Protein AF-0000000080483620 (afdb_homodimer)

InterPro domains:
  IPR003439 ABC transporter-like, ATP-binding domain [PF00005] (18-161)
  IPR003439 ABC transporter-like, ATP-binding domain [PS50893] (2-233)
  IPR003593 AAA+ ATPase domain [SM00382] (26-210)
  IPR015856 ABC transporter, CbiO/EcfA subunit [cd03225] (3-210)
  IPR027417 P-loop containing nucleoside triphosphate hydrolase [G3DSA:3.40.50.300] (1-227)
  IPR027417 P-loop containing nucleoside triphosphate hydrolase [SSF52540] (2-223)
  IPR050095 Energy-coupling factor transporter ATP-binding [PTHR43553] (3-217)

Sequence (466 aa):
MIRVEDLVHRYGDTVAVDGVDLTIDDGECVILAGANGSGKTTLVRHFNGLLEPDEGTVVVNGSRVSEHLVAARTSVAMVFQHPEDQLVAATVGADVAFGPENLGLDRDEIDRRVSESLAAVNFAGREDERVDSLSGGEVERLAIAGALAMRPDHLVLDEPFTGLDEPARWSVLARLRELREAGTSLVIVTHDLRDVASLADRVVVLSGGRIALDEDPDSAADKLPDLDVRPPCMIRVEDLVHRYGDTVAVDGVDLTIDDGECVILAGANGSGKTTLVRHFNGLLEPDEGTVVVNGSRVSEHLVAARTSVAMVFQHPEDQLVAATVGADVAFGPENLGLDRDEIDRRVSESLAAVNFAGREDERVDSLSGGEVERLAIAGALAMRPDHLVLDEPFTGLDEPARWSVLARLRELREAGTSLVIVTHDLRDVASLADRVVVLSGGRIALDEDPDSAADKLPDLDVRPPC

Structure (mmCIF, N/CA/C/O backbone):
data_AF-0000000080483620-model_v1
#
loop_
_entity.id
_entity.type
_entity.pdbx_description
1 polymer 'ABC transporter ATP-binding protein'
#
loop_
_atom_site.group_PDB
_atom_site.id
_atom_site.type_symbol
_atom_site.label_atom_id
_atom_site.label_alt_id
_atom_site.label_comp_id
_atom_site.label_asym_id
_atom_site.label_entity_id
_atom_site.label_seq_id
_atom_site.pdbx_PDB_ins_code
_atom_site.Cartn_x
_atom_site.Cartn_y
_atom_site.Cartn_z
_atom_site.occupancy
_atom_site.B_iso_or_equiv
_atom_site.auth_seq_id
_atom_site.auth_comp_id
_atom_site.auth_asym_id
_atom_site.auth_atom_id
_atom_site.pdbx_PDB_model_num
ATOM 1 N N . MET A 1 1 ? 6.137 -27.812 -11.078 1 95.81 1 MET A N 1
ATOM 2 C CA . MET A 1 1 ? 7.422 -27.328 -10.594 1 95.81 1 MET A CA 1
ATOM 3 C C . MET A 1 1 ? 7.926 -26.172 -11.469 1 95.81 1 MET A C 1
ATOM 5 O O . MET A 1 1 ? 7.766 -26.203 -12.695 1 95.81 1 MET A O 1
ATOM 9 N N . ILE A 1 2 ? 8.43 -25.141 -10.828 1 98.19 2 ILE A N 1
ATOM 10 C CA . ILE A 1 2 ? 9.102 -24.047 -11.523 1 98.19 2 ILE A CA 1
ATOM 11 C C . ILE A 1 2 ? 10.609 -24.141 -11.297 1 98.19 2 ILE A C 1
ATOM 13 O O . ILE A 1 2 ? 11.062 -24.266 -10.156 1 98.19 2 ILE A O 1
ATOM 17 N N . ARG A 1 3 ? 11.32 -24.172 -12.391 1 98.5 3 ARG A N 1
ATOM 18 C CA . ARG A 1 3 ? 12.781 -24.188 -12.312 1 98.5 3 ARG A CA 1
ATOM 19 C C . ARG A 1 3 ? 13.383 -23.016 -13.078 1 98.5 3 ARG A C 1
ATOM 21 O O . ARG A 1 3 ? 13.141 -22.859 -14.281 1 98.5 3 ARG A O 1
ATOM 28 N N . VAL A 1 4 ? 14.07 -22.188 -12.352 1 98.5 4 VAL A N 1
ATOM 29 C CA . VAL A 1 4 ? 14.805 -21.062 -12.914 1 98.5 4 VAL A CA 1
ATOM 30 C C . VAL A 1 4 ? 16.297 -21.375 -12.93 1 98.5 4 VAL A C 1
ATOM 32 O O . VAL A 1 4 ? 16.875 -21.734 -11.906 1 98.5 4 VAL A O 1
ATOM 35 N N . GLU A 1 5 ? 16.875 -21.25 -14.102 1 98.44 5 GLU A N 1
ATOM 36 C CA . GLU A 1 5 ? 18.281 -21.609 -14.258 1 98.44 5 GLU A CA 1
ATOM 37 C C . GLU A 1 5 ? 19.094 -20.422 -14.805 1 98.44 5 GLU A C 1
ATOM 39 O O . GLU A 1 5 ? 18.922 -20.047 -15.961 1 98.44 5 GLU A O 1
ATOM 44 N N . ASP A 1 6 ? 19.984 -19.969 -13.984 1 98.44 6 ASP A N 1
ATOM 45 C CA . ASP A 1 6 ? 20.938 -18.906 -14.32 1 98.44 6 ASP A CA 1
ATOM 46 C C . ASP A 1 6 ? 20.25 -17.766 -15.055 1 98.44 6 ASP A C 1
ATOM 48 O O . ASP A 1 6 ? 20.688 -17.344 -16.125 1 98.44 6 ASP A O 1
ATOM 52 N N . LEU A 1 7 ? 19.188 -17.281 -14.523 1 98.62 7 LEU A N 1
ATOM 53 C CA . LEU A 1 7 ? 18.344 -16.297 -15.195 1 98.62 7 LEU A CA 1
ATOM 54 C C . LEU A 1 7 ? 18.938 -14.898 -15.055 1 98.62 7 LEU A C 1
ATOM 56 O O . LEU A 1 7 ? 19.297 -14.484 -13.953 1 98.62 7 LEU A O 1
ATOM 60 N N . VAL A 1 8 ? 19.062 -14.242 -16.156 1 98.62 8 VAL A N 1
ATOM 61 C CA . VAL A 1 8 ? 19.5 -12.852 -16.188 1 98.62 8 VAL A CA 1
ATOM 62 C C . VAL A 1 8 ? 18.484 -12 -16.969 1 98.6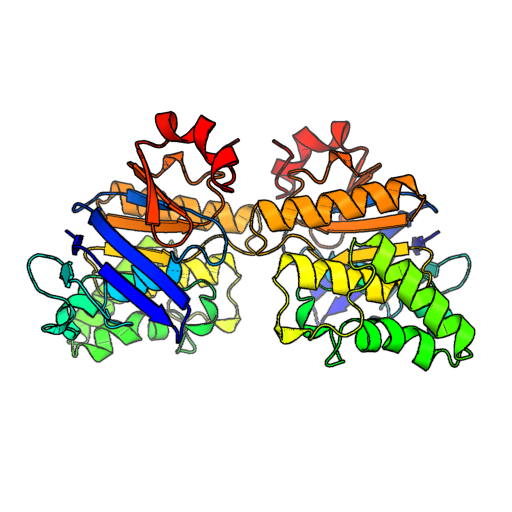2 8 VAL A C 1
ATOM 64 O O . VAL A 1 8 ? 18.031 -12.406 -18.031 1 98.62 8 VAL A O 1
ATOM 67 N N . HIS A 1 9 ? 18.062 -10.961 -16.422 1 98.62 9 HIS A N 1
ATOM 68 C CA . HIS A 1 9 ? 17.203 -9.992 -17.094 1 98.62 9 HIS A CA 1
ATOM 69 C C . HIS A 1 9 ? 17.703 -8.57 -16.875 1 98.62 9 HIS A C 1
ATOM 71 O O . HIS A 1 9 ? 18.016 -8.188 -15.734 1 98.62 9 HIS A O 1
ATOM 77 N N . ARG A 1 10 ? 17.75 -7.801 -17.906 1 97.44 10 ARG A N 1
ATOM 78 C CA . ARG A 1 10 ? 18.25 -6.43 -17.875 1 97.44 10 ARG A CA 1
ATOM 79 C C . ARG A 1 10 ? 17.203 -5.449 -18.391 1 97.44 10 ARG A C 1
ATOM 81 O O . ARG A 1 10 ? 16.469 -5.766 -19.328 1 97.44 10 ARG A O 1
ATOM 88 N N . TYR A 1 11 ? 17.047 -4.301 -17.766 1 95.31 11 TYR A N 1
ATOM 89 C CA . TYR A 1 11 ? 16.375 -3.121 -18.297 1 95.31 11 TYR A CA 1
ATOM 90 C C . TYR A 1 11 ? 17.375 -2.049 -18.688 1 95.31 11 TYR A C 1
ATOM 92 O O . TYR A 1 11 ? 17.906 -1.345 -17.828 1 95.31 11 TYR A O 1
ATOM 100 N N . GLY A 1 12 ? 17.625 -1.923 -19.984 1 94.19 12 GLY A N 1
ATOM 101 C CA . GLY A 1 12 ? 18.734 -1.075 -20.391 1 94.19 12 GLY A CA 1
ATOM 102 C C . GLY A 1 12 ? 20.062 -1.519 -19.812 1 94.19 12 GLY A C 1
ATOM 103 O O . GLY A 1 12 ? 20.469 -2.67 -19.984 1 94.19 12 GLY A O 1
ATOM 104 N N . ASP A 1 13 ? 20.641 -0.575 -19 1 92.62 13 ASP A N 1
ATOM 105 C CA . ASP A 1 13 ? 21.953 -0.869 -18.438 1 92.62 13 ASP A CA 1
ATOM 106 C C . ASP A 1 13 ? 21.828 -1.462 -17.047 1 92.62 13 ASP A C 1
ATOM 108 O O . ASP A 1 13 ? 22.828 -1.87 -16.453 1 92.62 13 ASP A O 1
ATOM 112 N N . THR A 1 14 ? 20.672 -1.627 -16.547 1 94 14 THR A N 1
ATOM 113 C CA . THR A 1 14 ? 20.469 -2.104 -15.188 1 94 14 THR A CA 1
ATOM 114 C C . THR A 1 14 ? 20.125 -3.588 -15.188 1 94 14 THR A C 1
ATOM 116 O O . THR A 1 14 ? 19.219 -4.02 -15.8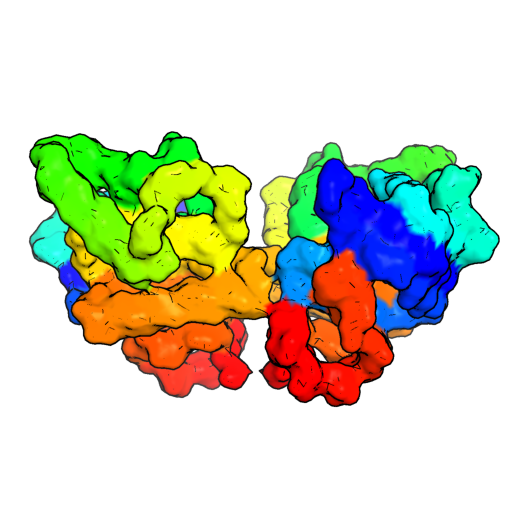98 1 94 14 THR A O 1
ATOM 119 N N . VAL A 1 15 ? 20.828 -4.375 -14.406 1 96.88 15 VAL A N 1
ATOM 120 C CA . VAL A 1 15 ? 20.531 -5.797 -14.258 1 96.88 15 VAL A CA 1
ATOM 121 C C . VAL A 1 15 ? 19.516 -6.004 -13.133 1 96.88 15 VAL A C 1
ATOM 123 O O . VAL A 1 15 ? 19.828 -5.805 -11.961 1 96.88 15 VAL A O 1
ATOM 126 N N . ALA A 1 16 ? 18.375 -6.398 -13.469 1 97.38 16 ALA A N 1
ATOM 127 C CA . ALA A 1 16 ? 17.297 -6.566 -12.492 1 97.38 16 ALA A CA 1
ATOM 128 C C . ALA A 1 16 ? 17.344 -7.953 -11.859 1 97.38 16 ALA A C 1
ATOM 130 O O . ALA A 1 16 ? 17.062 -8.109 -10.672 1 97.38 16 ALA A O 1
ATOM 131 N N . VAL A 1 17 ? 17.625 -8.953 -12.625 1 98.62 17 VAL A N 1
ATOM 132 C CA . VAL A 1 17 ? 17.859 -10.32 -12.18 1 98.62 17 VAL A CA 1
ATOM 133 C C . VAL A 1 17 ? 19.219 -10.805 -12.68 1 98.62 17 VAL A C 1
ATOM 135 O O . VAL A 1 17 ? 19.5 -10.727 -13.875 1 98.62 17 VAL A O 1
ATOM 138 N N . ASP A 1 18 ? 20.016 -11.289 -11.758 1 98.5 18 ASP A N 1
ATOM 139 C CA . ASP A 1 18 ? 21.422 -11.5 -12.078 1 98.5 18 ASP A CA 1
ATOM 140 C C . ASP A 1 18 ? 21.859 -12.93 -11.75 1 98.5 18 ASP A C 1
ATOM 142 O O . ASP A 1 18 ? 22.531 -13.156 -10.742 1 98.5 18 ASP A O 1
ATOM 146 N N . GLY A 1 19 ? 21.594 -13.82 -12.648 1 98.38 19 GLY A N 1
ATOM 147 C CA . GLY A 1 19 ? 22.047 -15.188 -12.516 1 98.38 19 GLY A CA 1
ATOM 148 C C . GLY A 1 19 ? 21.328 -15.953 -11.422 1 98.38 19 GLY A C 1
ATOM 149 O O . GLY A 1 19 ? 21.969 -16.578 -10.57 1 98.38 19 GLY A O 1
ATOM 150 N N . VAL A 1 20 ? 20.047 -15.938 -11.438 1 98.56 20 VAL A N 1
ATOM 151 C CA . VAL A 1 20 ? 19.25 -16.516 -10.359 1 98.56 20 VAL A CA 1
ATOM 152 C C . VAL A 1 20 ? 18.938 -17.984 -10.68 1 98.56 20 VAL A C 1
ATOM 154 O O . VAL A 1 20 ? 18.547 -18.312 -11.797 1 98.56 20 VAL A O 1
ATOM 157 N N . ASP A 1 21 ? 19.219 -18.859 -9.758 1 98.69 21 ASP A N 1
ATOM 158 C CA . ASP A 1 21 ? 18.766 -20.25 -9.742 1 98.69 21 ASP A CA 1
ATOM 159 C C . ASP A 1 21 ? 17.719 -20.469 -8.656 1 98.69 21 ASP A C 1
ATOM 161 O O . ASP A 1 21 ? 17.938 -20.141 -7.488 1 98.69 21 ASP A O 1
ATOM 165 N N . LEU A 1 22 ? 16.625 -20.969 -9.008 1 98.56 22 LEU A N 1
ATOM 166 C CA . LEU A 1 22 ? 15.531 -21.156 -8.047 1 98.56 22 LEU A CA 1
ATOM 167 C C . LEU A 1 22 ? 14.609 -22.281 -8.484 1 98.56 22 LEU A C 1
ATOM 169 O O . LEU A 1 22 ? 14.266 -22.391 -9.672 1 98.56 22 LEU A O 1
ATOM 173 N N . THR A 1 23 ? 14.258 -23.109 -7.613 1 98.31 23 THR A N 1
ATOM 174 C CA . THR A 1 23 ? 13.273 -24.156 -7.875 1 98.31 23 THR A CA 1
ATOM 175 C C . THR A 1 23 ? 12.102 -24.047 -6.902 1 98.31 23 THR A C 1
ATOM 177 O O . THR A 1 23 ? 12.297 -23.828 -5.707 1 98.31 23 THR A O 1
ATOM 180 N N . ILE A 1 24 ? 10.961 -24.109 -7.379 1 97.88 24 ILE A N 1
ATOM 181 C CA . ILE A 1 24 ? 9.742 -24.156 -6.582 1 97.88 24 ILE A CA 1
ATOM 182 C C . ILE A 1 24 ? 8.977 -25.438 -6.867 1 97.88 24 ILE A C 1
ATOM 184 O O . ILE A 1 24 ? 8.547 -25.672 -8 1 97.88 24 ILE A O 1
ATOM 188 N N . ASP A 1 25 ? 8.727 -26.203 -5.875 1 97.06 25 ASP A N 1
ATOM 189 C CA . ASP A 1 25 ? 8.094 -27.5 -6.035 1 97.06 25 ASP A CA 1
ATOM 190 C C . ASP A 1 25 ? 6.574 -27.375 -6.086 1 97.06 25 ASP A C 1
ATOM 192 O O . ASP A 1 25 ? 6.016 -26.359 -5.652 1 97.06 25 ASP A O 1
ATOM 196 N N . ASP A 1 26 ? 5.934 -28.438 -6.629 1 95.38 26 ASP A N 1
ATOM 197 C CA . ASP A 1 26 ? 4.477 -28.5 -6.598 1 95.38 26 ASP A CA 1
ATOM 198 C C . ASP A 1 26 ? 3.957 -28.5 -5.164 1 95.38 26 ASP A C 1
ATOM 200 O O . ASP A 1 26 ? 4.508 -29.188 -4.301 1 95.38 26 ASP A O 1
ATOM 204 N N . GLY A 1 27 ? 2.994 -27.656 -4.949 1 95.62 27 GLY A N 1
ATOM 205 C CA . GLY A 1 27 ? 2.355 -27.625 -3.645 1 95.62 27 GLY A CA 1
ATOM 206 C C . GLY A 1 27 ? 3.119 -26.812 -2.619 1 95.62 27 GLY A C 1
ATOM 207 O O . GLY A 1 27 ? 2.656 -26.625 -1.492 1 95.62 27 GLY A O 1
ATOM 208 N N . GLU A 1 28 ? 4.234 -26.312 -2.99 1 97.31 28 GLU A N 1
ATOM 209 C CA . GLU A 1 28 ? 5.059 -25.531 -2.076 1 97.31 28 GLU A CA 1
ATOM 210 C C . GLU A 1 28 ? 4.547 -24.094 -1.971 1 97.31 28 GLU A C 1
ATOM 212 O O . GLU A 1 28 ? 4.07 -23.516 -2.955 1 97.31 28 GLU A O 1
ATOM 217 N N . CYS A 1 29 ? 4.598 -23.547 -0.815 1 97.81 29 CYS A N 1
ATOM 218 C CA . CYS A 1 29 ? 4.348 -22.125 -0.592 1 97.81 29 CYS A CA 1
ATOM 219 C C . CYS A 1 29 ? 5.645 -21.391 -0.312 1 97.81 29 CYS A C 1
ATOM 221 O O . CYS A 1 29 ? 6.281 -21.609 0.722 1 97.81 29 CYS A O 1
ATOM 223 N N . VAL A 1 30 ? 6.008 -20.562 -1.225 1 98.38 30 VAL A N 1
ATOM 224 C CA . VAL A 1 30 ? 7.258 -19.812 -1.123 1 98.38 30 VAL A CA 1
ATOM 225 C C . VAL A 1 30 ? 6.969 -18.312 -1.021 1 98.38 30 VAL A C 1
ATOM 227 O O . VAL A 1 30 ? 6.156 -17.781 -1.782 1 98.38 30 VA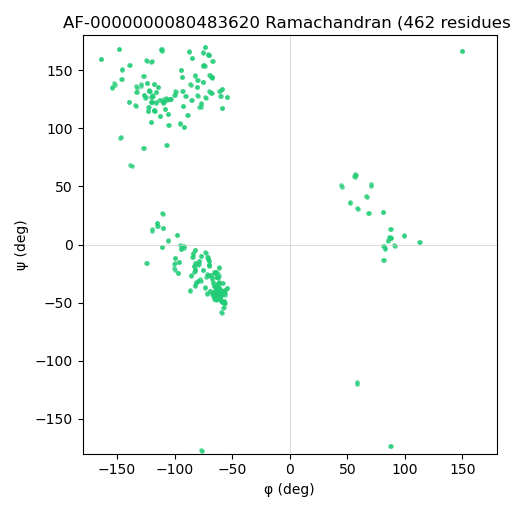L A O 1
ATOM 230 N N . ILE A 1 31 ? 7.57 -17.672 -0.086 1 98.19 31 ILE A N 1
ATOM 231 C CA . ILE A 1 31 ? 7.578 -16.219 -0.041 1 98.19 31 ILE A CA 1
ATOM 232 C C . ILE A 1 31 ? 8.82 -15.688 -0.751 1 98.19 31 ILE A C 1
ATOM 234 O O . ILE A 1 31 ? 9.945 -16.094 -0.431 1 98.19 31 ILE A O 1
ATOM 238 N N . LEU A 1 32 ? 8.609 -14.953 -1.737 1 98.12 32 LEU A N 1
ATOM 239 C CA . LEU A 1 32 ? 9.68 -14.211 -2.393 1 98.12 32 LEU A CA 1
ATOM 240 C C . LEU A 1 32 ? 9.758 -12.789 -1.852 1 98.12 32 LEU A C 1
ATOM 242 O O . LEU A 1 32 ? 8.945 -11.938 -2.209 1 98.12 32 LEU A O 1
ATOM 246 N N . ALA A 1 33 ? 10.727 -12.523 -1.023 1 97.38 33 ALA A N 1
ATOM 247 C CA . ALA A 1 33 ? 10.836 -11.266 -0.293 1 97.38 33 ALA A CA 1
ATOM 248 C C . ALA A 1 33 ? 12.016 -10.445 -0.785 1 97.38 33 ALA A C 1
ATOM 250 O O . ALA A 1 33 ? 12.859 -10.945 -1.532 1 97.38 33 ALA A O 1
ATOM 251 N N . GLY A 1 34 ? 12.055 -9.18 -0.396 1 95.81 34 GLY A N 1
ATOM 252 C CA . GLY A 1 34 ? 13.094 -8.234 -0.761 1 95.81 34 GLY A CA 1
ATOM 253 C C . GLY A 1 34 ? 12.594 -6.801 -0.832 1 95.81 34 GLY A C 1
ATOM 254 O O . GLY A 1 34 ? 11.391 -6.555 -0.881 1 95.81 34 GLY A O 1
ATOM 255 N N . ALA A 1 35 ? 13.523 -5.961 -0.883 1 93.75 35 ALA A N 1
ATOM 256 C CA . ALA A 1 35 ? 13.188 -4.543 -0.971 1 93.75 35 ALA A CA 1
ATOM 257 C C . ALA A 1 35 ? 12.602 -4.199 -2.338 1 93.75 35 ALA A C 1
ATOM 259 O O . ALA A 1 35 ? 12.695 -4.992 -3.277 1 93.75 35 ALA A O 1
ATOM 260 N N . ASN A 1 36 ? 11.961 -3.033 -2.383 1 91.62 36 ASN A N 1
ATOM 261 C CA . ASN A 1 36 ? 11.508 -2.553 -3.684 1 91.62 36 ASN A CA 1
ATOM 262 C C . ASN A 1 36 ? 12.672 -2.389 -4.656 1 91.62 36 ASN A C 1
ATOM 264 O O . ASN A 1 36 ? 13.742 -1.901 -4.277 1 91.62 36 ASN A O 1
ATOM 268 N N . GLY A 1 37 ? 12.531 -2.857 -5.832 1 91.25 37 GLY A N 1
ATOM 269 C CA . GLY A 1 37 ? 13.578 -2.756 -6.84 1 91.25 37 GLY A CA 1
ATOM 270 C C . GLY A 1 37 ? 14.57 -3.906 -6.793 1 91.25 37 GLY A C 1
ATOM 271 O O . GLY A 1 37 ? 15.531 -3.932 -7.555 1 91.25 37 GLY A O 1
ATOM 272 N N . SER A 1 38 ? 14.312 -4.891 -5.957 1 95.19 38 SER A N 1
ATOM 273 C CA . SER A 1 38 ? 15.273 -5.973 -5.785 1 95.19 38 SER A CA 1
ATOM 274 C C . SER A 1 38 ? 15.188 -6.98 -6.926 1 95.19 38 SER A C 1
ATOM 276 O O . SER A 1 38 ? 16.047 -7.844 -7.07 1 95.19 38 SER A O 1
ATOM 278 N N . GLY A 1 39 ? 14.109 -6.914 -7.707 1 96.31 39 GLY A N 1
ATOM 279 C CA . GLY A 1 39 ? 13.977 -7.789 -8.859 1 96.31 39 GLY A CA 1
ATOM 280 C C . GLY A 1 39 ? 12.859 -8.805 -8.711 1 96.31 39 GLY A C 1
ATOM 281 O O . GLY A 1 39 ? 12.648 -9.641 -9.602 1 96.31 39 GLY A O 1
ATOM 282 N N . LYS A 1 40 ? 12.148 -8.773 -7.656 1 97.69 40 LYS A N 1
ATOM 283 C CA . LYS A 1 40 ? 11.125 -9.773 -7.355 1 97.69 40 LYS A CA 1
ATOM 284 C C . LYS A 1 40 ? 10.086 -9.844 -8.469 1 97.69 40 LYS A C 1
ATOM 286 O O . LYS A 1 40 ? 9.844 -10.914 -9.031 1 97.69 40 LYS A O 1
ATOM 291 N N . THR A 1 41 ? 9.508 -8.672 -8.789 1 96.56 41 THR A N 1
ATOM 292 C CA . THR A 1 41 ? 8.469 -8.594 -9.82 1 96.56 41 THR A CA 1
ATOM 293 C C . THR A 1 41 ? 9.023 -9.016 -11.18 1 96.56 41 THR A C 1
ATOM 295 O O . THR A 1 41 ? 8.359 -9.734 -11.922 1 96.56 41 THR A O 1
ATOM 298 N N . THR A 1 42 ? 10.227 -8.594 -11.5 1 97.44 42 THR A N 1
ATOM 299 C CA . THR A 1 42 ? 10.883 -9.008 -12.742 1 97.44 42 THR A CA 1
ATOM 300 C C . THR A 1 42 ? 11.039 -10.523 -12.797 1 97.44 42 THR A C 1
ATOM 302 O O . THR A 1 42 ? 10.742 -11.148 -13.812 1 97.44 42 THR A O 1
ATOM 305 N N . LEU A 1 43 ? 11.438 -11.094 -11.672 1 98.38 43 LEU A N 1
ATOM 306 C CA . LEU A 1 43 ? 11.672 -12.531 -11.617 1 98.38 43 LEU A CA 1
ATOM 307 C C . LEU A 1 43 ? 10.383 -13.305 -11.867 1 98.38 43 LEU A C 1
ATOM 309 O O . LEU A 1 43 ? 10.344 -14.188 -12.727 1 98.38 43 LEU A O 1
ATOM 313 N N . VAL A 1 44 ? 9.289 -12.953 -11.234 1 98.19 44 VAL A N 1
ATOM 314 C CA . VAL A 1 44 ? 8.086 -13.773 -11.289 1 98.19 44 VAL A CA 1
ATOM 315 C C . VAL A 1 44 ? 7.406 -13.609 -12.641 1 98.19 44 VAL A C 1
ATOM 317 O O . VAL A 1 44 ? 6.672 -14.492 -13.094 1 98.19 44 VAL A O 1
ATOM 320 N N . ARG A 1 45 ? 7.68 -12.516 -13.328 1 97.81 45 ARG A N 1
ATOM 321 C CA . ARG A 1 45 ? 7.102 -12.297 -14.648 1 97.81 45 ARG A CA 1
ATOM 322 C C . ARG A 1 45 ? 7.707 -13.242 -15.68 1 97.81 45 ARG A C 1
ATOM 324 O O . ARG A 1 45 ? 7.172 -13.391 -16.781 1 97.81 45 ARG A O 1
ATOM 331 N N . HIS A 1 46 ? 8.75 -13.883 -15.352 1 98.44 46 HIS A N 1
ATOM 332 C CA . HIS A 1 46 ? 9.352 -14.867 -16.25 1 98.44 46 HIS A CA 1
ATOM 333 C C . HIS A 1 46 ? 8.656 -16.219 -16.125 1 98.44 46 HIS A C 1
ATOM 335 O O . HIS A 1 46 ? 8.797 -17.078 -17 1 98.44 46 HIS A O 1
ATOM 341 N N . PHE A 1 47 ? 7.93 -16.406 -15.008 1 98.19 47 PHE A N 1
ATOM 342 C CA . PHE A 1 47 ? 7.348 -17.719 -14.734 1 98.19 47 PHE A CA 1
ATOM 343 C C . PHE A 1 47 ? 6.266 -18.047 -15.758 1 98.19 47 PHE A C 1
ATOM 345 O O . PHE A 1 47 ? 6.078 -19.219 -16.125 1 98.19 47 PHE A O 1
ATOM 352 N N . ASN A 1 48 ? 5.566 -17.031 -16.234 1 96.56 48 ASN A N 1
ATOM 353 C CA . ASN A 1 48 ? 4.52 -17.297 -17.203 1 96.56 48 ASN A CA 1
ATOM 354 C C . ASN A 1 48 ? 4.789 -16.578 -18.531 1 96.56 48 ASN A C 1
ATOM 356 O O . ASN A 1 48 ? 3.869 -16.375 -19.328 1 96.56 48 ASN A O 1
ATOM 360 N N . GLY A 1 49 ? 5.973 -16.062 -18.656 1 97.06 49 GLY A N 1
ATOM 361 C CA . GLY A 1 49 ? 6.441 -15.586 -19.938 1 97.06 49 GLY A CA 1
ATOM 362 C C . GLY A 1 49 ? 6.066 -14.141 -20.203 1 97.06 49 GLY A C 1
ATOM 363 O O . GLY A 1 49 ? 6.094 -13.688 -21.359 1 97.06 49 GLY A O 1
ATOM 364 N N . LEU A 1 50 ? 5.633 -13.398 -19.266 1 96.06 50 LEU A N 1
ATOM 365 C CA . LEU A 1 50 ? 5.395 -11.969 -19.438 1 96.06 50 LEU A CA 1
ATOM 366 C C . LEU A 1 50 ? 6.691 -11.242 -19.781 1 96.06 50 LEU A C 1
ATOM 368 O O . LEU A 1 50 ? 6.664 -10.172 -20.406 1 96.06 50 LEU A O 1
ATOM 372 N N . LEU A 1 51 ? 7.789 -11.805 -19.375 1 97.25 51 LEU A N 1
ATOM 373 C CA . LEU A 1 51 ? 9.117 -11.328 -19.75 1 97.25 51 LEU A CA 1
ATOM 374 C C . LEU A 1 51 ? 9.953 -12.469 -20.328 1 97.25 51 LEU A C 1
ATOM 376 O O . LEU A 1 51 ? 9.82 -13.617 -19.906 1 97.25 51 LEU A O 1
ATOM 380 N N . GLU A 1 52 ? 10.727 -12.141 -21.25 1 96.88 52 GLU A N 1
ATOM 381 C CA . GLU A 1 52 ? 11.719 -13.062 -21.781 1 96.88 52 GLU A CA 1
ATOM 382 C C . GLU A 1 52 ? 13.102 -12.805 -21.188 1 96.88 52 GLU A C 1
ATOM 384 O O . GLU A 1 52 ? 13.562 -11.664 -21.156 1 96.88 52 GLU A O 1
ATOM 389 N N . PRO A 1 53 ? 13.727 -13.82 -20.75 1 97.5 53 PRO A N 1
ATOM 390 C CA . PRO A 1 53 ? 15.055 -13.625 -20.156 1 97.5 53 PRO A CA 1
ATOM 391 C C . PRO A 1 53 ? 16.109 -13.234 -21.188 1 97.5 53 PRO A C 1
ATOM 393 O O . PRO A 1 53 ? 16.031 -13.648 -22.359 1 97.5 53 PRO A O 1
ATOM 396 N N . ASP A 1 54 ? 17.031 -12.414 -20.75 1 97.94 54 ASP A N 1
ATOM 397 C CA . ASP A 1 54 ? 18.203 -12.156 -21.578 1 97.94 54 ASP A CA 1
ATOM 398 C C . ASP A 1 54 ? 19.141 -13.367 -21.609 1 97.94 54 ASP A C 1
ATOM 400 O O . ASP A 1 54 ? 19.734 -13.672 -22.641 1 97.94 54 ASP A O 1
ATOM 404 N N . GLU A 1 55 ? 19.297 -13.953 -20.484 1 98.19 55 GLU A N 1
ATOM 405 C CA . GLU A 1 55 ? 20.078 -15.18 -20.328 1 98.19 55 GLU A CA 1
ATOM 406 C C . GLU A 1 55 ? 19.391 -16.156 -19.359 1 98.19 55 GLU A C 1
ATOM 408 O O . GLU A 1 55 ? 18.547 -15.734 -18.547 1 98.19 55 GLU A O 1
ATOM 413 N N . GLY A 1 56 ? 19.688 -17.406 -19.547 1 98.19 56 GLY A N 1
ATOM 414 C CA . GLY A 1 56 ? 19.109 -18.422 -18.688 1 98.19 56 GLY A CA 1
ATOM 415 C C . GLY A 1 56 ? 17.766 -18.938 -19.172 1 98.19 56 GLY A C 1
ATOM 416 O O . GLY A 1 56 ? 17.391 -18.688 -20.328 1 98.19 56 GLY A O 1
ATOM 417 N N . THR A 1 57 ? 17.156 -19.781 -18.312 1 98 57 THR A N 1
ATOM 418 C CA . THR A 1 57 ? 15.922 -20.406 -18.75 1 98 57 THR A CA 1
ATOM 419 C C . THR A 1 57 ? 14.961 -20.594 -17.578 1 98 57 THR A C 1
ATOM 421 O O . THR A 1 57 ? 15.398 -20.641 -16.422 1 98 57 THR A O 1
ATOM 424 N N . VAL A 1 58 ? 13.766 -20.562 -17.875 1 98.5 58 VAL A N 1
ATOM 425 C CA . VAL A 1 58 ? 12.703 -20.891 -16.922 1 98.5 58 VAL A CA 1
ATOM 426 C C . VAL A 1 58 ? 11.898 -22.078 -17.453 1 98.5 58 VAL A C 1
ATOM 428 O O . VAL A 1 58 ? 11.477 -22.094 -18.609 1 98.5 58 VAL A O 1
ATOM 431 N N . VAL A 1 59 ? 11.781 -23.078 -16.609 1 98.44 59 VAL A N 1
ATOM 432 C CA . VAL A 1 59 ? 11.039 -24.281 -16.953 1 98.44 59 VAL A CA 1
ATOM 433 C C . VAL A 1 59 ? 9.875 -24.469 -15.984 1 98.44 59 VAL A C 1
ATOM 435 O O . VAL A 1 59 ? 10.047 -24.375 -14.766 1 98.44 59 VAL A O 1
ATOM 438 N N . VAL A 1 60 ? 8.727 -24.656 -16.531 1 97.81 60 VAL A N 1
ATOM 439 C CA . VAL A 1 60 ? 7.539 -24.922 -15.734 1 97.81 60 VAL A CA 1
ATOM 440 C C . VAL A 1 60 ? 6.949 -26.281 -16.125 1 97.81 60 VAL A C 1
ATOM 442 O O . VAL A 1 60 ? 6.66 -26.516 -17.312 1 97.81 60 VAL A O 1
ATOM 445 N N . ASN A 1 61 ? 6.852 -27.109 -15.125 1 96.56 61 ASN A N 1
ATOM 446 C CA . ASN A 1 61 ? 6.32 -28.438 -15.352 1 96.56 61 ASN A CA 1
ATOM 447 C C . ASN A 1 61 ? 7.047 -29.141 -16.5 1 96.56 61 ASN A C 1
ATOM 449 O O . ASN A 1 61 ? 6.414 -29.719 -17.375 1 96.56 61 ASN A O 1
ATOM 453 N N . GLY A 1 62 ? 8.281 -28.906 -16.594 1 96 62 GLY A N 1
ATOM 454 C CA . GLY A 1 62 ? 9.125 -29.656 -17.516 1 96 62 GLY A CA 1
ATOM 455 C C . GLY A 1 62 ? 9.227 -29 -18.875 1 96 62 GLY A C 1
ATOM 456 O O . GLY A 1 62 ? 9.969 -29.469 -19.75 1 96 62 GLY A O 1
ATOM 457 N N . SER A 1 63 ? 8.562 -27.891 -19.109 1 96.69 63 SER A N 1
ATOM 458 C CA . SER A 1 63 ? 8.586 -27.219 -20.391 1 96.69 63 SER A CA 1
ATOM 459 C C . SER A 1 63 ? 9.18 -25.828 -20.281 1 96.69 63 SER A C 1
ATOM 461 O O . SER A 1 63 ? 8.859 -25.078 -19.359 1 96.69 63 SER A O 1
ATOM 463 N N . ARG A 1 64 ? 10.008 -25.516 -21.266 1 97.31 64 ARG A N 1
ATOM 464 C CA . ARG A 1 64 ? 10.594 -24.188 -21.297 1 97.31 64 ARG A CA 1
ATOM 465 C C . ARG A 1 64 ? 9.523 -23.125 -21.578 1 97.31 64 ARG A C 1
ATOM 467 O O . ARG A 1 64 ? 8.758 -23.25 -22.531 1 97.31 64 ARG A O 1
ATOM 474 N N . VAL A 1 65 ? 9.477 -22.109 -20.797 1 97.56 65 VAL A N 1
ATOM 475 C CA . VAL A 1 65 ? 8.453 -21.078 -20.875 1 97.56 65 VAL A CA 1
ATOM 476 C C . VAL A 1 65 ? 8.523 -20.391 -22.234 1 97.56 65 VAL A C 1
ATOM 478 O O . VAL A 1 65 ? 7.496 -20.203 -22.906 1 97.56 65 VAL A O 1
ATOM 481 N N . SER A 1 66 ? 9.719 -20.094 -22.734 1 95.81 66 SER A N 1
ATOM 482 C CA . SER A 1 66 ? 9.922 -19.359 -23.969 1 95.81 66 SER A CA 1
ATOM 483 C C . SER A 1 66 ? 9.375 -20.125 -25.172 1 95.81 66 SER A C 1
ATOM 485 O O . SER A 1 66 ? 8.984 -19.531 -26.172 1 95.81 66 SER A O 1
ATOM 487 N N . GLU A 1 67 ? 9.258 -21.406 -25.094 1 95.94 67 GLU A N 1
ATOM 488 C CA . GLU A 1 67 ? 8.836 -22.25 -26.203 1 95.94 67 GLU A CA 1
ATOM 489 C C . GLU A 1 67 ? 7.363 -22.625 -26.078 1 95.94 67 GLU A C 1
ATOM 491 O O . GLU A 1 67 ? 6.754 -23.078 -27.047 1 95.94 67 GLU A O 1
ATOM 496 N N . HIS A 1 68 ? 6.812 -22.469 -24.938 1 95.44 68 HIS A N 1
ATOM 497 C CA . HIS A 1 68 ? 5.441 -22.891 -24.656 1 95.44 68 HIS A CA 1
ATOM 498 C C . HIS A 1 68 ? 4.695 -21.844 -23.844 1 95.44 68 HIS A C 1
ATOM 500 O O . HIS A 1 68 ? 4.23 -22.141 -22.734 1 95.44 68 HIS A O 1
ATOM 506 N N . LEU A 1 69 ? 4.438 -20.75 -24.406 1 94.25 69 LEU A N 1
ATOM 507 C CA . LEU A 1 69 ? 3.9 -19.594 -23.688 1 94.25 69 LEU A CA 1
ATOM 508 C C . LEU A 1 69 ? 2.484 -19.875 -23.203 1 94.25 69 LEU A C 1
ATOM 510 O O . LEU A 1 69 ? 2.145 -19.531 -22.062 1 94.25 69 LEU A O 1
ATOM 514 N N . VAL A 1 70 ? 1.668 -20.484 -24.016 1 91.88 70 VAL A N 1
ATOM 515 C CA . VAL A 1 70 ? 0.281 -20.75 -23.641 1 91.88 70 VAL A CA 1
ATOM 516 C C . VAL A 1 70 ? 0.236 -21.688 -22.453 1 91.88 70 VAL A C 1
ATOM 518 O O . VAL A 1 70 ? -0.514 -21.453 -21.5 1 91.88 70 VAL A O 1
ATOM 521 N N . ALA A 1 71 ? 1.083 -22.688 -22.516 1 93.88 71 ALA A N 1
ATOM 522 C CA . ALA A 1 71 ? 1.15 -23.641 -21.406 1 93.88 71 ALA A CA 1
ATOM 523 C C . ALA A 1 71 ? 1.619 -22.969 -20.125 1 93.88 71 ALA A C 1
ATOM 525 O O . ALA A 1 71 ? 1.072 -23.219 -19.047 1 93.88 71 ALA A O 1
ATOM 526 N N . ALA A 1 72 ? 2.627 -22.141 -20.25 1 95.75 72 ALA A N 1
ATOM 527 C CA . ALA A 1 72 ? 3.166 -21.438 -19.094 1 95.75 72 ALA A CA 1
ATOM 528 C C . ALA A 1 72 ? 2.113 -20.516 -18.469 1 95.75 72 ALA A C 1
ATOM 530 O O . ALA A 1 72 ? 1.947 -20.5 -17.234 1 95.75 72 ALA A O 1
ATOM 531 N N . ARG A 1 73 ? 1.381 -19.844 -19.297 1 93.88 73 ARG A N 1
ATOM 532 C CA . ARG A 1 73 ? 0.39 -18.875 -18.844 1 93.88 73 ARG A CA 1
ATOM 533 C C . ARG A 1 73 ? -0.809 -19.562 -18.203 1 93.88 73 ARG A C 1
ATOM 535 O O . ARG A 1 73 ? -1.491 -19 -17.359 1 93.88 73 ARG A O 1
ATOM 542 N N . THR A 1 74 ? -1.051 -20.75 -18.594 1 93.5 74 THR A N 1
ATOM 543 C CA . THR A 1 74 ? -2.119 -21.547 -17.984 1 93.5 74 THR A CA 1
ATOM 544 C C . THR A 1 74 ? -1.648 -22.188 -16.688 1 93.5 74 THR A C 1
ATOM 546 O O . THR A 1 74 ? -2.406 -22.266 -15.711 1 93.5 74 THR A O 1
ATOM 549 N N . SER A 1 75 ? -0.378 -22.578 -16.656 1 95.88 75 SER A N 1
ATOM 550 C CA . SER A 1 75 ? 0.173 -23.297 -15.508 1 95.88 75 SER A CA 1
ATOM 551 C C . SER A 1 75 ? 0.508 -22.344 -14.367 1 95.88 75 SER A C 1
ATOM 553 O O . SER A 1 75 ? 0.473 -22.719 -13.195 1 95.88 75 SER A O 1
ATOM 555 N N . VAL A 1 76 ? 0.884 -21.141 -14.727 1 97.81 76 VAL A N 1
ATOM 556 C CA . VAL A 1 76 ? 1.258 -20.141 -13.734 1 97.81 76 VAL A CA 1
ATOM 557 C C . VAL A 1 76 ? 0.342 -18.922 -13.852 1 97.81 76 VAL A C 1
ATOM 559 O O . VAL A 1 76 ? 0.501 -18.109 -14.758 1 97.81 76 VAL A O 1
ATOM 562 N N . ALA A 1 77 ? -0.56 -18.828 -12.898 1 97.38 77 ALA A N 1
ATOM 563 C CA . ALA A 1 77 ? -1.43 -17.656 -12.859 1 97.38 77 ALA A CA 1
ATOM 564 C C . ALA A 1 77 ? -0.86 -16.594 -11.93 1 97.38 77 ALA A C 1
ATOM 566 O O . ALA A 1 77 ? -0.178 -16.906 -10.953 1 97.38 77 ALA A O 1
ATOM 567 N N . MET A 1 78 ? -1.179 -15.336 -12.281 1 96.88 78 MET A N 1
ATOM 568 C CA . MET A 1 78 ? -0.606 -14.234 -11.516 1 96.88 78 MET A CA 1
ATOM 569 C C . MET A 1 78 ? -1.692 -13.266 -11.062 1 96.88 78 MET A C 1
ATOM 571 O O . MET A 1 78 ? -2.625 -12.977 -11.82 1 96.88 78 MET A O 1
ATOM 575 N N . VAL A 1 79 ? -1.535 -12.852 -9.805 1 97.25 79 VAL A N 1
ATOM 576 C CA . VAL A 1 79 ? -2.258 -11.695 -9.281 1 97.25 79 VAL A CA 1
ATOM 577 C C . VAL A 1 79 ? -1.285 -10.539 -9.055 1 97.25 79 VAL A C 1
ATOM 579 O O . VAL A 1 79 ? -0.344 -10.656 -8.266 1 97.25 79 VAL A O 1
ATOM 582 N N . PHE A 1 80 ? -1.587 -9.43 -9.711 1 95.06 80 PHE A N 1
ATOM 583 C CA . PHE A 1 80 ? -0.642 -8.32 -9.719 1 95.06 80 PHE A CA 1
ATOM 584 C C . PHE A 1 80 ? -0.865 -7.414 -8.516 1 95.06 80 PHE A C 1
ATOM 586 O O . PHE A 1 80 ? -1.852 -7.566 -7.789 1 95.06 80 PHE A O 1
ATOM 593 N N . GLN A 1 81 ? 0.075 -6.586 -8.289 1 90.69 81 GLN A N 1
ATOM 594 C CA . GLN A 1 81 ? 0.097 -5.699 -7.125 1 90.69 81 GLN A CA 1
ATOM 595 C C . GLN A 1 81 ? -1.161 -4.84 -7.066 1 90.69 81 GLN A C 1
ATOM 597 O O . GLN A 1 81 ? -1.695 -4.586 -5.984 1 90.69 81 GLN A O 1
ATOM 602 N N . HIS A 1 82 ? -1.62 -4.375 -8.219 1 92.5 82 HIS A N 1
ATOM 603 C CA . HIS A 1 82 ? -2.867 -3.629 -8.352 1 92.5 82 HIS A CA 1
ATOM 604 C C . HIS A 1 82 ? -3.953 -4.477 -9.008 1 92.5 82 HIS A C 1
ATOM 606 O O . HIS A 1 82 ? -4.227 -4.328 -10.195 1 92.5 82 HIS A O 1
ATOM 612 N N . PRO A 1 83 ? -4.59 -5.211 -8.164 1 94.69 83 PRO A N 1
ATOM 613 C CA . PRO A 1 83 ? -5.504 -6.203 -8.734 1 94.69 83 PRO A CA 1
ATOM 614 C C . PRO A 1 83 ? -6.68 -5.566 -9.469 1 94.69 83 PRO A C 1
ATOM 616 O O . PRO A 1 83 ? -7.25 -6.18 -10.375 1 94.69 83 PRO A O 1
ATOM 619 N N . GLU A 1 84 ? -6.988 -4.344 -9.109 1 94.12 84 GLU A N 1
ATOM 620 C CA . GLU A 1 84 ? -8.094 -3.664 -9.781 1 94.12 84 GLU A CA 1
ATOM 621 C C . GLU A 1 84 ? -7.793 -3.461 -11.266 1 94.12 84 GLU A C 1
ATOM 623 O O . GLU A 1 84 ? -8.711 -3.438 -12.086 1 94.12 84 GLU A O 1
ATOM 628 N N . ASP A 1 85 ? -6.578 -3.363 -11.586 1 93.12 85 ASP A N 1
ATOM 629 C CA . ASP A 1 85 ? -6.176 -3.121 -12.969 1 93.12 85 ASP A CA 1
ATOM 630 C C . ASP A 1 85 ? -6.281 -4.398 -13.805 1 93.12 85 ASP A C 1
ATOM 632 O O . ASP A 1 85 ? -6.168 -4.355 -15.031 1 93.12 85 ASP A O 1
ATOM 636 N N . GLN A 1 86 ? -6.496 -5.516 -13.156 1 94.19 86 GLN A N 1
ATOM 637 C CA . GLN A 1 86 ? -6.52 -6.797 -13.852 1 94.19 86 GLN A CA 1
ATOM 638 C C . GLN A 1 86 ? -7.949 -7.25 -14.125 1 94.19 86 GLN A C 1
ATOM 640 O O . GLN A 1 86 ? -8.172 -8.172 -14.914 1 94.19 86 GLN A O 1
ATOM 645 N N . LEU A 1 87 ? -8.875 -6.539 -13.469 1 96.06 87 LEU A N 1
ATOM 646 C CA . LEU A 1 87 ? -10.273 -6.902 -13.664 1 96.06 87 LEU A CA 1
ATOM 647 C C . LEU A 1 87 ? -10.812 -6.32 -14.961 1 96.06 87 LEU A C 1
ATOM 649 O O . LEU A 1 87 ? -10.578 -5.148 -15.266 1 96.06 87 LEU A O 1
ATOM 653 N N . VAL A 1 88 ? -11.555 -7.086 -15.758 1 96.12 88 VAL A N 1
ATOM 654 C CA . VAL A 1 88 ? -11.867 -6.672 -17.125 1 96.12 88 VAL A CA 1
ATOM 655 C C . VAL A 1 88 ? -13.375 -6.672 -17.328 1 96.12 88 VAL A C 1
ATOM 657 O O . VAL A 1 88 ? -13.875 -6.098 -18.297 1 96.12 88 VAL A O 1
ATOM 660 N N . ALA A 1 89 ? -14.125 -7.297 -16.484 1 97.31 89 ALA A N 1
ATOM 661 C CA . ALA A 1 89 ? -15.562 -7.402 -16.688 1 97.31 89 ALA A CA 1
ATOM 662 C C . ALA A 1 89 ? -16.328 -6.582 -15.648 1 97.31 89 ALA A C 1
ATOM 664 O O . ALA A 1 89 ? -15.75 -6.145 -14.648 1 97.31 89 ALA A O 1
ATOM 665 N N . ALA A 1 90 ? -17.578 -6.434 -15.898 1 97.12 90 ALA A N 1
ATOM 666 C CA . ALA A 1 90 ? -18.422 -5.59 -15.047 1 97.12 90 ALA A CA 1
ATOM 667 C C . ALA A 1 90 ? -18.953 -6.375 -13.852 1 97.12 90 ALA A C 1
ATOM 669 O O . ALA A 1 90 ? -19.281 -5.797 -12.812 1 97.12 90 ALA A O 1
ATOM 670 N N . THR A 1 91 ? -19.047 -7.672 -14.086 1 98.38 91 THR A N 1
ATOM 671 C CA . THR A 1 91 ? -19.609 -8.484 -13.008 1 98.38 91 THR A CA 1
ATOM 672 C C . THR A 1 91 ? -18.594 -9.531 -12.547 1 98.38 91 THR A C 1
ATOM 674 O O . THR A 1 91 ? -17.703 -9.922 -13.297 1 98.38 91 THR A O 1
ATOM 677 N N . VAL A 1 92 ? -18.812 -9.961 -11.352 1 98.5 92 VAL A N 1
ATOM 678 C CA . VAL A 1 92 ? -17.922 -10.914 -10.68 1 98.5 92 VAL A CA 1
ATOM 679 C C . VAL A 1 92 ? -17.844 -12.203 -11.508 1 98.5 92 VAL A C 1
ATOM 681 O O . VAL A 1 92 ? -16.734 -12.648 -11.844 1 98.5 92 VAL A O 1
ATOM 684 N N . GLY A 1 93 ? -18.969 -12.719 -11.875 1 98.5 93 GLY A N 1
ATOM 685 C CA . GLY A 1 93 ? -18.984 -13.961 -12.633 1 98.5 93 GLY A CA 1
ATOM 686 C C . GLY A 1 93 ? -18.344 -13.844 -14 1 98.5 93 GLY A C 1
ATOM 687 O O . GLY A 1 93 ? -17.578 -14.711 -14.414 1 98.5 93 GLY A O 1
ATOM 688 N N . ALA A 1 94 ? -18.656 -12.75 -14.703 1 98.31 94 ALA A N 1
ATOM 689 C CA . ALA A 1 94 ? -18.094 -12.516 -16.031 1 98.31 94 ALA A CA 1
ATOM 690 C C . ALA A 1 94 ? -16.578 -12.359 -15.969 1 98.31 94 ALA A C 1
ATOM 692 O O . ALA A 1 94 ? -15.859 -12.797 -16.875 1 98.31 94 ALA A O 1
ATOM 693 N N . ASP A 1 95 ? -16.141 -11.758 -14.945 1 98.5 95 ASP A N 1
ATOM 694 C CA . ASP A 1 95 ? -14.711 -11.547 -14.812 1 98.5 95 ASP A CA 1
ATOM 695 C C . ASP A 1 95 ? -13.969 -12.867 -14.648 1 98.5 95 ASP A C 1
ATOM 697 O O . ASP A 1 95 ? -12.953 -13.109 -15.297 1 98.5 95 ASP A O 1
ATOM 701 N N . VAL A 1 96 ? -14.508 -13.719 -13.805 1 98.44 96 VAL A N 1
ATOM 702 C CA . VAL A 1 96 ? -13.875 -15 -13.523 1 98.44 96 VAL A CA 1
ATOM 703 C C . VAL A 1 96 ? -13.953 -15.898 -14.758 1 98.44 96 VAL A C 1
ATOM 705 O O . VAL A 1 96 ? -13.07 -16.719 -14.992 1 98.44 96 VAL A O 1
ATOM 708 N N . ALA A 1 97 ? -14.953 -15.664 -15.586 1 98.31 97 ALA A N 1
ATOM 709 C CA . ALA A 1 97 ? -15.164 -16.5 -16.766 1 98.31 97 ALA A CA 1
ATOM 710 C C . ALA A 1 97 ? -14.211 -16.109 -17.891 1 98.31 97 ALA A C 1
ATOM 712 O O . ALA A 1 97 ? -14.016 -16.875 -18.844 1 98.31 97 ALA A O 1
ATOM 713 N N . PHE A 1 98 ? -13.648 -14.977 -17.797 1 97.25 98 PHE A N 1
ATOM 714 C CA . PHE A 1 98 ? -12.875 -14.398 -18.891 1 97.25 98 PHE A CA 1
ATOM 715 C C . PHE A 1 98 ? -11.75 -15.336 -19.312 1 97.25 98 PHE A C 1
ATOM 717 O O . PHE A 1 98 ? -11.586 -15.617 -20.5 1 97.25 98 PHE A O 1
ATOM 724 N N . GLY A 1 99 ? -10.961 -15.812 -18.359 1 95 99 GLY A N 1
ATOM 725 C CA . GLY A 1 99 ? -9.852 -16.719 -18.641 1 95 99 GLY A CA 1
ATOM 726 C C . GLY A 1 99 ? -10.289 -18 -19.312 1 95 99 GLY A C 1
ATOM 727 O O . GLY A 1 99 ? -9.867 -18.297 -20.438 1 95 99 GLY A O 1
ATOM 728 N N . PRO A 1 100 ? -11.148 -18.734 -18.672 1 96.88 100 PRO A N 1
ATOM 729 C CA . PRO A 1 100 ? -11.656 -19.984 -19.25 1 96.88 100 PRO A CA 1
ATOM 730 C C . PRO A 1 100 ? -12.258 -19.797 -20.641 1 96.88 100 PRO A C 1
ATOM 732 O O . PRO A 1 100 ? -12.109 -20.656 -21.5 1 96.88 100 PRO A O 1
ATOM 735 N N . GLU A 1 101 ? -12.945 -18.656 -20.828 1 97.19 101 GLU A N 1
ATOM 736 C CA . GLU A 1 101 ? -13.516 -18.375 -22.141 1 97.19 101 GLU A CA 1
ATOM 737 C C . GLU A 1 101 ? -12.422 -18.234 -23.203 1 97.19 101 GLU A C 1
ATOM 739 O O . GLU A 1 101 ? -12.57 -18.719 -24.312 1 97.19 101 GLU A O 1
ATOM 744 N N . ASN A 1 102 ? -11.367 -17.625 -22.828 1 94.25 102 ASN A N 1
ATOM 745 C CA . ASN A 1 102 ? -10.258 -17.438 -23.766 1 94.25 102 ASN A CA 1
ATOM 746 C C . ASN A 1 102 ? -9.555 -18.75 -24.078 1 94.25 102 ASN A C 1
ATOM 748 O O . ASN A 1 102 ? -8.82 -18.844 -25.062 1 94.25 102 ASN A O 1
ATOM 752 N N . LEU A 1 103 ? -9.758 -19.75 -23.266 1 93.62 103 LEU A N 1
ATOM 753 C CA . LEU A 1 103 ? -9.211 -21.078 -23.531 1 93.62 103 LEU A CA 1
ATOM 754 C C . LEU A 1 103 ? -10.125 -21.875 -24.469 1 93.62 103 LEU A C 1
ATOM 756 O O . LEU A 1 103 ? -9.789 -22.984 -24.859 1 93.62 103 LEU A O 1
ATOM 760 N N . GLY A 1 104 ? -11.305 -21.344 -24.688 1 94.81 104 GLY A N 1
ATOM 761 C CA . GLY A 1 104 ? -12.234 -21.984 -25.594 1 94.81 104 GLY A CA 1
ATOM 762 C C . GLY A 1 104 ? -12.992 -23.141 -24.953 1 94.81 104 GLY A C 1
ATOM 763 O O . GLY A 1 104 ? -13.391 -24.078 -25.641 1 94.81 104 GLY A O 1
ATOM 764 N N . LEU A 1 105 ? -13.172 -23.094 -23.75 1 96.12 105 LEU A N 1
ATOM 765 C CA . LEU A 1 105 ? -13.852 -24.172 -23.031 1 96.12 105 LEU A CA 1
ATOM 766 C C . LEU A 1 105 ? -15.359 -24.125 -23.281 1 96.12 105 LEU A C 1
ATOM 768 O O . LEU A 1 105 ? -15.898 -23.078 -23.656 1 96.12 105 LEU A O 1
ATOM 772 N N . ASP A 1 106 ? -16.031 -25.25 -23.172 1 97.06 106 ASP A N 1
ATOM 773 C CA . ASP A 1 106 ? -17.484 -25.266 -23.328 1 97.06 106 ASP A CA 1
ATOM 774 C C . ASP A 1 106 ? -18.172 -24.578 -22.156 1 97.06 106 ASP A C 1
ATOM 776 O O . ASP A 1 106 ? -17.594 -24.422 -21.094 1 97.06 106 ASP A O 1
ATOM 780 N N . ARG A 1 107 ? -19.406 -24.25 -22.375 1 96.94 107 ARG A N 1
ATOM 781 C CA . ARG A 1 107 ? -20.156 -23.438 -21.438 1 96.94 107 ARG A CA 1
ATOM 782 C C . ARG A 1 107 ? -20.312 -24.125 -20.094 1 96.94 107 ARG A C 1
ATOM 784 O O . ARG A 1 107 ? -20.172 -23.5 -19.031 1 96.94 107 ARG A O 1
ATOM 791 N N . ASP A 1 108 ? -20.547 -25.344 -20.094 1 97.81 108 ASP A N 1
ATOM 792 C CA . ASP A 1 108 ? -20.719 -26.094 -18.859 1 97.81 108 ASP A CA 1
ATOM 793 C C . ASP A 1 108 ? -19.438 -26.094 -18.031 1 97.81 108 ASP A C 1
ATOM 795 O O . ASP A 1 108 ? -19.484 -25.922 -16.812 1 97.81 108 ASP A O 1
ATOM 799 N N . GLU A 1 109 ? -18.359 -26.312 -18.734 1 97.75 109 GLU A N 1
ATOM 800 C CA . GLU A 1 109 ? -17.062 -26.312 -18.062 1 97.75 109 GLU A CA 1
ATOM 801 C C . GLU A 1 109 ? -16.719 -24.938 -17.5 1 97.75 109 GLU A C 1
ATOM 803 O O . GLU A 1 109 ? -16.234 -24.812 -16.375 1 97.75 109 GLU A O 1
ATOM 808 N N . ILE A 1 110 ? -17.016 -23.938 -18.25 1 98.06 110 ILE A N 1
ATOM 809 C CA . ILE A 1 110 ? -16.766 -22.562 -17.797 1 98.06 110 ILE A CA 1
ATOM 810 C C . ILE A 1 110 ? -17.594 -22.281 -16.531 1 98.06 110 ILE A C 1
ATOM 812 O O . ILE A 1 110 ? -17.047 -21.781 -15.547 1 98.06 110 ILE A O 1
ATOM 816 N N . ASP A 1 111 ? -18.844 -22.656 -16.562 1 97.88 111 ASP A N 1
ATOM 817 C CA . ASP A 1 111 ? -19.734 -22.422 -15.414 1 97.88 111 ASP A CA 1
ATOM 818 C C . ASP A 1 111 ? -19.219 -23.141 -14.172 1 97.88 111 ASP A C 1
ATOM 820 O O . ASP A 1 111 ? -19.25 -22.594 -13.07 1 97.88 111 ASP A O 1
ATOM 824 N N . ARG A 1 112 ? -18.766 -24.312 -14.359 1 97.88 112 ARG A N 1
ATOM 825 C CA . ARG A 1 112 ? -18.219 -25.094 -13.25 1 97.88 112 ARG A CA 1
ATOM 826 C C . ARG A 1 112 ? -16.984 -24.422 -12.664 1 97.88 112 ARG A C 1
ATOM 828 O O . ARG A 1 112 ? -16.891 -24.25 -11.445 1 97.88 112 ARG A O 1
ATOM 835 N N . ARG A 1 113 ? -16.094 -23.984 -13.453 1 97.5 113 ARG A N 1
ATOM 836 C CA . ARG A 1 113 ? -14.859 -23.344 -13 1 97.5 113 ARG A CA 1
ATOM 837 C C . ARG A 1 113 ? -15.156 -22.031 -12.289 1 97.5 113 ARG A C 1
ATOM 839 O O . ARG A 1 113 ? -14.539 -21.719 -11.266 1 97.5 113 ARG A O 1
ATOM 846 N N . VAL A 1 114 ? -16.062 -21.297 -12.883 1 98.38 114 VAL A N 1
ATOM 847 C CA . VAL A 1 114 ? -16.438 -20.031 -12.273 1 98.38 114 VAL A CA 1
ATOM 848 C C . VAL A 1 114 ? -17 -20.281 -10.875 1 98.38 114 VAL A C 1
ATOM 850 O O . VAL A 1 114 ? -16.562 -19.672 -9.898 1 98.38 114 VAL A O 1
ATOM 853 N N . SER A 1 115 ? -17.891 -21.219 -10.789 1 98.12 115 SER A N 1
ATOM 854 C CA . SER A 1 115 ? -18.531 -21.531 -9.516 1 98.12 115 SER A CA 1
ATOM 855 C C . SER A 1 115 ? -17.5 -22 -8.492 1 98.12 115 SER A C 1
ATOM 857 O O . SER A 1 115 ? -17.484 -21.531 -7.355 1 98.12 115 SER A O 1
ATOM 859 N N . GLU A 1 116 ? -16.641 -22.875 -8.852 1 97.75 116 GLU A N 1
ATOM 860 C CA . GLU A 1 116 ? -15.617 -23.422 -7.969 1 97.75 116 GLU A CA 1
ATOM 861 C C . GLU A 1 116 ? -14.648 -22.344 -7.504 1 97.75 116 GLU A C 1
ATOM 863 O O . GLU A 1 116 ? -14.289 -22.281 -6.324 1 97.75 116 GLU A O 1
ATOM 868 N N . SER A 1 117 ? -14.211 -21.516 -8.43 1 98 117 SER A N 1
ATOM 869 C CA . SER A 1 117 ? -13.25 -20.469 -8.117 1 98 117 SER A CA 1
ATOM 870 C C . SER A 1 117 ? -13.852 -19.422 -7.176 1 98 117 SER A C 1
ATOM 872 O O . SER A 1 117 ? -13.188 -18.984 -6.234 1 98 117 SER A O 1
ATOM 874 N N . LEU A 1 118 ? -15.086 -19.062 -7.438 1 98.44 118 LEU A N 1
ATOM 875 C CA . LEU A 1 118 ? -15.758 -18.109 -6.566 1 98.44 118 LEU A CA 1
ATOM 876 C C . LEU A 1 118 ? -15.953 -18.703 -5.168 1 98.44 118 LEU A C 1
ATOM 878 O O . LEU A 1 118 ? -15.75 -18.016 -4.168 1 98.44 118 LEU A O 1
ATOM 882 N N . ALA A 1 119 ? -16.297 -19.922 -5.105 1 97.56 119 ALA A N 1
ATOM 883 C CA . ALA A 1 119 ? -16.438 -20.594 -3.814 1 97.56 119 ALA A CA 1
ATOM 884 C C . ALA A 1 119 ? -15.125 -20.625 -3.053 1 97.56 119 ALA A C 1
ATOM 886 O O . ALA A 1 119 ? -15.094 -20.406 -1.837 1 97.56 119 ALA A O 1
ATOM 887 N N . ALA A 1 120 ? -14.047 -20.797 -3.697 1 95.88 120 ALA A N 1
ATOM 888 C CA . ALA A 1 120 ? -12.719 -20.906 -3.1 1 95.88 120 ALA A CA 1
ATOM 889 C C . ALA A 1 120 ? -12.32 -19.609 -2.406 1 95.88 120 ALA A C 1
ATOM 891 O O . ALA A 1 120 ? -11.461 -19.609 -1.521 1 95.88 120 ALA A O 1
ATOM 892 N N . VAL A 1 121 ? -12.93 -18.484 -2.824 1 96.75 121 VAL A N 1
ATOM 893 C CA . VAL A 1 121 ? -12.562 -17.203 -2.23 1 96.75 121 VAL A CA 1
ATOM 894 C C . VAL A 1 121 ? -13.758 -16.625 -1.463 1 96.75 121 VAL A C 1
ATOM 896 O O . VAL A 1 121 ? -13.867 -15.414 -1.281 1 96.75 121 VAL A O 1
ATOM 899 N N . ASN A 1 122 ? -14.742 -17.453 -1.189 1 95.56 122 ASN A N 1
ATOM 900 C CA . ASN A 1 122 ? -15.922 -17.125 -0.402 1 95.56 122 ASN A CA 1
ATOM 901 C C . ASN A 1 122 ? -16.797 -16.094 -1.116 1 95.56 122 ASN A C 1
ATOM 903 O O . ASN A 1 122 ? -17.234 -15.117 -0.512 1 95.56 122 ASN A O 1
ATOM 907 N N . PHE A 1 123 ? -16.953 -16.266 -2.449 1 96.69 123 PHE A N 1
ATOM 908 C CA . PHE A 1 123 ? -17.828 -15.445 -3.285 1 96.69 123 PHE A CA 1
ATOM 909 C C . PHE A 1 123 ? -18.969 -16.281 -3.869 1 96.69 123 PHE A C 1
ATOM 911 O O . PHE A 1 123 ? -19.547 -15.922 -4.895 1 96.69 123 PHE A O 1
ATOM 918 N N . ALA A 1 124 ? -19.266 -17.484 -3.291 1 97.06 124 ALA A N 1
ATOM 919 C CA . ALA A 1 124 ? -20.344 -18.328 -3.807 1 97.06 124 ALA A CA 1
ATOM 920 C C . ALA A 1 124 ? -21.656 -17.562 -3.873 1 97.06 124 ALA A C 1
ATOM 922 O O . ALA A 1 124 ? -22.047 -16.906 -2.9 1 97.06 124 ALA A O 1
ATOM 923 N N . GLY A 1 125 ? -22.297 -17.562 -5.039 1 96.5 125 GLY A N 1
ATOM 924 C CA . GLY A 1 125 ? -23.594 -16.938 -5.184 1 96.5 125 GLY A CA 1
ATOM 925 C C . GLY A 1 125 ? -23.516 -15.453 -5.504 1 96.5 125 GLY A C 1
ATOM 926 O O . GLY A 1 125 ? -24.547 -14.781 -5.59 1 96.5 125 GLY A O 1
ATOM 927 N N . ARG A 1 126 ? -22.312 -14.945 -5.746 1 97.56 126 ARG A N 1
ATOM 928 C CA . ARG A 1 126 ? -22.141 -13.516 -5.98 1 97.56 126 ARG A CA 1
ATOM 929 C C . ARG A 1 126 ? -21.766 -13.234 -7.434 1 97.56 126 ARG A C 1
ATOM 931 O O . ARG A 1 126 ? -21.141 -12.219 -7.734 1 97.56 126 ARG A O 1
ATOM 938 N N . GLU A 1 127 ? -22.141 -14.062 -8.32 1 97.62 127 GLU A N 1
ATOM 939 C CA . GLU A 1 127 ? -21.75 -13.984 -9.727 1 97.62 127 GLU A CA 1
ATOM 940 C C . GLU A 1 127 ? -22.25 -12.703 -10.375 1 97.62 127 GLU A C 1
ATOM 942 O O . GLU A 1 127 ? -21.562 -12.102 -11.203 1 97.62 127 GLU A O 1
ATOM 947 N N . ASP A 1 128 ? -23.406 -12.258 -9.977 1 97.62 128 ASP A N 1
ATOM 948 C CA . ASP A 1 128 ? -24.062 -11.141 -10.656 1 97.62 128 ASP A CA 1
ATOM 949 C C . ASP A 1 128 ? -23.703 -9.812 -10.008 1 97.62 128 ASP A C 1
ATOM 951 O O . ASP A 1 128 ? -24.094 -8.75 -10.492 1 97.62 128 ASP A O 1
ATOM 955 N N . GLU A 1 129 ? -22.938 -9.906 -9.008 1 97.81 129 GLU A N 1
ATOM 956 C CA . GLU A 1 129 ? -22.547 -8.68 -8.328 1 97.81 129 GLU A CA 1
ATOM 957 C C . GLU A 1 129 ? -21.625 -7.836 -9.203 1 97.81 129 GLU A C 1
ATOM 959 O O . GLU A 1 129 ? -20.812 -8.375 -9.961 1 97.81 129 GLU A O 1
ATOM 964 N N . ARG A 1 130 ? -21.812 -6.488 -9.078 1 97.62 130 ARG A N 1
ATOM 965 C CA . ARG A 1 130 ? -20.984 -5.574 -9.844 1 97.62 130 ARG A CA 1
ATOM 966 C C . ARG A 1 130 ? -19.578 -5.477 -9.234 1 97.62 130 ARG A C 1
ATOM 968 O O . ARG A 1 130 ? -19.438 -5.395 -8.008 1 97.62 130 ARG A O 1
ATOM 975 N N . VAL A 1 131 ? -18.531 -5.426 -10.047 1 97.81 131 VAL A N 1
ATOM 976 C CA . VAL A 1 131 ? -17.125 -5.367 -9.625 1 97.81 131 VAL A CA 1
ATOM 977 C C . VAL A 1 131 ? -16.859 -4.047 -8.906 1 97.81 131 VAL A C 1
ATOM 979 O O . VAL A 1 131 ? -16.109 -4 -7.926 1 97.81 131 VAL A O 1
ATOM 982 N N . ASP A 1 132 ? -17.5 -2.984 -9.352 1 95.19 132 ASP A N 1
ATOM 983 C CA . ASP A 1 132 ? -17.219 -1.654 -8.82 1 95.19 132 ASP A CA 1
ATOM 984 C C . ASP A 1 132 ? -17.797 -1.496 -7.41 1 95.19 132 ASP A C 1
ATOM 986 O O . ASP A 1 132 ? -17.516 -0.507 -6.73 1 95.19 132 ASP A O 1
ATOM 990 N N . SER A 1 133 ? -18.531 -2.412 -6.906 1 94.88 133 SER A N 1
ATOM 991 C CA . SER A 1 133 ? -19.109 -2.352 -5.574 1 94.88 133 SER A CA 1
ATOM 992 C C . SER A 1 133 ? -18.234 -3.057 -4.547 1 94.88 133 SER A C 1
ATOM 994 O O . SER A 1 133 ? -18.516 -3.01 -3.348 1 94.88 133 SER A O 1
ATOM 996 N N . LEU A 1 134 ? -17.203 -3.652 -4.984 1 95.44 134 LEU A N 1
ATOM 997 C CA . LEU A 1 134 ? -16.375 -4.492 -4.129 1 95.44 134 LEU A CA 1
ATOM 998 C C . LEU A 1 134 ? -15.391 -3.648 -3.328 1 95.44 134 LEU A C 1
ATOM 1000 O O . LEU A 1 134 ? -14.906 -2.623 -3.812 1 95.44 134 LEU A O 1
ATOM 1004 N N . SER A 1 135 ? -15.125 -4.121 -2.074 1 92.81 135 SER A N 1
ATOM 1005 C CA . SER A 1 135 ? -14.062 -3.529 -1.263 1 92.81 135 SER A CA 1
ATOM 1006 C C . SER A 1 135 ? -12.688 -3.932 -1.773 1 92.81 135 SER A C 1
ATOM 1008 O O . SER A 1 135 ? -12.57 -4.801 -2.641 1 92.81 135 SER A O 1
ATOM 1010 N N . GLY A 1 136 ? -11.648 -3.328 -1.271 1 90.69 136 GLY A N 1
ATOM 1011 C CA . GLY A 1 136 ? -10.289 -3.67 -1.649 1 90.69 136 GLY A CA 1
ATOM 1012 C C . GLY A 1 136 ? -9.953 -5.133 -1.422 1 90.69 136 GLY A C 1
ATOM 1013 O O . GLY A 1 136 ? -9.367 -5.781 -2.287 1 90.69 136 GLY A O 1
ATOM 1014 N N . GLY A 1 137 ? -10.281 -5.629 -0.221 1 94.19 137 GLY A N 1
ATOM 1015 C CA . GLY A 1 137 ? -10.062 -7.035 0.075 1 94.19 137 GLY A CA 1
ATOM 1016 C C . GLY A 1 137 ? -10.852 -7.965 -0.827 1 94.19 137 GLY A C 1
ATOM 1017 O O . GLY A 1 137 ? -10.375 -9.039 -1.188 1 94.19 137 GLY A O 1
ATOM 1018 N N . GLU A 1 138 ? -12.039 -7.508 -1.228 1 96.62 138 GLU A N 1
ATOM 1019 C CA . GLU A 1 138 ? -12.875 -8.305 -2.127 1 96.62 138 GLU A CA 1
ATOM 1020 C C . GLU A 1 138 ? -12.312 -8.297 -3.547 1 96.62 138 GLU A C 1
ATOM 1022 O O . GLU A 1 138 ? -12.375 -9.305 -4.246 1 96.62 138 GLU A O 1
ATOM 1027 N N . VAL A 1 139 ? -11.781 -7.168 -3.943 1 97.31 139 VAL A N 1
ATOM 1028 C CA . VAL A 1 139 ? -11.141 -7.062 -5.25 1 97.31 139 VAL A CA 1
ATOM 1029 C C . VAL A 1 139 ? -9.977 -8.047 -5.34 1 97.31 139 VAL A C 1
ATOM 1031 O O . VAL A 1 139 ? -9.828 -8.75 -6.336 1 97.31 139 VAL A O 1
ATOM 1034 N N . GLU A 1 140 ? -9.227 -8.07 -4.289 1 97.25 140 GLU A N 1
ATOM 1035 C CA . GLU A 1 140 ? -8.109 -9.008 -4.254 1 97.25 140 GLU A CA 1
ATOM 1036 C C . GLU A 1 140 ? -8.586 -10.453 -4.355 1 97.25 140 GLU A C 1
ATOM 1038 O O . GLU A 1 140 ? -8.055 -11.234 -5.141 1 97.25 140 GLU A O 1
ATOM 1043 N N . ARG A 1 141 ? -9.562 -10.766 -3.621 1 97.75 141 ARG A N 1
ATOM 1044 C CA . ARG A 1 141 ? -10.102 -12.125 -3.635 1 97.75 141 ARG A CA 1
ATOM 1045 C C . ARG A 1 141 ? -10.695 -12.469 -4.996 1 97.75 141 ARG A C 1
ATOM 1047 O O . ARG A 1 141 ? -10.562 -13.594 -5.477 1 97.75 141 ARG A O 1
ATOM 1054 N N . LEU A 1 142 ? -11.344 -11.516 -5.617 1 98.44 142 LEU A N 1
ATOM 1055 C CA . LEU A 1 142 ? -11.867 -11.734 -6.957 1 98.44 142 LEU A CA 1
ATOM 1056 C C . LEU A 1 142 ? -10.734 -12.008 -7.945 1 98.44 142 LEU A C 1
ATOM 1058 O O . LEU A 1 142 ? -10.836 -12.914 -8.773 1 98.44 142 LEU A O 1
ATOM 1062 N N . ALA A 1 143 ? -9.68 -11.219 -7.82 1 98.19 143 ALA A N 1
ATOM 1063 C CA . ALA A 1 143 ? -8.523 -11.438 -8.688 1 98.19 143 ALA A CA 1
ATOM 1064 C C . ALA A 1 143 ? -7.965 -12.844 -8.508 1 98.19 143 ALA A C 1
ATOM 1066 O O . ALA A 1 143 ? -7.582 -13.492 -9.484 1 98.19 143 ALA A O 1
ATOM 1067 N N . ILE A 1 144 ? -7.938 -13.289 -7.277 1 98.12 144 ILE A N 1
ATOM 1068 C CA . ILE A 1 144 ? -7.484 -14.648 -6.984 1 98.12 144 ILE A CA 1
ATOM 1069 C C . ILE A 1 144 ? -8.422 -15.664 -7.641 1 98.12 144 ILE A C 1
ATOM 1071 O O . ILE A 1 144 ? -7.961 -16.625 -8.258 1 98.12 144 ILE A O 1
ATOM 1075 N N . ALA A 1 145 ? -9.719 -15.422 -7.574 1 98.31 145 ALA A N 1
ATOM 1076 C CA . ALA A 1 145 ? -10.695 -16.312 -8.195 1 98.31 145 ALA A CA 1
ATOM 1077 C C . ALA A 1 145 ? -10.484 -16.391 -9.703 1 98.31 145 ALA A C 1
ATOM 1079 O O . ALA A 1 145 ? -10.523 -17.484 -10.289 1 98.31 145 ALA A O 1
ATOM 1080 N N . GLY A 1 146 ? -10.305 -15.297 -10.32 1 97.94 146 GLY A N 1
ATOM 1081 C CA . GLY A 1 146 ? -10.023 -15.281 -11.75 1 97.94 146 GLY A CA 1
ATOM 1082 C C . GLY A 1 146 ? -8.812 -16.109 -12.133 1 97.94 146 GLY A C 1
ATOM 1083 O O . GLY A 1 146 ? -8.82 -16.812 -13.141 1 97.94 146 GLY A O 1
ATOM 1084 N N . ALA A 1 147 ? -7.828 -15.969 -11.297 1 97.31 147 ALA A N 1
ATOM 1085 C CA . ALA A 1 147 ? -6.617 -16.75 -11.516 1 97.31 147 ALA A CA 1
ATOM 1086 C C . ALA A 1 147 ? -6.895 -18.25 -11.336 1 97.31 147 ALA A C 1
ATOM 1088 O O . ALA A 1 147 ? -6.465 -19.062 -12.156 1 97.31 147 ALA A O 1
ATOM 1089 N N . LEU A 1 148 ? -7.652 -18.625 -10.344 1 97.5 148 LEU A N 1
ATOM 1090 C CA . LEU A 1 148 ? -7.938 -20.016 -10.008 1 97.5 148 LEU A CA 1
ATOM 1091 C C . LEU A 1 148 ? -8.789 -20.672 -11.094 1 97.5 148 LEU A C 1
ATOM 1093 O O . LEU A 1 148 ? -8.688 -21.875 -11.312 1 97.5 148 LEU A O 1
ATOM 1097 N N . ALA A 1 149 ? -9.602 -19.859 -11.758 1 97.69 149 ALA A N 1
ATOM 1098 C CA . ALA A 1 149 ? -10.484 -20.391 -12.789 1 97.69 149 ALA A CA 1
ATOM 1099 C C . ALA A 1 149 ? -9.688 -21.016 -13.922 1 97.69 149 ALA A C 1
ATOM 1101 O O . ALA A 1 149 ? -10.219 -21.844 -14.672 1 97.69 149 ALA A O 1
ATOM 1102 N N . MET A 1 150 ? -8.477 -20.641 -13.984 1 96.25 150 MET A N 1
ATOM 1103 C CA . MET A 1 150 ? -7.605 -21.188 -15.016 1 96.25 150 MET A CA 1
ATOM 1104 C C . MET A 1 150 ? -7.027 -22.531 -14.586 1 96.25 150 MET A C 1
ATOM 1106 O O . MET A 1 150 ? -6.344 -23.188 -15.367 1 96.25 150 MET A O 1
ATOM 1110 N N . ARG A 1 151 ? -7.266 -22.875 -13.305 1 96 151 ARG A N 1
ATOM 1111 C CA . ARG A 1 151 ? -6.766 -24.109 -12.703 1 96 151 ARG A CA 1
ATOM 1112 C C . ARG A 1 151 ? -5.246 -24.203 -12.828 1 96 151 ARG A C 1
ATOM 1114 O O . ARG A 1 151 ? -4.719 -25.188 -13.352 1 96 151 ARG A O 1
ATOM 1121 N N . PRO A 1 152 ? -4.582 -23.188 -12.281 1 96.75 152 PRO A N 1
ATOM 1122 C CA . PRO A 1 152 ? -3.123 -23.156 -12.383 1 96.75 152 PRO A CA 1
ATOM 1123 C C . PRO A 1 152 ? -2.441 -24.156 -11.461 1 96.75 152 PRO A C 1
ATOM 1125 O O . PRO A 1 152 ? -3.035 -24.609 -10.477 1 96.75 152 PRO A O 1
ATOM 1128 N N . ASP A 1 153 ? -1.256 -24.547 -11.859 1 96.44 153 ASP A N 1
ATOM 1129 C CA . ASP A 1 153 ? -0.413 -25.344 -10.977 1 96.44 153 ASP A CA 1
ATOM 1130 C C . ASP A 1 153 ? 0.24 -24.453 -9.906 1 96.44 153 ASP A C 1
ATOM 1132 O O . ASP A 1 153 ? 0.484 -24.906 -8.789 1 96.44 153 ASP A O 1
ATOM 1136 N N . HIS A 1 154 ? 0.497 -23.25 -10.227 1 97.75 154 HIS A N 1
ATOM 1137 C CA . HIS A 1 154 ? 1.121 -22.281 -9.336 1 97.75 154 HIS A CA 1
ATOM 1138 C C . HIS A 1 154 ? 0.373 -20.953 -9.359 1 97.75 154 HIS A C 1
ATOM 1140 O O . HIS A 1 154 ? 0.065 -20.438 -10.43 1 97.75 154 HIS A O 1
ATOM 1146 N N . LEU A 1 155 ? 0.09 -20.453 -8.195 1 98.19 155 LEU A N 1
ATOM 1147 C CA . LEU A 1 155 ? -0.5 -19.141 -8.047 1 98.19 155 LEU A CA 1
ATOM 1148 C C . LEU A 1 155 ? 0.517 -18.141 -7.48 1 98.19 155 LEU A C 1
ATOM 1150 O O . LEU A 1 155 ? 1.057 -18.359 -6.395 1 98.19 155 LEU A O 1
ATOM 1154 N N . VAL A 1 156 ? 0.847 -17.125 -8.281 1 98.56 156 VAL A N 1
ATOM 1155 C CA . VAL A 1 156 ? 1.798 -16.094 -7.883 1 98.56 156 VAL A CA 1
ATOM 1156 C C . VAL A 1 156 ? 1.048 -14.812 -7.516 1 98.56 156 VAL A C 1
ATOM 1158 O O . VAL A 1 156 ? 0.228 -14.32 -8.289 1 98.56 156 VAL A O 1
ATOM 1161 N N . LEU A 1 157 ? 1.284 -14.305 -6.34 1 98.25 157 LEU A N 1
ATOM 1162 C CA . LEU A 1 157 ? 0.659 -13.07 -5.883 1 98.25 157 LEU A CA 1
ATOM 1163 C C . LEU A 1 157 ? 1.709 -11.992 -5.621 1 98.25 157 LEU A C 1
ATOM 1165 O O . LEU A 1 157 ? 2.584 -12.172 -4.77 1 98.25 157 LEU A O 1
ATOM 1169 N N . ASP A 1 158 ? 1.616 -10.984 -6.402 1 97.19 158 ASP A N 1
ATOM 1170 C CA . ASP A 1 158 ? 2.572 -9.891 -6.262 1 97.19 158 ASP A CA 1
ATOM 1171 C C . ASP A 1 158 ? 2.041 -8.812 -5.316 1 97.19 158 ASP A C 1
ATOM 1173 O O . ASP A 1 158 ? 1.213 -7.988 -5.707 1 97.19 158 ASP A O 1
ATOM 1177 N N . GLU A 1 159 ? 2.492 -8.773 -4.031 1 95.31 159 GLU A N 1
ATOM 1178 C CA . GLU A 1 159 ? 2.148 -7.828 -2.971 1 95.31 159 GLU A CA 1
ATOM 1179 C C . GLU A 1 159 ? 0.644 -7.809 -2.713 1 95.31 159 GLU A C 1
ATOM 1181 O O . GLU A 1 159 ? 0.019 -6.746 -2.721 1 95.31 159 GLU A O 1
ATOM 1186 N N . PRO A 1 160 ? 0.108 -8.945 -2.336 1 95.56 160 PRO A N 1
ATOM 1187 C CA . PRO A 1 160 ? -1.348 -9.086 -2.262 1 95.56 160 PRO A CA 1
ATOM 1188 C C . PRO A 1 160 ? -1.956 -8.305 -1.096 1 95.56 160 PRO A C 1
ATOM 1190 O O . PRO A 1 160 ? -3.174 -8.117 -1.042 1 95.56 160 PRO A O 1
ATOM 1193 N N . PHE A 1 161 ? -1.132 -7.805 -0.207 1 93.56 161 PHE A N 1
ATOM 1194 C CA . PHE A 1 161 ? -1.689 -7.219 1.006 1 93.56 161 PHE A CA 1
ATOM 1195 C C . PHE A 1 161 ? -1.485 -5.707 1.021 1 93.56 161 PHE A C 1
ATOM 1197 O O . PHE A 1 161 ? -1.899 -5.027 1.964 1 93.56 161 PHE A O 1
ATOM 1204 N N . THR A 1 162 ? -0.85 -5.219 0.039 1 89.38 162 THR A N 1
ATOM 1205 C CA . THR A 1 162 ? -0.577 -3.785 -0.017 1 89.38 162 THR A CA 1
ATOM 1206 C C . THR A 1 162 ? -1.877 -2.986 -0.02 1 89.38 162 THR A C 1
ATOM 1208 O O . THR A 1 162 ? -2.793 -3.285 -0.789 1 89.38 162 THR A O 1
ATOM 1211 N N . GLY A 1 163 ? -1.96 -2.006 0.912 1 87.56 163 GLY A N 1
ATOM 1212 C CA . GLY A 1 163 ? -3.084 -1.084 0.928 1 87.56 163 GLY A CA 1
ATOM 1213 C C . GLY A 1 163 ? -4.312 -1.654 1.609 1 87.56 163 GLY A C 1
ATOM 1214 O O . GLY A 1 163 ? -5.34 -0.978 1.722 1 87.56 163 GLY A O 1
ATOM 1215 N N . LEU A 1 164 ? -4.227 -2.873 2.064 1 91.94 164 LEU A N 1
ATOM 1216 C CA . LEU A 1 164 ? -5.367 -3.504 2.717 1 91.94 164 LEU A CA 1
ATOM 1217 C C . LEU A 1 164 ? -5.398 -3.162 4.203 1 91.94 164 LEU A C 1
ATOM 1219 O O . LEU A 1 164 ? -4.359 -3.137 4.863 1 91.94 164 LEU A O 1
ATOM 1223 N N . ASP A 1 165 ? -6.621 -2.873 4.668 1 92.44 165 ASP A N 1
ATOM 1224 C CA . ASP A 1 165 ? -6.77 -2.734 6.113 1 92.44 165 ASP A CA 1
ATOM 1225 C C . ASP A 1 165 ? -6.785 -4.098 6.797 1 92.44 165 ASP A C 1
ATOM 1227 O O . ASP A 1 165 ? -6.629 -5.129 6.141 1 92.44 165 ASP A O 1
ATOM 1231 N N . GLU A 1 166 ? -6.965 -4.078 8.102 1 92 166 GLU A N 1
ATOM 1232 C CA . GLU A 1 166 ? -6.805 -5.301 8.883 1 92 166 GLU A CA 1
ATOM 1233 C C . GLU A 1 166 ? -7.855 -6.34 8.508 1 92 166 GLU A C 1
ATOM 1235 O O . GLU A 1 166 ? -7.523 -7.488 8.203 1 92 166 GLU A O 1
ATOM 1240 N N . PRO A 1 167 ? -9.156 -5.945 8.414 1 92.12 167 PRO A N 1
ATOM 1241 C CA . PRO A 1 167 ? -10.156 -6.949 8.047 1 92.12 167 PRO A CA 1
ATOM 1242 C C . PRO A 1 167 ? -9.914 -7.531 6.652 1 92.12 167 PRO A C 1
ATOM 1244 O O . PRO A 1 167 ? -10.016 -8.75 6.461 1 92.12 167 PRO A O 1
ATOM 1247 N N . ALA A 1 168 ? -9.641 -6.691 5.723 1 93.12 168 ALA A N 1
ATOM 1248 C CA . ALA A 1 168 ? -9.375 -7.137 4.355 1 93.12 168 ALA A CA 1
ATOM 1249 C C . ALA A 1 168 ? -8.164 -8.062 4.305 1 93.12 168 ALA A C 1
ATOM 1251 O O . ALA A 1 168 ? -8.188 -9.094 3.627 1 93.12 168 ALA A O 1
ATOM 1252 N N . ARG A 1 169 ? -7.156 -7.703 4.98 1 93.19 169 ARG A N 1
ATOM 1253 C CA . ARG A 1 169 ? -5.945 -8.516 5.031 1 93.19 169 ARG A CA 1
ATOM 1254 C C . ARG A 1 169 ? -6.25 -9.914 5.559 1 93.19 169 ARG A C 1
ATOM 1256 O O . ARG A 1 169 ? -5.84 -10.914 4.961 1 93.19 169 ARG A O 1
ATOM 1263 N N . TRP A 1 170 ? -6.938 -9.977 6.633 1 93.81 170 TRP A N 1
ATOM 1264 C CA . TRP A 1 170 ? -7.277 -11.266 7.23 1 93.81 170 TRP A CA 1
ATOM 1265 C C . TRP A 1 170 ? -8.133 -12.102 6.281 1 93.81 170 TRP A C 1
ATOM 1267 O O . TRP A 1 170 ? -7.973 -13.32 6.195 1 93.81 170 TRP A O 1
ATOM 1277 N N . SER A 1 171 ? -8.969 -11.406 5.633 1 94.81 171 SER A N 1
ATOM 1278 C CA . SER A 1 171 ? -9.828 -12.102 4.684 1 94.81 171 SER A CA 1
ATOM 1279 C C . SER A 1 171 ? -9.008 -12.75 3.572 1 94.81 171 SER A C 1
ATOM 1281 O O . SER A 1 171 ? -9.211 -13.93 3.252 1 94.81 171 SER A O 1
ATOM 1283 N N . VAL A 1 172 ? -8.094 -12.062 3.025 1 95.38 172 VAL A N 1
ATOM 1284 C CA . VAL A 1 172 ? -7.246 -12.586 1.963 1 95.38 172 VAL A CA 1
ATOM 1285 C C . VAL A 1 172 ? -6.355 -13.695 2.514 1 95.38 172 VAL A C 1
ATOM 1287 O O . VAL A 1 172 ? -6.242 -14.766 1.909 1 95.38 172 VAL A O 1
ATOM 1290 N N . LEU A 1 173 ? -5.805 -13.477 3.691 1 96.12 173 LEU A N 1
ATOM 1291 C CA . LEU A 1 173 ? -4.93 -14.461 4.328 1 96.12 173 LEU A CA 1
ATOM 1292 C C . LEU A 1 173 ? -5.672 -15.773 4.562 1 96.12 173 LEU A C 1
ATOM 1294 O O . LEU A 1 173 ? -5.121 -16.844 4.336 1 96.12 173 LEU A O 1
ATOM 1298 N N . ALA A 1 174 ? -6.844 -15.641 4.984 1 96.25 174 ALA A N 1
ATOM 1299 C CA . ALA A 1 174 ? -7.648 -16.828 5.246 1 96.25 174 ALA A CA 1
ATOM 1300 C C . ALA A 1 174 ? -7.84 -17.656 3.975 1 96.25 174 ALA A C 1
ATOM 1302 O O . ALA A 1 174 ? -7.746 -18.891 4.004 1 96.25 174 ALA A O 1
ATOM 1303 N N . ARG A 1 175 ? -8.055 -17.016 2.928 1 94.69 175 ARG A N 1
ATOM 1304 C CA . ARG A 1 175 ? -8.242 -17.719 1.663 1 94.69 175 ARG A CA 1
ATOM 1305 C C . ARG A 1 175 ? -6.941 -18.3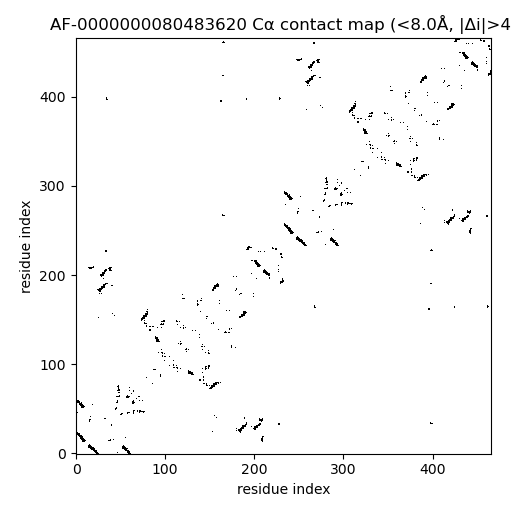59 1.197 1 94.69 175 ARG A C 1
ATOM 1307 O O . ARG A 1 175 ? -6.949 -19.5 0.71 1 94.69 175 ARG A O 1
ATOM 1314 N N . LEU A 1 176 ? -5.883 -17.672 1.362 1 96.5 176 LEU A N 1
ATOM 1315 C CA . LEU A 1 176 ? -4.59 -18.234 0.977 1 96.5 176 LEU A CA 1
ATOM 1316 C C . LEU A 1 176 ? -4.266 -19.469 1.804 1 96.5 176 LEU A C 1
ATOM 1318 O O . LEU A 1 176 ? -3.723 -20.453 1.28 1 96.5 176 LEU A O 1
ATOM 1322 N N . ARG A 1 177 ? -4.617 -19.469 3.018 1 96.38 177 ARG A N 1
ATOM 1323 C CA . ARG A 1 177 ? -4.422 -20.625 3.881 1 96.38 177 ARG A CA 1
ATOM 1324 C C . ARG A 1 177 ? -5.223 -21.812 3.383 1 96.38 177 ARG A C 1
ATOM 1326 O O . ARG A 1 177 ? -4.707 -22.938 3.32 1 96.38 177 ARG A O 1
ATOM 1333 N N . GLU A 1 178 ? -6.402 -21.516 3.066 1 95.5 178 GLU A N 1
ATOM 1334 C CA . GLU A 1 178 ? -7.266 -22.578 2.561 1 95.5 178 GLU A CA 1
ATOM 1335 C C . GLU A 1 178 ? -6.723 -23.172 1.259 1 95.5 178 GLU A C 1
ATOM 1337 O O . GLU A 1 178 ? -6.738 -24.391 1.062 1 95.5 178 GLU A O 1
ATOM 1342 N N . LEU A 1 179 ? -6.316 -22.312 0.417 1 94.5 179 LEU A N 1
ATOM 1343 C CA . LEU A 1 179 ? -5.746 -22.766 -0.849 1 94.5 179 LEU A CA 1
ATOM 1344 C C . LEU A 1 179 ? -4.496 -23.609 -0.613 1 94.5 179 LEU A C 1
ATOM 1346 O O . LEU A 1 179 ? -4.305 -24.641 -1.259 1 94.5 179 LEU A O 1
ATOM 1350 N N . ARG A 1 180 ? -3.73 -23.172 0.323 1 94.62 180 ARG A N 1
ATOM 1351 C CA . ARG A 1 180 ? -2.537 -23.938 0.688 1 94.62 180 ARG A CA 1
ATOM 1352 C C . ARG A 1 180 ? -2.904 -25.312 1.205 1 94.62 180 ARG A C 1
ATOM 1354 O O . ARG A 1 180 ? -2.309 -26.312 0.797 1 94.62 180 ARG A O 1
ATOM 1361 N N . GLU A 1 181 ? -3.809 -25.344 2.008 1 93.69 181 GLU A N 1
ATOM 1362 C CA . GLU A 1 181 ? -4.258 -26.609 2.592 1 93.69 181 GLU A CA 1
ATOM 1363 C C . GLU A 1 181 ? -4.812 -27.531 1.522 1 93.69 181 GLU A C 1
ATOM 1365 O O . GLU A 1 181 ? -4.707 -28.766 1.646 1 93.69 181 GLU A O 1
ATOM 1370 N N . ALA A 1 182 ? -5.312 -26.969 0.516 1 91.56 182 ALA A N 1
ATOM 1371 C CA . ALA A 1 182 ? -5.867 -27.75 -0.585 1 91.56 182 ALA A CA 1
ATOM 1372 C C . ALA A 1 182 ? -4.766 -28.203 -1.539 1 91.56 182 ALA A C 1
ATOM 1374 O O . ALA A 1 182 ? -5.031 -28.922 -2.504 1 91.56 182 ALA A O 1
ATOM 1375 N N . GLY A 1 183 ? -3.545 -27.766 -1.305 1 91.12 183 GLY A N 1
ATOM 1376 C CA . GLY A 1 183 ? -2.41 -28.266 -2.064 1 91.12 183 GLY A CA 1
ATOM 1377 C C . GLY A 1 183 ? -1.988 -27.344 -3.188 1 91.12 183 GLY A C 1
ATOM 1378 O O . GLY A 1 183 ? -1.152 -27.703 -4.02 1 91.12 183 GLY A O 1
ATOM 1379 N N . THR A 1 184 ? -2.594 -26.156 -3.205 1 91.5 184 THR A N 1
ATOM 1380 C CA . THR A 1 184 ? -2.225 -25.188 -4.234 1 91.5 184 THR A CA 1
ATOM 1381 C C . THR A 1 184 ? -0.812 -24.656 -4 1 91.5 184 THR A C 1
ATOM 1383 O O . THR A 1 184 ? -0.433 -24.375 -2.863 1 91.5 184 THR A O 1
ATOM 1386 N N . SER A 1 185 ? 0.011 -24.656 -5.074 1 96.25 185 SER A N 1
ATOM 1387 C CA . SER A 1 185 ? 1.329 -24.031 -5 1 96.25 185 SER A CA 1
ATOM 1388 C C . SER A 1 185 ? 1.224 -22.516 -4.984 1 96.25 185 SER A C 1
ATOM 1390 O O . SER A 1 185 ? 0.6 -21.922 -5.867 1 96.25 185 SER A O 1
ATOM 1392 N N . LEU A 1 186 ? 1.84 -21.891 -3.988 1 97.81 186 LEU A N 1
ATOM 1393 C CA . LEU A 1 186 ? 1.726 -20.453 -3.816 1 97.81 186 LEU A CA 1
ATOM 1394 C C . LEU A 1 186 ? 3.1 -19.781 -3.846 1 97.81 186 LEU A C 1
ATOM 1396 O O . LEU A 1 186 ? 4.055 -20.297 -3.264 1 97.81 186 LEU A O 1
ATOM 1400 N N . VAL A 1 187 ? 3.229 -18.75 -4.598 1 98.5 187 VAL A N 1
ATOM 1401 C CA . VAL A 1 187 ? 4.359 -17.828 -4.531 1 98.5 187 VAL A CA 1
ATOM 1402 C C . VAL A 1 187 ? 3.873 -16.438 -4.145 1 98.5 187 VAL A C 1
ATOM 1404 O O . VAL A 1 187 ? 3.154 -15.789 -4.91 1 98.5 187 VAL A O 1
ATOM 1407 N N . ILE A 1 188 ? 4.281 -15.969 -3.006 1 98.19 188 ILE A N 1
ATOM 1408 C CA . ILE A 1 188 ? 3.838 -14.672 -2.504 1 98.19 188 ILE A CA 1
ATOM 1409 C C . ILE A 1 188 ? 5.012 -13.695 -2.486 1 98.19 188 ILE A C 1
ATOM 1411 O O . ILE A 1 188 ? 5.969 -13.875 -1.727 1 98.19 188 ILE A O 1
ATOM 1415 N N . VAL A 1 189 ? 4.918 -12.75 -3.361 1 97.81 189 VAL A N 1
ATOM 1416 C CA . VAL A 1 189 ? 5.93 -11.703 -3.428 1 97.81 189 VAL A CA 1
ATOM 1417 C C . VAL A 1 189 ? 5.59 -10.594 -2.434 1 97.81 189 VAL A C 1
ATOM 1419 O O . VAL A 1 189 ? 4.504 -10.016 -2.484 1 97.81 189 VAL A O 1
ATOM 1422 N N . THR A 1 190 ? 6.516 -10.281 -1.536 1 95.12 190 THR A N 1
ATOM 1423 C CA . THR A 1 190 ? 6.242 -9.242 -0.549 1 95.12 190 THR A CA 1
ATOM 1424 C C . THR A 1 190 ? 7.535 -8.766 0.105 1 95.12 190 THR A C 1
ATOM 1426 O O . THR A 1 190 ? 8.547 -9.469 0.082 1 95.12 190 THR A O 1
ATOM 1429 N N . HIS A 1 191 ? 7.473 -7.586 0.668 1 93 191 HIS A N 1
ATOM 1430 C CA . HIS A 1 191 ? 8.578 -7.078 1.47 1 93 191 HIS A CA 1
ATOM 1431 C C . HIS A 1 191 ? 8.25 -7.129 2.957 1 93 191 HIS A C 1
ATOM 1433 O O . HIS A 1 191 ? 9.078 -6.754 3.793 1 93 191 HIS A O 1
ATOM 1439 N N . ASP A 1 192 ? 7.129 -7.66 3.26 1 90.44 192 ASP A N 1
ATOM 1440 C CA . ASP A 1 192 ? 6.656 -7.715 4.641 1 90.44 192 ASP A CA 1
ATOM 1441 C C . ASP A 1 192 ? 6.105 -9.102 4.977 1 90.44 192 ASP A C 1
ATOM 1443 O O . ASP A 1 192 ? 5.059 -9.5 4.461 1 90.44 192 ASP A O 1
ATOM 1447 N N . LEU A 1 193 ? 6.707 -9.688 5.93 1 92.62 193 LEU A N 1
ATOM 1448 C CA . LEU A 1 193 ? 6.348 -11.078 6.219 1 92.62 193 LEU A CA 1
ATOM 1449 C C . LEU A 1 193 ? 5.352 -11.148 7.371 1 92.62 193 LEU A C 1
ATOM 1451 O O . LEU A 1 193 ? 4.969 -12.242 7.797 1 92.62 193 LEU A O 1
ATOM 1455 N N . ARG A 1 194 ? 4.863 -9.992 7.785 1 86.88 194 ARG A N 1
ATOM 1456 C CA . ARG A 1 194 ? 3.904 -9.984 8.883 1 86.88 194 ARG A CA 1
ATOM 1457 C C . ARG A 1 194 ? 2.674 -10.82 8.539 1 86.88 194 ARG A C 1
ATOM 1459 O O . ARG A 1 194 ? 2.027 -10.586 7.516 1 86.88 194 ARG A O 1
ATOM 1466 N N . ASP A 1 195 ? 2.363 -11.906 9.25 1 88.94 195 ASP A N 1
ATOM 1467 C CA . ASP A 1 195 ? 1.192 -12.773 9.211 1 88.94 195 ASP A CA 1
ATOM 1468 C C . ASP A 1 195 ? 1.304 -13.789 8.07 1 88.94 195 ASP A C 1
ATOM 1470 O O . ASP A 1 195 ? 0.543 -14.758 8.023 1 88.94 195 ASP A O 1
ATOM 1474 N N . VAL A 1 196 ? 2.289 -13.523 7.156 1 93.25 196 VAL A N 1
ATOM 1475 C CA . VAL A 1 196 ? 2.318 -14.375 5.973 1 93.25 196 VAL A CA 1
ATOM 1476 C C . VAL A 1 196 ? 3.381 -15.461 6.145 1 93.25 196 VAL A C 1
ATOM 1478 O O . VAL A 1 196 ? 3.318 -16.5 5.496 1 93.25 196 VAL A O 1
ATOM 1481 N N . ALA A 1 197 ? 4.312 -15.242 6.984 1 93.56 197 ALA A N 1
ATOM 1482 C CA . ALA A 1 197 ? 5.414 -16.172 7.188 1 93.56 197 ALA A CA 1
ATOM 1483 C C . ALA A 1 197 ? 4.902 -17.547 7.598 1 93.56 197 ALA A C 1
ATOM 1485 O O . ALA A 1 197 ? 5.473 -18.578 7.211 1 93.56 197 ALA A O 1
ATOM 1486 N N . SER A 1 198 ? 3.859 -17.578 8.297 1 90.81 198 SER A N 1
ATOM 1487 C CA . SER A 1 198 ? 3.338 -18.828 8.828 1 90.81 198 SER A CA 1
ATOM 1488 C C . SER A 1 198 ? 2.762 -19.703 7.719 1 90.81 198 SER A C 1
ATOM 1490 O O . SER A 1 198 ? 2.562 -20.906 7.906 1 90.81 198 SER A O 1
ATOM 1492 N N . LEU A 1 199 ? 2.484 -19.094 6.586 1 93.5 199 LEU A N 1
ATOM 1493 C CA . LEU A 1 199 ? 1.942 -19.828 5.441 1 93.5 199 LEU A CA 1
ATOM 1494 C C . LEU A 1 199 ? 3.055 -20.516 4.656 1 93.5 199 LEU A C 1
ATOM 1496 O O . LEU A 1 199 ? 2.803 -21.469 3.922 1 93.5 199 LEU A O 1
ATOM 1500 N N . ALA A 1 200 ? 4.207 -20.047 4.809 1 95.88 200 ALA A N 1
ATOM 1501 C CA . ALA A 1 200 ? 5.246 -20.375 3.836 1 95.88 200 ALA A CA 1
ATOM 1502 C C . ALA A 1 200 ? 6.062 -21.578 4.289 1 95.88 200 ALA A C 1
ATOM 1504 O O . ALA A 1 200 ? 6.316 -21.75 5.484 1 95.88 200 ALA A O 1
ATOM 1505 N N . ASP A 1 201 ? 6.461 -22.391 3.361 1 97.25 201 ASP A N 1
ATOM 1506 C CA . ASP A 1 201 ? 7.449 -23.438 3.578 1 97.25 201 ASP A CA 1
ATOM 1507 C C . ASP A 1 201 ? 8.867 -22.891 3.521 1 97.25 201 ASP A C 1
ATOM 1509 O O . ASP A 1 201 ? 9.773 -23.406 4.184 1 97.25 201 ASP A O 1
ATOM 1513 N N . ARG A 1 202 ? 8.93 -21.922 2.701 1 97.12 202 ARG A N 1
ATOM 1514 C CA . ARG A 1 202 ? 10.25 -21.391 2.359 1 97.12 202 ARG A CA 1
ATOM 1515 C C . ARG A 1 202 ? 10.18 -19.891 2.104 1 97.12 202 ARG A C 1
ATOM 1517 O O . ARG A 1 202 ? 9.188 -19.391 1.57 1 97.12 202 ARG A O 1
ATOM 1524 N N . VAL A 1 203 ? 11.25 -19.203 2.557 1 97.88 203 VAL A N 1
ATOM 1525 C CA . VAL A 1 203 ? 11.422 -17.781 2.289 1 97.88 203 VAL A CA 1
ATOM 1526 C C . VAL A 1 203 ? 12.664 -17.562 1.437 1 97.88 203 VAL A C 1
ATOM 1528 O O . VAL A 1 203 ? 13.766 -17.969 1.813 1 97.88 203 VAL A O 1
ATOM 1531 N N . VAL A 1 204 ? 12.469 -16.953 0.33 1 98.44 204 VAL A N 1
ATOM 1532 C CA . VAL A 1 204 ? 13.547 -16.578 -0.577 1 98.44 204 VAL A CA 1
ATOM 1533 C C . VAL A 1 204 ? 13.656 -15.047 -0.634 1 98.44 204 VAL A C 1
ATOM 1535 O O . VAL A 1 204 ? 12.68 -14.359 -0.936 1 98.44 204 VAL A O 1
ATOM 1538 N N . VAL A 1 205 ? 14.844 -14.539 -0.345 1 98.25 205 VAL A N 1
ATOM 1539 C CA . VAL A 1 205 ? 15.031 -13.086 -0.356 1 98.25 205 VAL A CA 1
ATOM 1540 C C . VAL A 1 205 ? 15.914 -12.695 -1.539 1 98.25 205 VAL A C 1
ATOM 1542 O O . VAL A 1 205 ? 17.016 -13.227 -1.709 1 98.25 205 VAL A O 1
ATOM 1545 N N . LEU A 1 206 ? 15.383 -11.859 -2.35 1 97.81 206 LEU A N 1
ATOM 1546 C CA . LEU A 1 206 ? 16.156 -11.273 -3.443 1 97.81 206 LEU A CA 1
ATOM 1547 C C . LEU A 1 206 ? 16.75 -9.938 -3.027 1 97.81 206 LEU A C 1
ATOM 1549 O O . LEU A 1 206 ? 16.078 -9.102 -2.422 1 97.81 206 LEU A O 1
ATOM 1553 N N . SER A 1 207 ? 17.984 -9.781 -3.285 1 96.38 207 SER A N 1
ATOM 1554 C CA . SER A 1 207 ? 18.719 -8.555 -3.043 1 96.38 207 SER A CA 1
ATOM 1555 C C . SER A 1 207 ? 19.688 -8.25 -4.188 1 96.38 207 SER A C 1
ATOM 1557 O O . SER A 1 207 ? 20.547 -9.07 -4.516 1 96.38 207 SER A O 1
ATOM 1559 N N . GLY A 1 208 ? 19.531 -7.066 -4.789 1 93.94 208 GLY A N 1
ATOM 1560 C CA . GLY A 1 208 ? 20.375 -6.699 -5.906 1 93.94 208 GLY A CA 1
ATOM 1561 C C . GLY A 1 208 ? 20.281 -7.668 -7.07 1 93.94 208 GLY A C 1
ATOM 1562 O O . GLY A 1 208 ? 21.297 -7.992 -7.699 1 93.94 208 GLY A O 1
ATOM 1563 N N . GLY A 1 209 ? 19.141 -8.25 -7.223 1 97.19 209 GLY A N 1
ATOM 1564 C CA . GLY A 1 209 ? 18.906 -9.125 -8.359 1 97.19 209 GLY A CA 1
ATOM 1565 C C . GLY A 1 209 ? 19.375 -10.555 -8.125 1 97.19 209 GLY A C 1
ATOM 1566 O O . GLY A 1 209 ? 19.266 -11.398 -9.016 1 97.19 209 GLY A O 1
ATOM 1567 N N . ARG A 1 210 ? 19.859 -10.789 -6.914 1 98.06 210 ARG A N 1
ATOM 1568 C CA . ARG A 1 210 ? 20.359 -12.117 -6.578 1 98.06 210 ARG A CA 1
ATOM 1569 C C . ARG A 1 210 ? 19.656 -12.68 -5.348 1 98.06 210 ARG A C 1
ATOM 1571 O O . ARG A 1 210 ? 19.094 -11.922 -4.551 1 98.06 210 ARG A O 1
ATOM 1578 N N . ILE A 1 211 ? 19.688 -14 -5.223 1 98.31 211 ILE A N 1
ATOM 1579 C CA . ILE A 1 211 ? 19.125 -14.625 -4.031 1 98.31 211 ILE A CA 1
ATOM 1580 C C . ILE A 1 211 ? 20.094 -14.477 -2.859 1 98.31 211 ILE A C 1
ATOM 1582 O O . ILE A 1 211 ? 21.203 -14.984 -2.906 1 98.31 211 ILE A O 1
ATOM 1586 N N . ALA A 1 212 ? 19.656 -13.805 -1.849 1 98.06 212 ALA A N 1
ATOM 1587 C CA . ALA A 1 212 ? 20.484 -13.547 -0.672 1 98.06 212 ALA A CA 1
ATOM 1588 C C . ALA A 1 212 ? 20.188 -14.555 0.435 1 98.06 212 ALA A C 1
ATOM 1590 O O . ALA A 1 212 ? 21.016 -14.766 1.332 1 98.06 212 ALA A O 1
ATOM 1591 N N . LEU A 1 213 ? 19.047 -15.094 0.413 1 97.81 213 LEU A N 1
ATOM 1592 C CA . LEU A 1 213 ? 18.594 -16.031 1.435 1 97.81 213 LEU A CA 1
ATOM 1593 C C . LEU A 1 213 ? 17.562 -17 0.859 1 97.81 213 LEU A C 1
ATOM 1595 O O . LEU A 1 213 ? 16.734 -16.609 0.027 1 97.81 213 LEU A O 1
ATOM 1599 N N . ASP A 1 214 ? 17.625 -18.219 1.187 1 98 214 ASP A N 1
ATOM 1600 C CA . ASP A 1 214 ? 16.688 -19.281 0.835 1 98 214 ASP A CA 1
ATOM 1601 C C . ASP A 1 214 ? 16.594 -20.312 1.955 1 98 214 ASP A C 1
ATOM 1603 O O . ASP A 1 214 ? 17.391 -21.25 2.021 1 98 214 ASP A O 1
ATOM 1607 N N . GLU A 1 215 ? 15.625 -20.047 2.824 1 97.5 215 GLU A N 1
ATOM 1608 C CA . GLU A 1 215 ? 15.516 -20.828 4.051 1 97.5 215 GLU A CA 1
ATOM 1609 C C . GLU A 1 215 ? 14.062 -20.969 4.492 1 97.5 215 G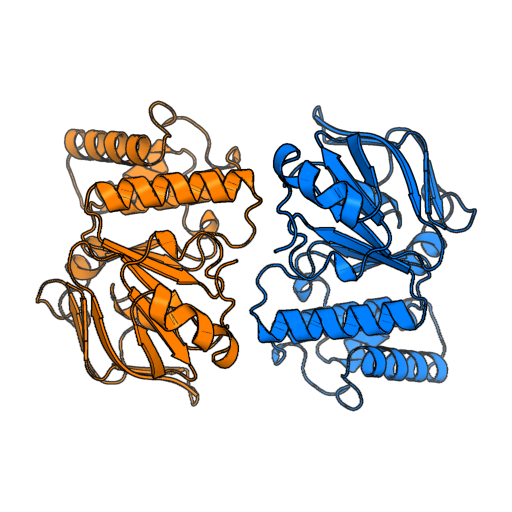LU A C 1
ATOM 1611 O O . GLU A 1 215 ? 13.172 -20.359 3.895 1 97.5 215 GLU A O 1
ATOM 1616 N N . ASP A 1 216 ? 13.875 -21.859 5.449 1 96.44 216 ASP A N 1
ATOM 1617 C CA . ASP A 1 216 ? 12.57 -21.891 6.09 1 96.44 216 ASP A CA 1
ATOM 1618 C C . ASP A 1 216 ? 12.312 -20.609 6.895 1 96.44 216 ASP A C 1
ATOM 1620 O O . ASP A 1 216 ? 13.258 -19.938 7.305 1 96.44 216 ASP A O 1
ATOM 1624 N N . PRO A 1 217 ? 11.023 -20.297 7.145 1 94.88 217 PRO A N 1
ATOM 1625 C CA . PRO A 1 217 ? 10.68 -19.031 7.793 1 94.88 217 PRO A CA 1
ATOM 1626 C C . PRO A 1 217 ? 11.352 -18.859 9.156 1 94.88 217 PRO A C 1
ATOM 1628 O O . PRO A 1 217 ? 11.836 -17.766 9.477 1 94.88 217 PRO A O 1
ATOM 1631 N N . ASP A 1 218 ? 11.445 -19.844 9.93 1 93.94 218 ASP A N 1
ATOM 1632 C CA . ASP A 1 218 ? 12.023 -19.75 11.258 1 93.94 218 ASP A CA 1
ATOM 1633 C C . ASP A 1 218 ? 13.516 -19.406 11.188 1 93.94 218 ASP A C 1
ATOM 1635 O O . ASP A 1 218 ? 13.984 -18.516 11.906 1 93.94 218 ASP A O 1
ATOM 1639 N N . SER A 1 219 ? 14.172 -20 10.305 1 94.62 219 SER A N 1
ATOM 1640 C CA . SER A 1 219 ? 15.602 -19.781 10.133 1 94.62 219 SER A CA 1
ATOM 1641 C C . SER A 1 219 ? 15.867 -18.406 9.523 1 94.62 219 SER A C 1
ATOM 1643 O O . SER A 1 219 ? 16.906 -17.797 9.781 1 94.62 219 SER A O 1
ATOM 1645 N N . ALA A 1 220 ? 14.914 -17.922 8.766 1 94.25 220 ALA A N 1
ATOM 1646 C CA . ALA A 1 220 ? 15.086 -16.672 8.031 1 94.25 220 ALA A CA 1
ATOM 1647 C C . ALA A 1 220 ? 14.805 -15.469 8.93 1 94.25 220 ALA A C 1
ATOM 1649 O O . ALA A 1 220 ? 15.328 -14.375 8.695 1 94.25 220 ALA A O 1
ATOM 1650 N N . ALA A 1 221 ? 14.086 -15.617 9.945 1 92.25 221 ALA A N 1
ATOM 1651 C CA . ALA A 1 221 ? 13.453 -14.539 10.695 1 92.25 221 ALA A CA 1
ATOM 1652 C C . ALA A 1 221 ? 14.5 -13.547 11.203 1 92.25 221 ALA A C 1
ATOM 1654 O O . ALA A 1 221 ? 14.352 -12.336 11.016 1 92.25 221 ALA A O 1
ATOM 1655 N N . ASP A 1 222 ? 15.586 -13.984 11.703 1 92.38 222 ASP A N 1
ATOM 1656 C CA . ASP A 1 222 ? 16.562 -13.117 12.352 1 92.38 222 ASP A CA 1
ATOM 1657 C C . ASP A 1 222 ? 17.453 -12.438 11.32 1 92.38 222 ASP A C 1
ATOM 1659 O O . ASP A 1 222 ? 18.141 -11.461 11.641 1 92.38 222 ASP A O 1
ATOM 1663 N N . LYS A 1 223 ? 17.438 -12.938 10.141 1 94.69 223 LYS A N 1
ATOM 1664 C CA . LYS A 1 223 ? 18.328 -12.438 9.102 1 94.69 223 LYS A CA 1
ATOM 1665 C C . LYS A 1 223 ? 17.641 -11.414 8.211 1 94.69 223 LYS A C 1
ATOM 1667 O O . LYS A 1 223 ? 18.281 -10.672 7.477 1 94.69 223 LYS A O 1
ATOM 1672 N N . LEU A 1 224 ? 16.375 -11.367 8.289 1 94.25 224 LEU A N 1
ATOM 1673 C CA . LEU A 1 224 ? 15.547 -10.602 7.355 1 94.25 224 LEU A CA 1
ATOM 1674 C C . LEU A 1 224 ? 15.836 -9.109 7.469 1 94.25 224 LEU A C 1
ATOM 1676 O O . LEU A 1 224 ? 15.969 -8.422 6.457 1 94.25 224 LEU A O 1
ATOM 1680 N N . PRO A 1 225 ? 16 -8.617 8.711 1 90 225 PRO A N 1
ATOM 1681 C CA . PRO A 1 225 ? 16.25 -7.18 8.82 1 90 225 PRO A CA 1
ATOM 1682 C C . PRO A 1 225 ? 17.531 -6.742 8.109 1 90 225 PRO A C 1
ATOM 1684 O O . PRO A 1 225 ? 17.562 -5.672 7.5 1 90 225 PRO A O 1
ATOM 1687 N N . ASP A 1 226 ? 18.5 -7.586 8.094 1 92.75 226 ASP A N 1
ATOM 1688 C CA . ASP A 1 226 ? 19.766 -7.277 7.445 1 92.75 226 ASP A CA 1
ATOM 1689 C C . ASP A 1 226 ? 19.625 -7.242 5.926 1 92.75 226 ASP A C 1
ATOM 1691 O O . ASP A 1 226 ? 20.484 -6.73 5.219 1 92.75 226 ASP A O 1
ATOM 1695 N N . LEU A 1 227 ? 18.516 -7.762 5.457 1 93.81 227 LEU A N 1
ATOM 1696 C CA . LEU A 1 227 ? 18.266 -7.848 4.023 1 93.81 227 LEU A CA 1
ATOM 1697 C C . LEU A 1 227 ? 17.156 -6.883 3.609 1 93.81 227 LEU A C 1
ATOM 1699 O O . LEU A 1 227 ? 16.547 -7.043 2.545 1 93.81 227 LEU A O 1
ATOM 1703 N N . ASP A 1 228 ? 16.828 -5.98 4.457 1 91.5 228 ASP A N 1
ATOM 1704 C CA . ASP A 1 228 ? 15.852 -4.926 4.184 1 91.5 228 ASP A CA 1
ATOM 1705 C C . ASP A 1 228 ? 14.445 -5.492 4.047 1 91.5 228 ASP A C 1
ATOM 1707 O O . ASP A 1 228 ? 13.641 -4.988 3.26 1 91.5 228 ASP A O 1
ATOM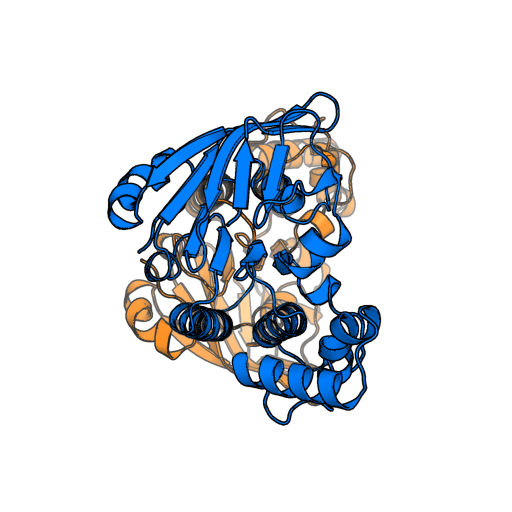 1711 N N . VAL A 1 229 ? 14.219 -6.602 4.699 1 92.88 229 VAL A N 1
ATOM 1712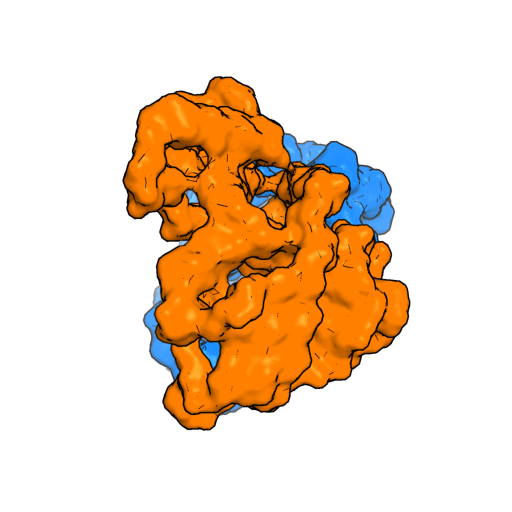 C CA . VAL A 1 229 ? 12.906 -7.238 4.738 1 92.88 229 VAL A CA 1
ATOM 1713 C C . VAL A 1 229 ? 12.359 -7.195 6.164 1 92.88 229 VAL A C 1
ATOM 1715 O O . VAL A 1 229 ? 13.094 -7.414 7.129 1 92.88 229 VAL A O 1
ATOM 1718 N N . ARG A 1 230 ? 11.125 -6.852 6.266 1 89.44 230 ARG A N 1
ATOM 1719 C CA . ARG A 1 230 ? 10.5 -6.766 7.582 1 89.44 230 ARG A CA 1
ATOM 1720 C C . ARG A 1 230 ? 10.164 -8.156 8.117 1 89.44 230 ARG A C 1
ATOM 1722 O O . ARG A 1 230 ? 9.406 -8.898 7.492 1 89.44 230 ARG A O 1
ATOM 1729 N N . PRO A 1 231 ? 10.711 -8.508 9.266 1 88.62 231 PRO A N 1
ATOM 1730 C CA . PRO A 1 231 ? 10.445 -9.836 9.812 1 88.62 231 PRO A CA 1
ATOM 1731 C C . PRO A 1 231 ? 9.047 -9.969 10.414 1 88.62 231 PRO A C 1
ATOM 1733 O O . PRO A 1 231 ? 8.375 -8.961 10.641 1 88.62 231 PRO A O 1
ATOM 1736 N N . PRO A 1 232 ? 8.609 -11.18 10.656 1 85.25 232 PRO A N 1
ATOM 1737 C CA . PRO A 1 232 ? 7.316 -11.398 11.305 1 85.25 232 PRO A CA 1
ATOM 1738 C C . PRO A 1 232 ? 7.301 -10.922 12.758 1 85.25 232 PRO A C 1
ATOM 1740 O O . PRO A 1 232 ? 8.359 -10.781 13.375 1 85.25 232 PRO A O 1
ATOM 1743 N N . CYS A 1 233 ? 6.176 -10.359 13.266 1 74.94 233 CYS A N 1
ATOM 1744 C CA . CYS A 1 233 ? 6.027 -9.977 14.664 1 74.94 233 CYS A CA 1
ATOM 1745 C C . CYS A 1 233 ? 5.59 -11.164 15.516 1 74.94 233 CYS A C 1
ATOM 1747 O O . CYS A 1 233 ? 4.914 -12.07 15.023 1 74.94 233 CYS A O 1
ATOM 1749 N N . MET B 1 1 ? -3.797 24.953 17 1 95.75 1 MET B N 1
ATOM 1750 C CA . MET B 1 1 ? -4.781 23.984 17.5 1 95.75 1 MET B CA 1
ATOM 1751 C C . MET B 1 1 ? -5.879 23.75 16.484 1 95.75 1 MET B C 1
ATOM 1753 O O . MET B 1 1 ? -6.309 24.688 15.797 1 95.75 1 MET B O 1
ATOM 1757 N N . ILE B 1 2 ? -6.238 22.5 16.312 1 98.19 2 ILE B N 1
ATOM 1758 C CA . ILE B 1 2 ? -7.379 22.125 15.484 1 98.19 2 ILE B CA 1
ATOM 1759 C C . ILE B 1 2 ? -8.539 21.688 16.375 1 98.19 2 ILE B C 1
ATOM 1761 O O . ILE B 1 2 ? -8.367 20.844 17.266 1 98.19 2 ILE B O 1
ATOM 1765 N N . ARG B 1 3 ? -9.656 22.344 16.172 1 98.5 3 ARG B N 1
ATOM 1766 C CA . ARG B 1 3 ? -10.859 21.969 16.906 1 98.5 3 ARG B CA 1
ATOM 1767 C C . ARG B 1 3 ? -12 21.609 15.961 1 98.5 3 ARG B C 1
ATOM 1769 O O . ARG B 1 3 ? -12.391 22.422 15.117 1 98.5 3 ARG B O 1
ATOM 1776 N N . VAL B 1 4 ? -12.43 20.391 16.062 1 98.44 4 VAL B N 1
ATOM 1777 C CA . VAL B 1 4 ? -13.578 19.875 15.312 1 98.44 4 VAL B CA 1
ATOM 1778 C C . VAL B 1 4 ? -14.789 19.766 16.234 1 98.44 4 VAL B C 1
ATOM 1780 O O . VAL B 1 4 ? -14.719 19.141 17.297 1 98.44 4 VAL B O 1
ATOM 1783 N N . GLU B 1 5 ? -15.852 20.406 15.805 1 98.38 5 GLU B N 1
ATOM 1784 C CA . GLU B 1 5 ? -17.047 20.438 16.641 1 98.38 5 GLU B CA 1
ATOM 1785 C C . GLU B 1 5 ? -18.266 19.875 15.906 1 98.38 5 GLU B C 1
ATOM 1787 O O . GLU B 1 5 ? -18.75 20.484 14.961 1 98.38 5 GLU B O 1
ATOM 1792 N N . ASP B 1 6 ? -18.75 18.766 16.422 1 98.44 6 ASP B N 1
ATOM 1793 C CA . ASP B 1 6 ? -19.953 18.109 15.938 1 98.44 6 ASP B CA 1
ATOM 1794 C C . ASP B 1 6 ? -19.969 18.031 14.414 1 98.44 6 ASP B C 1
ATOM 1796 O O . ASP B 1 6 ? -20.938 18.422 13.773 1 98.44 6 ASP B O 1
ATOM 1800 N N . LEU B 1 7 ? -18.922 17.578 13.852 1 98.62 7 LEU B N 1
ATOM 1801 C CA . LEU B 1 7 ? -18.734 17.578 12.406 1 98.62 7 LEU B CA 1
ATOM 1802 C C . LEU B 1 7 ? -19.484 16.422 11.75 1 98.62 7 LEU B C 1
ATOM 1804 O O . LEU B 1 7 ? -19.375 15.281 12.195 1 98.62 7 LEU B O 1
ATOM 1808 N N . VAL B 1 8 ? -20.266 16.75 10.766 1 98.62 8 VAL B N 1
ATOM 1809 C CA . VAL B 1 8 ? -20.953 15.758 9.961 1 98.62 8 VAL B CA 1
ATOM 1810 C C . VAL B 1 8 ? -20.656 15.977 8.477 1 98.62 8 VAL B C 1
ATOM 1812 O O . VAL B 1 8 ? -20.672 17.109 8 1 98.62 8 VAL B O 1
ATOM 1815 N N . HIS B 1 9 ? -20.266 15 7.812 1 98.56 9 HIS B N 1
ATOM 1816 C CA . HIS B 1 9 ? -20.094 15.039 6.363 1 98.56 9 HIS B CA 1
ATOM 1817 C C . HIS B 1 9 ? -20.719 13.82 5.699 1 98.56 9 HIS B C 1
ATOM 1819 O O . HIS B 1 9 ? -20.531 12.688 6.148 1 98.56 9 HIS B O 1
ATOM 1825 N N . ARG B 1 10 ? -21.406 14.047 4.633 1 97.38 10 ARG B N 1
ATOM 1826 C CA . ARG B 1 10 ? -22.125 13 3.908 1 97.38 10 ARG B CA 1
ATOM 1827 C C . ARG B 1 10 ? -21.688 12.961 2.443 1 97.38 10 ARG B C 1
ATOM 1829 O O . ARG B 1 10 ? -21.438 14.008 1.841 1 97.38 10 ARG B O 1
ATOM 1836 N N . TYR B 1 11 ? -21.516 11.797 1.869 1 95.31 11 TYR B N 1
ATOM 1837 C CA . TYR B 1 11 ? -21.453 11.539 0.434 1 95.31 11 TYR B CA 1
ATOM 1838 C C . TYR B 1 11 ? -22.734 10.891 -0.061 1 95.31 11 TYR B C 1
ATOM 1840 O O . TYR B 1 11 ? -22.938 9.688 0.123 1 95.31 11 TYR B O 1
ATOM 1848 N N . GLY B 1 12 ? -23.578 11.68 -0.702 1 94.25 12 GLY B N 1
ATOM 1849 C CA . GLY B 1 12 ? -24.906 11.164 -0.987 1 94.25 12 GLY B CA 1
ATOM 1850 C C . GLY B 1 12 ? -25.656 10.742 0.259 1 94.25 12 GLY B C 1
ATOM 1851 O O . GLY B 1 12 ? -25.828 11.539 1.188 1 94.25 12 GLY B O 1
ATOM 1852 N N . ASP B 1 13 ? -26 9.422 0.263 1 92.56 13 ASP B N 1
ATOM 1853 C CA . ASP B 1 13 ? -26.797 8.922 1.383 1 92.56 13 ASP B CA 1
ATOM 1854 C C . ASP B 1 13 ? -25.906 8.344 2.475 1 92.56 13 ASP B C 1
ATOM 1856 O O . ASP B 1 13 ? -26.391 7.973 3.549 1 92.56 13 ASP B O 1
ATOM 1860 N N . THR B 1 14 ? -24.641 8.336 2.299 1 93.94 14 THR B N 1
ATOM 1861 C CA . THR B 1 14 ? -23.719 7.723 3.246 1 93.94 14 THR B CA 1
ATOM 1862 C C . THR B 1 14 ? -23.094 8.781 4.148 1 93.94 14 THR B C 1
ATOM 1864 O O . THR B 1 14 ? -22.562 9.781 3.664 1 93.94 14 THR B O 1
ATOM 1867 N N . VAL B 1 15 ? -23.141 8.594 5.441 1 96.88 15 VAL B N 1
ATOM 1868 C CA . VAL B 1 15 ? -22.516 9.492 6.402 1 96.88 15 VAL B CA 1
ATOM 1869 C C . VAL B 1 15 ? -21.078 9.047 6.648 1 96.88 15 VAL B C 1
ATOM 1871 O O . VAL B 1 15 ? -20.828 8.008 7.27 1 96.88 15 VAL B O 1
ATOM 1874 N N . ALA B 1 16 ? -20.156 9.797 6.219 1 97.38 16 ALA B N 1
ATOM 1875 C CA . ALA B 1 16 ? -18.75 9.453 6.328 1 97.38 16 ALA B CA 1
ATOM 1876 C C . ALA B 1 16 ? -18.172 9.906 7.672 1 97.38 16 ALA B C 1
ATOM 1878 O O . ALA B 1 16 ? -17.344 9.211 8.258 1 97.38 16 ALA B O 1
ATOM 1879 N N . VAL B 1 17 ? -18.562 11.047 8.125 1 98.56 17 VAL B N 1
ATOM 1880 C CA . VAL B 1 17 ? -18.234 11.586 9.445 1 98.56 17 VAL B CA 1
ATOM 1881 C C . VAL B 1 17 ? -19.531 11.961 10.18 1 98.56 17 VAL B C 1
ATOM 1883 O O . VAL B 1 17 ? -20.359 12.695 9.641 1 98.56 17 VAL B O 1
ATOM 1886 N N . ASP B 1 18 ? -19.672 11.438 11.367 1 98.5 18 ASP B N 1
ATOM 1887 C CA . ASP B 1 18 ? -20.984 11.492 12.016 1 98.5 18 ASP B CA 1
ATOM 1888 C C . ASP B 1 18 ? -20.875 12.109 13.414 1 98.5 18 ASP B C 1
ATOM 1890 O O . ASP B 1 18 ? -20.938 11.391 14.414 1 98.5 18 ASP B O 1
ATOM 1894 N N . GLY B 1 19 ? -20.875 13.398 13.469 1 98.31 19 GLY B N 1
ATOM 1895 C CA . GLY B 1 19 ? -20.891 14.102 14.734 1 98.31 19 GLY B CA 1
ATOM 1896 C C . GLY B 1 19 ? -19.594 13.992 15.508 1 98.31 19 GLY B C 1
ATOM 1897 O O . GLY B 1 19 ? -19.594 13.656 16.688 1 98.31 19 GLY B O 1
ATOM 1898 N N . VAL B 1 20 ? -18.484 14.266 14.875 1 98.56 20 VAL B N 1
ATOM 1899 C CA . VAL B 1 20 ? -17.172 14.055 15.469 1 98.56 20 VAL B CA 1
ATOM 1900 C C . VAL B 1 20 ? -16.734 15.32 16.203 1 98.56 20 VAL B C 1
ATOM 1902 O O . VAL B 1 20 ? -16.859 16.422 15.68 1 98.56 20 VAL B O 1
ATOM 1905 N N . ASP B 1 21 ? -16.344 15.188 17.453 1 98.69 21 ASP B N 1
ATOM 1906 C CA . ASP B 1 21 ? -15.633 16.188 18.234 1 98.69 21 ASP B CA 1
ATOM 1907 C C . ASP B 1 21 ? -14.172 15.789 18.453 1 98.69 21 ASP B C 1
ATOM 1909 O O . ASP B 1 21 ? -13.898 14.688 18.922 1 98.69 21 ASP B O 1
ATOM 1913 N N . LEU B 1 22 ? -13.297 16.625 18.109 1 98.56 22 LEU B N 1
ATOM 1914 C CA . LEU B 1 22 ? -11.875 16.297 18.234 1 98.56 22 LEU B CA 1
ATOM 1915 C C . LEU B 1 22 ? -11.039 17.562 18.375 1 98.56 22 LEU B C 1
ATOM 1917 O O . LEU B 1 22 ? -11.281 18.562 17.688 1 98.56 22 LEU B O 1
ATOM 1921 N N . THR B 1 23 ? -10.141 17.562 19.25 1 98.31 23 THR B N 1
ATOM 1922 C CA . THR B 1 23 ? -9.188 18.656 19.406 1 98.31 23 THR B CA 1
ATOM 1923 C C . THR B 1 23 ? -7.754 18.156 19.266 1 98.31 23 THR B C 1
ATOM 1925 O O . THR B 1 23 ? -7.402 17.109 19.828 1 98.31 23 THR B O 1
ATOM 1928 N N . ILE B 1 24 ? -7.008 18.781 18.531 1 97.81 24 ILE B N 1
ATOM 1929 C CA . ILE B 1 24 ? -5.582 18.516 18.391 1 97.81 24 ILE B CA 1
ATOM 1930 C C . ILE B 1 24 ? -4.777 19.734 18.797 1 97.81 24 ILE B C 1
ATOM 1932 O O . ILE B 1 24 ? -4.895 20.797 18.188 1 97.81 24 ILE B O 1
ATOM 1936 N N . ASP B 1 25 ? -3.916 19.594 19.734 1 97 25 ASP B N 1
ATOM 1937 C CA . ASP B 1 25 ? -3.162 20.703 20.297 1 97 25 ASP B CA 1
ATOM 1938 C C . ASP B 1 25 ? -1.914 21 19.469 1 97 25 ASP B C 1
ATOM 1940 O O . ASP B 1 25 ? -1.462 20.141 18.703 1 97 25 ASP B O 1
ATOM 1944 N N . ASP B 1 26 ? -1.391 22.219 19.656 1 95.38 26 ASP B N 1
ATOM 1945 C CA . ASP B 1 26 ? -0.119 22.562 19.031 1 95.38 26 ASP B CA 1
ATOM 1946 C C . ASP B 1 26 ? 1.002 21.641 19.531 1 95.38 26 ASP B C 1
ATOM 1948 O O . ASP B 1 26 ? 1.088 21.344 20.719 1 95.38 26 ASP B O 1
ATOM 1952 N N . GLY B 1 27 ? 1.729 21.156 18.562 1 95.62 27 GLY B N 1
ATOM 1953 C CA . GLY B 1 27 ? 2.885 20.344 18.906 1 95.62 27 GLY B CA 1
ATOM 1954 C C . GLY B 1 27 ? 2.529 18.891 19.203 1 95.62 27 GLY B C 1
ATOM 1955 O O . GLY B 1 27 ? 3.414 18.062 19.438 1 95.62 27 GLY B O 1
ATOM 1956 N N . GLU B 1 28 ? 1.296 18.578 19.188 1 97.31 28 GLU B N 1
ATOM 1957 C CA . GLU B 1 28 ? 0.848 17.234 19.469 1 97.31 28 GLU B CA 1
ATOM 1958 C C . GLU B 1 28 ? 1.014 16.312 18.266 1 97.31 28 GLU B C 1
ATOM 1960 O O . GLU B 1 28 ? 0.835 16.75 17.125 1 97.31 28 GLU B O 1
ATOM 1965 N N . CYS B 1 29 ? 1.391 15.125 18.5 1 97.81 29 CYS B N 1
ATOM 1966 C CA . CYS B 1 29 ? 1.391 14.086 17.484 1 97.81 29 CYS B CA 1
ATOM 1967 C C . CYS B 1 29 ? 0.246 13.102 17.703 1 97.81 29 CYS B C 1
ATOM 1969 O O . CYS B 1 29 ? 0.24 12.359 18.688 1 97.81 29 CYS B O 1
ATOM 1971 N N . VAL B 1 30 ? -0.675 13.125 16.797 1 98.31 30 VAL B N 1
ATOM 1972 C CA . VAL B 1 30 ? -1.861 12.281 16.906 1 98.31 30 VAL B CA 1
ATOM 1973 C C . VAL B 1 30 ? -1.896 11.289 15.758 1 98.31 30 VAL B C 1
ATOM 1975 O O . VAL B 1 30 ? -1.683 11.664 14.602 1 98.31 30 VAL B O 1
ATOM 1978 N N . ILE B 1 31 ? -2.104 10.055 16.062 1 98.12 31 ILE B N 1
ATOM 1979 C CA . ILE B 1 31 ? -2.416 9.055 15.047 1 98.12 31 ILE B CA 1
ATOM 1980 C C . ILE B 1 31 ? -3.93 8.938 14.891 1 98.12 31 ILE B C 1
ATOM 1982 O O . ILE B 1 31 ? -4.648 8.719 15.867 1 98.12 31 ILE B O 1
ATOM 1986 N N . LEU B 1 32 ? -4.379 9.203 13.75 1 98.12 32 LEU B N 1
ATOM 1987 C CA . LEU B 1 32 ? -5.766 8.945 13.391 1 98.12 32 LEU B CA 1
ATOM 1988 C C . LEU B 1 32 ? -5.902 7.598 12.688 1 98.12 32 LEU B C 1
ATOM 1990 O O . LEU B 1 32 ? -5.559 7.473 11.508 1 98.12 32 LEU B O 1
ATOM 1994 N N . ALA B 1 33 ? -6.406 6.617 13.375 1 97.38 33 ALA B N 1
ATOM 1995 C CA . ALA B 1 33 ? -6.43 5.238 12.891 1 97.38 33 ALA B CA 1
ATOM 1996 C C . ALA B 1 33 ? -7.859 4.781 12.609 1 97.38 33 ALA B C 1
ATOM 1998 O O . ALA B 1 33 ? -8.82 5.461 12.984 1 97.38 33 ALA B O 1
ATOM 1999 N N . GLY B 1 34 ? -7.98 3.668 11.93 1 95.81 34 GLY B N 1
ATOM 2000 C CA . GLY B 1 34 ? -9.25 3.072 11.555 1 95.81 34 GLY B CA 1
ATOM 2001 C C . GLY B 1 34 ? -9.188 2.291 10.258 1 95.81 34 GLY B C 1
ATOM 2002 O O . GLY B 1 34 ? -8.234 2.439 9.484 1 95.81 34 GLY B O 1
ATOM 2003 N N . ALA B 1 35 ? -10.188 1.566 10.055 1 93.69 35 ALA B N 1
ATOM 2004 C CA . ALA B 1 35 ? -10.266 0.77 8.836 1 93.69 35 ALA B CA 1
ATOM 2005 C C . ALA B 1 35 ? -10.492 1.657 7.617 1 93.69 35 ALA B C 1
ATOM 2007 O O . ALA B 1 35 ? -10.844 2.832 7.754 1 93.69 35 ALA B O 1
ATOM 2008 N N . ASN B 1 36 ? -10.227 1.072 6.453 1 91.62 36 ASN B N 1
ATOM 2009 C CA . ASN B 1 36 ? -10.562 1.795 5.23 1 91.62 36 ASN B CA 1
ATOM 2010 C C . ASN B 1 36 ? -12.055 2.123 5.164 1 91.62 36 ASN B C 1
ATOM 2012 O O . ASN B 1 36 ? -12.891 1.289 5.512 1 91.62 36 ASN B O 1
ATOM 2016 N N . GLY B 1 37 ? -12.383 3.305 4.836 1 91.31 37 GLY B N 1
ATOM 2017 C CA . GLY B 1 37 ? -13.773 3.725 4.746 1 91.31 37 GLY B CA 1
ATOM 2018 C C . GLY B 1 37 ? -14.336 4.23 6.062 1 91.31 37 GLY B C 1
ATOM 2019 O O . GLY B 1 37 ? -15.516 4.578 6.148 1 91.31 37 GLY B O 1
ATOM 2020 N N . SER B 1 38 ? -13.5 4.332 7.074 1 95.19 38 SER B N 1
ATOM 2021 C CA . SER B 1 38 ? -13.992 4.711 8.398 1 95.19 38 SER B CA 1
ATOM 2022 C C . SER B 1 38 ? -14.227 6.215 8.492 1 95.19 38 SER B C 1
ATOM 2024 O O . SER B 1 38 ? -14.836 6.695 9.445 1 95.19 38 SER B O 1
ATOM 2026 N N . GLY B 1 39 ? -13.695 6.969 7.527 1 96.31 39 GLY B N 1
ATOM 2027 C CA . GLY B 1 39 ? -13.93 8.406 7.496 1 96.31 39 GLY B CA 1
ATOM 2028 C C . GLY B 1 39 ? -12.68 9.219 7.777 1 96.31 39 GLY B C 1
ATOM 2029 O O . GLY B 1 39 ? -12.734 10.453 7.82 1 96.31 39 GLY B O 1
ATOM 2030 N N . LYS B 1 40 ? -11.578 8.594 7.957 1 97.69 40 LYS B N 1
ATOM 2031 C CA . LYS B 1 40 ? -10.344 9.266 8.344 1 97.69 40 LYS B CA 1
ATOM 2032 C C . LYS B 1 40 ? -9.969 10.344 7.332 1 97.69 40 LYS B C 1
ATOM 2034 O O . LYS B 1 40 ? -9.789 11.508 7.699 1 97.69 40 LYS B O 1
ATOM 2039 N N . THR B 1 41 ? -9.883 9.93 6.055 1 96.56 41 THR B N 1
ATOM 2040 C CA . THR B 1 41 ? -9.508 10.844 4.984 1 96.56 41 THR B CA 1
ATOM 2041 C C . THR B 1 41 ? -10.523 11.977 4.855 1 96.56 41 THR B C 1
ATOM 2043 O O . THR B 1 41 ? -10.148 13.141 4.68 1 96.56 41 THR B O 1
ATOM 2046 N N . THR B 1 42 ? -11.797 11.664 4.949 1 97.38 42 THR B N 1
ATOM 2047 C CA . THR B 1 42 ? -12.852 12.68 4.918 1 97.38 42 THR B CA 1
ATOM 2048 C C . THR B 1 42 ? -12.664 13.68 6.055 1 97.38 42 THR B C 1
ATOM 2050 O O . THR B 1 42 ? -12.75 14.891 5.836 1 97.38 42 THR B O 1
ATOM 2053 N N . LEU B 1 43 ? -12.344 13.172 7.223 1 98.38 43 LEU B N 1
ATOM 2054 C CA . LEU B 1 43 ? -12.195 14.023 8.398 1 98.38 43 LEU B CA 1
ATOM 2055 C C . LEU B 1 43 ? -11.039 15 8.211 1 98.38 43 LEU B C 1
ATOM 2057 O O . LEU B 1 43 ? -11.211 16.203 8.375 1 98.38 43 LEU B O 1
ATOM 2061 N N . VAL B 1 44 ? -9.891 14.547 7.77 1 98.19 44 VAL B N 1
ATOM 2062 C CA . VAL B 1 44 ? -8.703 15.398 7.766 1 98.19 44 VAL B CA 1
ATOM 2063 C C . VAL B 1 44 ? -8.797 16.406 6.629 1 98.19 44 VAL B C 1
ATOM 2065 O O . VAL B 1 44 ? -8.188 17.484 6.695 1 98.19 44 VAL B O 1
ATOM 2068 N N . ARG B 1 45 ? -9.594 16.125 5.629 1 97.81 45 ARG B N 1
ATOM 2069 C CA . ARG B 1 45 ? -9.773 17.062 4.52 1 97.81 45 ARG B CA 1
ATOM 2070 C C . ARG B 1 45 ? -10.562 18.281 4.953 1 97.81 45 ARG B C 1
ATOM 2072 O O . ARG B 1 45 ? -10.586 19.297 4.246 1 97.81 45 ARG B O 1
ATOM 2079 N N . HIS B 1 46 ? -11.156 18.234 6.066 1 98.38 46 HIS B N 1
ATOM 2080 C CA . HIS B 1 46 ? -11.867 19.391 6.594 1 98.38 46 HIS B CA 1
ATOM 2081 C C . HIS B 1 46 ? -10.914 20.359 7.301 1 98.38 46 HIS B C 1
ATOM 2083 O O . HIS B 1 46 ? -11.25 21.516 7.539 1 98.38 46 HIS B O 1
ATOM 2089 N N . PHE B 1 47 ? -9.727 19.844 7.668 1 98.19 47 PHE B N 1
ATOM 2090 C CA . PHE B 1 47 ? -8.805 20.641 8.469 1 98.19 47 PHE B CA 1
ATOM 2091 C C . PHE B 1 47 ? -8.297 21.844 7.668 1 98.19 47 PHE B C 1
ATOM 2093 O O . PHE B 1 47 ? -8.047 22.906 8.227 1 98.19 47 PHE B O 1
ATOM 2100 N N . ASN B 1 48 ? -8.156 21.641 6.359 1 96.5 48 ASN B N 1
ATOM 2101 C CA . ASN B 1 48 ? -7.664 22.766 5.559 1 96.5 48 ASN B CA 1
ATOM 2102 C C . ASN B 1 48 ? -8.672 23.172 4.488 1 96.5 48 ASN B C 1
ATOM 2104 O O . ASN B 1 48 ? -8.305 23.797 3.494 1 96.5 48 ASN B O 1
ATOM 2108 N N . GLY B 1 49 ? -9.852 22.672 4.621 1 97 49 GLY B N 1
ATOM 2109 C CA . GLY B 1 49 ? -10.969 23.172 3.828 1 97 49 GLY B CA 1
ATOM 2110 C C . GLY B 1 49 ? -11.094 22.484 2.48 1 97 49 GLY B C 1
ATOM 2111 O O . GLY B 1 49 ? -11.75 23 1.576 1 97 49 GLY B O 1
ATOM 2112 N N . LEU B 1 50 ? -10.453 21.422 2.23 1 96 50 LEU B N 1
ATOM 2113 C CA . LEU B 1 50 ? -10.648 20.641 1.011 1 96 50 LEU B CA 1
ATOM 2114 C C . LEU B 1 50 ? -12.078 20.125 0.924 1 96 50 LEU B C 1
ATOM 2116 O O . LEU B 1 50 ? -12.578 19.859 -0.17 1 96 50 LEU B O 1
ATOM 2120 N N . LEU B 1 51 ? -12.695 19.953 2.059 1 97.19 51 LEU B N 1
ATOM 2121 C CA . LEU B 1 51 ? -14.117 19.609 2.15 1 97.19 51 LEU B CA 1
ATOM 2122 C C . LEU B 1 51 ? -14.852 20.594 3.059 1 97.19 51 LEU B C 1
ATOM 2124 O O . LEU B 1 51 ? -14.289 21.078 4.039 1 97.19 51 LEU B O 1
ATOM 2128 N N . GLU B 1 52 ? -16.016 20.859 2.719 1 96.81 52 GLU B N 1
ATOM 2129 C CA . GLU B 1 52 ? -16.906 21.641 3.568 1 96.81 52 GLU B CA 1
ATOM 2130 C C . GLU B 1 52 ? -17.859 20.734 4.34 1 96.81 52 GLU B C 1
ATOM 2132 O O . GLU B 1 52 ? -18.5 19.859 3.754 1 96.81 52 GLU B O 1
ATOM 2137 N N . PRO B 1 53 ? -17.969 20.953 5.59 1 97.44 53 PRO B N 1
ATOM 2138 C CA . PRO B 1 53 ? -18.859 20.109 6.379 1 97.44 53 PRO B CA 1
ATOM 2139 C C . PRO B 1 53 ? -20.344 20.359 6.074 1 97.44 53 PRO B C 1
ATOM 2141 O O . PRO B 1 53 ? -20.719 21.484 5.738 1 97.44 53 PRO B O 1
ATOM 2144 N N . ASP B 1 54 ? -21.094 19.297 6.152 1 97.88 54 ASP B N 1
ATOM 2145 C CA . ASP B 1 54 ? -22.547 19.453 6.105 1 97.88 54 ASP B CA 1
ATOM 2146 C C . ASP B 1 54 ? -23.078 20.062 7.398 1 97.88 54 ASP B C 1
ATOM 2148 O O . ASP B 1 54 ? -24.016 20.875 7.371 1 97.88 54 ASP B O 1
ATOM 2152 N N . GLU B 1 55 ? -22.562 19.609 8.477 1 98.19 55 GLU B N 1
ATOM 2153 C CA . GLU B 1 55 ? -22.875 20.125 9.797 1 98.19 55 GLU B CA 1
ATOM 2154 C C . GLU B 1 55 ? -21.609 20.234 10.656 1 98.19 55 GLU B C 1
ATOM 2156 O O . GLU B 1 55 ? -20.625 19.562 10.391 1 98.19 55 GLU B O 1
ATOM 2161 N N . GLY B 1 56 ? -21.688 21.141 11.609 1 98.19 56 GLY B N 1
ATOM 2162 C CA . GLY B 1 56 ? -20.562 21.328 12.508 1 98.19 56 GLY B CA 1
ATOM 2163 C C . GLY B 1 56 ? -19.531 22.312 11.984 1 98.19 56 GLY B C 1
ATOM 2164 O O . GLY B 1 56 ? -19.812 23.047 11.039 1 98.19 56 GLY B O 1
ATOM 2165 N N . THR B 1 57 ? -18.406 22.391 12.734 1 97.94 57 THR B N 1
ATOM 2166 C CA . THR B 1 57 ? -17.406 23.391 12.375 1 97.94 57 THR B CA 1
ATOM 2167 C C . THR B 1 57 ? -16 22.875 12.656 1 97.94 57 THR B C 1
ATOM 2169 O O . THR B 1 57 ? -15.812 22 13.5 1 97.94 57 THR B O 1
ATOM 2172 N N . VAL B 1 58 ? -15.117 23.344 11.922 1 98.5 58 VAL B N 1
ATOM 2173 C CA . VAL B 1 58 ? -13.695 23.109 12.141 1 98.5 58 VAL B CA 1
ATOM 2174 C C . VAL B 1 58 ? -12.992 24.453 12.344 1 98.5 58 VAL B C 1
ATOM 2176 O O . VAL B 1 58 ? -13.18 25.391 11.562 1 98.5 58 VAL B O 1
ATOM 2179 N N . VAL B 1 59 ? -12.273 24.547 13.438 1 98.44 59 VAL B N 1
ATOM 2180 C CA . VAL B 1 59 ? -11.531 25.75 13.781 1 98.44 59 VAL B CA 1
ATOM 2181 C C . VAL B 1 59 ? -10.039 25.438 13.852 1 98.44 59 VAL B C 1
ATOM 2183 O O . VAL B 1 59 ? -9.625 24.469 14.5 1 98.44 59 VAL B O 1
ATOM 2186 N N . VAL B 1 60 ? -9.281 26.203 13.164 1 97.81 60 VAL B N 1
ATOM 2187 C CA . VAL B 1 60 ? -7.824 26.078 13.211 1 97.81 60 VAL B CA 1
ATOM 2188 C C . VAL B 1 60 ? -7.203 27.391 13.688 1 97.81 60 VAL B C 1
ATOM 2190 O O . VAL B 1 60 ? -7.457 28.438 13.109 1 97.81 60 VAL B O 1
ATOM 2193 N N . ASN B 1 61 ? -6.461 27.234 14.758 1 96.56 61 ASN B N 1
ATOM 2194 C CA . ASN B 1 61 ? -5.816 28.391 15.352 1 96.56 61 ASN B CA 1
ATOM 2195 C C . ASN B 1 61 ? -6.82 29.516 15.609 1 96.56 61 ASN B C 1
ATOM 2197 O O . ASN B 1 61 ? -6.566 30.672 15.273 1 96.56 61 ASN B O 1
ATOM 2201 N N . GLY B 1 62 ? -7.965 29.156 15.969 1 96 62 GLY B N 1
ATOM 2202 C CA . GLY B 1 62 ? -8.953 30.109 16.422 1 96 62 GLY B CA 1
ATOM 2203 C C . GLY B 1 62 ? -9.836 30.641 15.305 1 96 62 GLY B C 1
ATOM 2204 O O . GLY B 1 62 ? -10.766 31.406 15.555 1 96 62 GLY B O 1
ATOM 2205 N N . SER B 1 63 ? -9.625 30.219 14.086 1 96.69 63 SER B N 1
ATOM 2206 C CA . SER B 1 63 ? -10.398 30.703 12.953 1 96.69 63 SER B CA 1
ATOM 2207 C C . SER B 1 63 ? -11.172 29.562 12.289 1 96.69 63 SER B C 1
ATOM 2209 O O . SER B 1 63 ? -10.625 28.484 12.07 1 96.69 63 SER B O 1
ATOM 2211 N N . ARG B 1 64 ? -12.398 29.891 11.953 1 97.38 64 ARG B N 1
ATOM 2212 C CA . ARG B 1 64 ? -13.211 28.891 11.25 1 97.38 64 ARG B CA 1
ATOM 2213 C C . ARG B 1 64 ? -12.672 28.641 9.844 1 97.38 64 ARG B C 1
ATOM 2215 O O . ARG B 1 64 ? -12.438 29.578 9.078 1 97.38 64 ARG B O 1
ATOM 2222 N N . VAL B 1 65 ? -12.5 27.406 9.508 1 97.5 65 VAL B N 1
ATOM 2223 C CA . VAL B 1 65 ? -11.891 27.016 8.242 1 97.5 65 VAL B CA 1
ATOM 2224 C C . VAL B 1 65 ? -12.742 27.516 7.078 1 97.5 65 VAL B C 1
ATOM 2226 O O . VAL B 1 65 ? -12.219 28.109 6.125 1 97.5 65 VAL B O 1
ATOM 2229 N N . SER B 1 66 ? -14.055 27.422 7.184 1 95.75 66 SER B N 1
ATOM 2230 C CA . SER B 1 66 ? -14.977 27.766 6.113 1 95.75 66 SER B CA 1
ATOM 2231 C C . SER B 1 66 ? -14.898 29.266 5.789 1 95.75 66 SER B C 1
ATOM 2233 O O . SER B 1 66 ? -15.18 29.672 4.66 1 95.75 66 SER B O 1
ATOM 2235 N N . GLU B 1 67 ? -14.484 30.078 6.699 1 95.88 67 GLU B N 1
ATOM 2236 C CA . GLU B 1 67 ? -14.461 31.531 6.531 1 95.88 67 GLU B CA 1
ATOM 2237 C C . GLU B 1 67 ? -13.062 32.031 6.172 1 95.88 67 GLU B C 1
ATOM 2239 O O . GLU B 1 67 ? -12.898 33.156 5.723 1 95.88 67 GLU B O 1
ATOM 2244 N N . HIS B 1 68 ? -12.086 31.203 6.379 1 95.38 68 HIS B N 1
ATOM 2245 C CA . HIS B 1 68 ? -10.695 31.594 6.176 1 95.38 68 HIS B CA 1
ATOM 2246 C C . HIS B 1 68 ? -9.906 30.484 5.496 1 95.38 68 HIS B C 1
ATOM 2248 O O . HIS B 1 68 ? -8.922 29.984 6.047 1 95.38 68 HIS B O 1
ATOM 2254 N N . LEU B 1 69 ? -10.203 30.234 4.301 1 94.12 69 LEU B N 1
ATOM 2255 C CA . LEU B 1 69 ? -9.672 29.078 3.578 1 94.12 69 LEU B CA 1
ATOM 2256 C C . LEU B 1 69 ? -8.172 29.219 3.361 1 94.12 69 LEU B C 1
ATOM 2258 O O . LEU B 1 69 ? -7.418 28.25 3.541 1 94.12 69 LEU B O 1
ATOM 2262 N N . VAL B 1 70 ? -7.715 30.391 3.008 1 91.81 70 VAL B N 1
ATOM 2263 C CA . VAL B 1 70 ? -6.297 30.609 2.732 1 91.81 70 VAL B CA 1
ATOM 2264 C C . VAL B 1 70 ? -5.484 30.375 4.004 1 91.81 70 VAL B C 1
ATOM 2266 O O . VAL B 1 70 ? -4.445 29.703 3.973 1 91.81 70 VAL B O 1
ATOM 2269 N N . ALA B 1 71 ? -6.016 30.891 5.082 1 93.81 71 ALA B N 1
ATOM 2270 C CA . ALA B 1 71 ? -5.336 30.719 6.363 1 93.81 71 ALA B CA 1
ATOM 2271 C C . ALA B 1 71 ? -5.285 29.234 6.754 1 93.81 71 ALA B C 1
ATOM 2273 O O . ALA B 1 71 ? -4.258 28.75 7.227 1 93.81 71 ALA B O 1
ATOM 2274 N N . ALA B 1 72 ? -6.387 28.562 6.57 1 95.69 72 ALA B N 1
ATOM 2275 C CA . ALA B 1 72 ? -6.457 27.141 6.914 1 95.69 72 ALA B CA 1
ATOM 2276 C C . ALA B 1 72 ? -5.469 26.328 6.086 1 95.69 72 ALA B C 1
ATOM 2278 O O . ALA B 1 72 ? -4.758 25.469 6.617 1 95.69 72 ALA B O 1
ATOM 2279 N N . ARG B 1 73 ? -5.391 26.641 4.836 1 93.81 73 ARG B N 1
ATOM 2280 C CA . ARG B 1 73 ? -4.551 25.891 3.904 1 93.81 73 ARG B CA 1
ATOM 2281 C C . ARG B 1 73 ? -3.074 26.172 4.16 1 93.81 73 ARG B C 1
ATOM 2283 O O . ARG B 1 73 ? -2.223 25.328 3.859 1 93.81 73 ARG B O 1
ATOM 2290 N N . THR B 1 74 ? -2.773 27.281 4.699 1 93.44 74 THR B N 1
ATOM 2291 C CA . THR B 1 74 ? -1.4 27.594 5.07 1 93.44 74 THR B CA 1
ATOM 2292 C C . THR B 1 74 ? -1.046 26.984 6.422 1 93.44 74 THR B C 1
ATOM 2294 O O . THR B 1 74 ? 0.074 26.516 6.621 1 93.44 74 THR B O 1
ATOM 2297 N N . SER B 1 75 ? -2.025 26.938 7.316 1 95.88 75 SER B N 1
ATOM 2298 C CA . SER B 1 75 ? -1.796 26.469 8.68 1 95.88 75 SER B CA 1
ATOM 2299 C C . SER B 1 75 ? -1.761 24.938 8.742 1 95.88 75 SER B C 1
ATOM 2301 O O . SER B 1 75 ? -1.096 24.375 9.609 1 95.88 75 SER B O 1
ATOM 2303 N N . VAL B 1 76 ? -2.523 24.328 7.863 1 97.81 76 VAL B N 1
ATOM 2304 C CA . VAL B 1 76 ? -2.598 22.875 7.84 1 97.81 76 VAL B CA 1
ATOM 2305 C C . VAL B 1 76 ? -2.143 22.359 6.477 1 97.81 76 VAL B C 1
ATOM 2307 O O . VAL B 1 76 ? -2.891 22.438 5.496 1 97.81 76 VAL B O 1
ATOM 2310 N N . ALA B 1 77 ? -0.948 21.812 6.48 1 97.38 77 ALA B N 1
ATOM 2311 C CA . ALA B 1 77 ? -0.449 21.203 5.25 1 97.38 77 ALA B CA 1
ATOM 2312 C C . ALA B 1 77 ? -0.743 19.703 5.223 1 97.38 77 ALA B C 1
ATOM 2314 O O . ALA B 1 77 ? -0.808 19.062 6.273 1 97.38 77 ALA B O 1
ATOM 2315 N N . MET B 1 78 ? -0.912 19.203 3.998 1 96.88 78 MET B N 1
ATOM 2316 C CA . MET B 1 78 ? -1.29 17.812 3.867 1 96.88 78 MET B CA 1
ATOM 2317 C C . MET B 1 78 ? -0.372 17.078 2.887 1 96.88 78 MET B C 1
ATOM 2319 O O . MET B 1 78 ? -0.007 17.641 1.848 1 96.88 78 MET B O 1
ATOM 2323 N N . VAL B 1 79 ? 0.004 15.875 3.318 1 97.19 79 VAL B N 1
ATOM 2324 C CA . VAL B 1 79 ? 0.603 14.898 2.412 1 97.19 79 VAL B CA 1
ATOM 2325 C C . VAL B 1 79 ? -0.38 13.758 2.156 1 97.19 79 VAL B C 1
ATOM 2327 O O . VAL B 1 79 ? -0.793 13.062 3.09 1 97.19 79 VAL B O 1
ATOM 2330 N N . PHE B 1 80 ? -0.667 13.57 0.883 1 95 80 PHE B N 1
ATOM 2331 C CA . PHE B 1 80 ? -1.724 12.633 0.525 1 95 80 PHE B CA 1
ATOM 2332 C C . PHE B 1 80 ? -1.173 11.211 0.399 1 95 80 PHE B C 1
ATOM 2334 O O . PHE B 1 80 ? 0.043 11.008 0.421 1 95 80 PHE B O 1
ATOM 2341 N N . GLN B 1 81 ? -2.062 10.289 0.368 1 90.56 81 GLN B N 1
ATOM 2342 C CA . GLN B 1 81 ? -1.74 8.867 0.346 1 90.56 81 GLN B CA 1
ATOM 2343 C C . GLN B 1 81 ? -0.827 8.531 -0.829 1 90.56 81 GLN B C 1
ATOM 2345 O O . GLN B 1 81 ? 0.076 7.699 -0.701 1 90.56 81 GLN B O 1
ATOM 2350 N N . HIS B 1 82 ? -1.074 9.156 -1.972 1 92.44 82 HIS B N 1
ATOM 2351 C CA . HIS B 1 82 ? -0.235 9.023 -3.156 1 92.44 82 HIS B CA 1
ATOM 2352 C C . HIS B 1 82 ? 0.576 10.289 -3.402 1 92.44 82 HIS B C 1
ATOM 2354 O O . HIS B 1 82 ? 0.211 11.109 -4.246 1 92.44 82 HIS B O 1
ATOM 2360 N N . PRO B 1 83 ? 1.676 10.305 -2.75 1 94.69 83 PRO B N 1
ATOM 2361 C CA . PRO B 1 83 ? 2.416 11.57 -2.768 1 94.69 83 PRO B CA 1
ATOM 2362 C C . PRO B 1 83 ? 2.924 11.938 -4.16 1 94.69 83 PRO B C 1
ATOM 2364 O O . PRO B 1 83 ? 3.123 13.117 -4.457 1 94.69 83 PRO B O 1
ATOM 2367 N N . GLU B 1 84 ? 3.09 10.953 -4.988 1 94.12 84 GLU B N 1
ATOM 2368 C CA . GLU B 1 84 ? 3.555 11.227 -6.344 1 94.12 84 GLU B CA 1
ATOM 2369 C C . GLU B 1 84 ? 2.555 12.094 -7.105 1 94.12 84 GLU B C 1
ATOM 2371 O O . GLU B 1 84 ? 2.938 12.867 -7.984 1 94.12 84 GLU B O 1
ATOM 2376 N N . ASP B 1 85 ? 1.338 11.984 -6.77 1 93.19 85 ASP B N 1
ATOM 2377 C CA . ASP B 1 85 ? 0.287 12.727 -7.461 1 93.19 85 ASP B CA 1
ATOM 2378 C C . ASP B 1 85 ? 0.269 14.188 -7.02 1 93.19 85 ASP B C 1
ATOM 2380 O O . ASP B 1 85 ? -0.417 15.016 -7.625 1 93.19 85 ASP B O 1
ATOM 2384 N N . GLN B 1 86 ? 1.014 14.5 -5.988 1 94.25 86 GLN B N 1
ATOM 2385 C CA . GLN B 1 86 ? 0.989 15.852 -5.434 1 94.25 86 GLN B CA 1
ATOM 2386 C C . GLN B 1 86 ? 2.178 16.672 -5.93 1 94.25 86 GLN B C 1
ATOM 2388 O O . GLN B 1 86 ? 2.203 17.891 -5.773 1 94.25 86 GLN B O 1
ATOM 2393 N N . LEU B 1 87 ? 3.117 15.938 -6.547 1 96.12 87 LEU B N 1
ATOM 2394 C CA . LEU B 1 87 ? 4.301 16.625 -7.047 1 96.12 87 LEU B CA 1
ATOM 2395 C C . LEU B 1 87 ? 4.016 17.297 -8.391 1 96.12 87 LEU B C 1
ATOM 2397 O O . LEU B 1 87 ? 3.41 16.688 -9.273 1 96.12 87 LEU B O 1
ATOM 2401 N N . VAL B 1 88 ? 4.445 18.531 -8.586 1 96.19 88 VAL B N 1
ATOM 2402 C CA . VAL B 1 88 ? 3.973 19.312 -9.734 1 96.19 88 VAL B CA 1
ATOM 2403 C C . VAL B 1 88 ? 5.164 19.797 -10.555 1 96.19 88 VAL B C 1
ATOM 2405 O O . VAL B 1 88 ? 5 20.219 -11.703 1 96.19 88 VAL B O 1
ATOM 2408 N N . ALA B 1 89 ? 6.34 19.766 -10.039 1 97.38 89 ALA B N 1
ATOM 2409 C CA . ALA B 1 89 ? 7.496 20.312 -10.75 1 97.38 89 ALA B CA 1
ATOM 2410 C C . ALA B 1 89 ? 8.453 19.188 -11.164 1 97.38 89 ALA B C 1
ATOM 2412 O O . ALA B 1 89 ? 8.344 18.062 -10.68 1 97.38 89 ALA B O 1
ATOM 2413 N N . ALA B 1 90 ? 9.367 19.562 -11.992 1 97.19 90 ALA B N 1
ATOM 2414 C CA . ALA B 1 90 ? 10.297 18.578 -12.555 1 97.19 90 ALA B CA 1
ATOM 2415 C C . ALA B 1 90 ? 11.492 18.359 -11.633 1 97.19 90 ALA B C 1
ATOM 2417 O O . ALA B 1 90 ? 12.125 17.312 -11.664 1 97.19 90 ALA B O 1
ATOM 2418 N N . THR B 1 91 ? 11.75 19.406 -10.859 1 98.38 91 THR B N 1
ATOM 2419 C CA . THR B 1 91 ? 12.914 19.297 -9.992 1 98.38 91 THR B CA 1
ATOM 2420 C C . THR B 1 91 ? 12.516 19.438 -8.523 1 98.38 91 THR B C 1
ATOM 2422 O O . THR B 1 91 ? 11.484 20.031 -8.211 1 98.38 91 THR B O 1
ATOM 2425 N N . VAL B 1 92 ? 13.344 18.906 -7.699 1 98.5 92 VAL B N 1
ATOM 2426 C CA . VAL B 1 92 ? 13.125 18.875 -6.258 1 98.5 92 VAL B CA 1
ATOM 2427 C C . VAL B 1 92 ? 12.945 20.281 -5.719 1 98.5 92 VAL B C 1
ATOM 2429 O O . VAL B 1 92 ? 11.945 20.578 -5.055 1 98.5 92 VAL B O 1
ATOM 2432 N N . GLY B 1 93 ? 13.852 21.156 -6.07 1 98.5 93 GLY B N 1
ATOM 2433 C CA . GLY B 1 93 ? 13.789 22.516 -5.586 1 98.5 93 GLY B CA 1
ATOM 2434 C C . GLY B 1 93 ? 12.562 23.281 -6.07 1 98.5 93 GLY B C 1
ATOM 2435 O O . GLY B 1 93 ? 11.914 23.969 -5.293 1 98.5 93 GLY B O 1
ATOM 2436 N N . ALA B 1 94 ? 12.25 23.125 -7.355 1 98.25 94 ALA B N 1
ATOM 2437 C CA . ALA B 1 94 ? 11.086 23.797 -7.941 1 98.25 94 ALA B CA 1
ATOM 2438 C C . ALA B 1 94 ? 9.789 23.297 -7.305 1 98.25 94 ALA B C 1
ATOM 2440 O O . ALA B 1 94 ? 8.852 24.078 -7.121 1 98.25 94 ALA B O 1
ATOM 2441 N N . ASP B 1 95 ? 9.781 22.078 -7.008 1 98.5 95 ASP B N 1
ATOM 2442 C CA . ASP B 1 95 ? 8.562 21.516 -6.414 1 98.5 95 ASP B CA 1
ATOM 2443 C C . ASP B 1 95 ? 8.312 22.109 -5.027 1 98.5 95 ASP B C 1
ATOM 2445 O O . ASP B 1 95 ? 7.188 22.5 -4.711 1 98.5 95 ASP B O 1
ATOM 2449 N N . VAL B 1 96 ? 9.359 22.188 -4.25 1 98.38 96 VAL B N 1
ATOM 2450 C CA . VAL B 1 96 ? 9.242 22.703 -2.889 1 98.38 96 VAL B CA 1
ATOM 2451 C C . VAL B 1 96 ? 8.93 24.203 -2.92 1 98.38 96 VAL B C 1
ATOM 2453 O O . VAL B 1 96 ? 8.242 24.703 -2.031 1 98.38 96 VAL B O 1
ATOM 2456 N N . ALA B 1 97 ? 9.336 24.844 -3.986 1 98.31 97 ALA B N 1
ATOM 2457 C CA . ALA B 1 97 ? 9.148 26.297 -4.094 1 98.31 97 ALA B CA 1
ATOM 2458 C C . ALA B 1 97 ? 7.719 26.625 -4.496 1 98.31 97 ALA B C 1
ATOM 2460 O O . ALA B 1 97 ? 7.277 27.766 -4.34 1 98.31 97 ALA B O 1
ATOM 2461 N N . PHE B 1 98 ? 7.023 25.688 -4.996 1 97.25 98 PHE B N 1
ATOM 2462 C CA . PHE B 1 98 ? 5.719 25.906 -5.609 1 97.25 98 PHE B CA 1
ATOM 2463 C C . PHE B 1 98 ? 4.77 26.594 -4.625 1 97.25 98 PHE B C 1
ATOM 2465 O O . PHE B 1 98 ? 4.129 27.594 -4.957 1 97.25 98 PHE B O 1
ATOM 2472 N N . GLY B 1 99 ? 4.664 26.047 -3.408 1 95 99 GLY B N 1
ATOM 2473 C CA . GLY B 1 99 ? 3.789 26.609 -2.389 1 95 99 GLY B CA 1
ATOM 2474 C C . GLY B 1 99 ? 4.133 28.031 -2.02 1 95 99 GLY B C 1
ATOM 2475 O O . GLY B 1 99 ? 3.305 28.938 -2.174 1 95 99 GLY B O 1
ATOM 2476 N N . PRO B 1 100 ? 5.328 28.234 -1.574 1 96.88 100 PRO B N 1
ATOM 2477 C CA . PRO B 1 100 ? 5.773 29.594 -1.218 1 96.88 100 PRO B CA 1
ATOM 2478 C C . PRO B 1 100 ? 5.586 30.594 -2.354 1 96.88 100 PRO B C 1
ATOM 2480 O O . PRO B 1 100 ? 5.242 31.75 -2.107 1 96.88 100 PRO B O 1
ATOM 2483 N N . GLU B 1 101 ? 5.82 30.141 -3.584 1 97.19 101 GLU B N 1
ATOM 2484 C CA . GLU B 1 101 ? 5.621 31.016 -4.734 1 97.19 101 GLU B CA 1
ATOM 2485 C C . GLU B 1 101 ? 4.16 31.438 -4.859 1 97.19 101 GLU B C 1
ATOM 2487 O O . GLU B 1 101 ? 3.863 32.594 -5.152 1 97.19 101 GLU B O 1
ATOM 2492 N N . ASN B 1 102 ? 3.305 30.547 -4.594 1 94.25 102 ASN B N 1
ATOM 2493 C CA . ASN B 1 102 ? 1.877 30.828 -4.684 1 94.25 102 ASN B CA 1
ATOM 2494 C C . ASN B 1 102 ? 1.424 31.781 -3.574 1 94.25 102 ASN B C 1
ATOM 2496 O O . ASN B 1 102 ? 0.348 32.375 -3.66 1 94.25 102 ASN B O 1
ATOM 2500 N N . LEU B 1 103 ? 2.209 31.906 -2.537 1 93.75 103 LEU B N 1
ATOM 2501 C CA . LEU B 1 103 ? 1.912 32.844 -1.465 1 93.75 103 LEU B CA 1
ATOM 2502 C C . LEU B 1 103 ? 2.43 34.25 -1.81 1 93.75 103 LEU B C 1
ATOM 2504 O O . LEU B 1 103 ? 2.211 35.188 -1.057 1 93.75 103 LEU B O 1
ATOM 2508 N N . GLY B 1 104 ? 3.211 34.312 -2.861 1 94.88 104 GLY B N 1
ATOM 2509 C CA . GLY B 1 104 ? 3.721 35.594 -3.295 1 94.88 104 GLY B CA 1
ATOM 2510 C C . GLY B 1 104 ? 4.926 36.062 -2.498 1 94.88 104 GLY B C 1
ATOM 2511 O O . GLY B 1 104 ? 5.16 37.281 -2.365 1 94.88 104 GLY B O 1
ATOM 2512 N N . LEU B 1 105 ? 5.641 35.219 -2.006 1 96.12 105 LEU B N 1
ATOM 2513 C CA . LEU B 1 105 ? 6.797 35.562 -1.193 1 96.12 105 LEU B CA 1
ATOM 2514 C C . LEU B 1 105 ? 7.953 36.062 -2.07 1 96.12 105 LEU B C 1
ATOM 2516 O O . LEU B 1 105 ? 7.996 35.75 -3.264 1 96.12 105 LEU B O 1
ATOM 2520 N N . ASP B 1 106 ? 8.828 36.844 -1.538 1 97.06 106 ASP B N 1
ATOM 2521 C CA . ASP B 1 106 ? 9.992 37.312 -2.299 1 97.06 106 ASP B CA 1
ATOM 2522 C C . ASP B 1 106 ? 10.984 36.156 -2.518 1 97.06 106 ASP B C 1
ATOM 2524 O O . ASP B 1 106 ? 10.953 35.156 -1.802 1 97.06 106 ASP B O 1
ATOM 2528 N N . ARG B 1 107 ? 11.852 36.375 -3.434 1 96.94 107 ARG B N 1
ATOM 2529 C CA . ARG B 1 107 ? 12.758 35.344 -3.9 1 96.94 107 ARG B CA 1
ATOM 2530 C C . ARG B 1 107 ? 13.68 34.875 -2.779 1 96.94 107 ARG B C 1
ATOM 2532 O O . ARG B 1 107 ? 13.914 33.688 -2.619 1 96.94 107 ARG B O 1
ATOM 2539 N N . ASP B 1 108 ? 14.148 35.719 -2.021 1 97.81 108 ASP B N 1
ATOM 2540 C CA . ASP B 1 108 ? 15.055 35.375 -0.935 1 97.81 108 ASP B CA 1
ATOM 2541 C C . ASP B 1 108 ? 14.352 34.5 0.107 1 97.81 108 ASP B C 1
ATOM 2543 O O . ASP B 1 108 ? 14.922 33.531 0.589 1 97.81 108 ASP B O 1
ATOM 2547 N N . GLU B 1 109 ? 13.148 34.906 0.4 1 97.75 109 GLU B N 1
ATOM 2548 C CA . GLU B 1 109 ? 12.359 34.125 1.362 1 97.75 109 GLU B CA 1
ATOM 2549 C C . GLU B 1 109 ? 12.031 32.75 0.823 1 97.75 109 GLU B C 1
ATOM 2551 O O . GLU B 1 109 ? 12.109 31.766 1.553 1 97.75 109 GLU B O 1
ATOM 2556 N N . ILE B 1 110 ? 11.695 32.688 -0.403 1 98.06 110 ILE B N 1
ATOM 2557 C CA . ILE B 1 110 ? 11.398 31.406 -1.039 1 98.06 110 ILE B CA 1
ATOM 2558 C C . ILE B 1 110 ? 12.625 30.5 -0.975 1 98.06 110 ILE B C 1
ATOM 2560 O O . ILE B 1 110 ? 12.523 29.344 -0.57 1 98.06 110 ILE B O 1
ATOM 2564 N N . ASP B 1 111 ? 13.766 31.047 -1.323 1 97.81 111 ASP B N 1
ATOM 2565 C CA . ASP B 1 111 ? 15.008 30.266 -1.316 1 97.81 111 ASP B CA 1
ATOM 2566 C C . ASP B 1 111 ? 15.312 29.75 0.082 1 97.81 111 ASP B C 1
ATOM 2568 O O . ASP B 1 111 ? 15.742 28.594 0.237 1 97.81 111 ASP B O 1
ATOM 2572 N N . ARG B 1 112 ? 15.094 30.547 1.033 1 97.88 112 ARG B N 1
ATOM 2573 C CA . ARG B 1 112 ? 15.328 30.141 2.418 1 97.88 112 ARG B CA 1
ATOM 2574 C C . ARG B 1 112 ? 14.406 29 2.82 1 97.88 112 ARG B C 1
ATOM 2576 O O . ARG B 1 112 ? 14.859 28 3.379 1 97.88 112 ARG B O 1
ATOM 2583 N N . ARG B 1 113 ? 13.172 29.094 2.529 1 97.5 113 ARG B N 1
ATOM 2584 C CA . ARG B 1 113 ? 12.195 28.062 2.887 1 97.5 113 ARG B CA 1
ATOM 2585 C C . ARG B 1 113 ? 12.492 26.75 2.172 1 97.5 113 ARG B C 1
ATOM 2587 O O . ARG B 1 113 ? 12.375 25.688 2.764 1 97.5 113 ARG B O 1
ATOM 2594 N N . VAL B 1 114 ? 12.82 26.891 0.924 1 98.38 114 VAL B N 1
ATOM 2595 C CA . VAL B 1 114 ? 13.156 25.703 0.152 1 98.38 114 VAL B CA 1
ATOM 2596 C C . VAL B 1 114 ? 14.352 25 0.783 1 98.38 114 VAL B C 1
ATOM 2598 O O . VAL B 1 114 ? 14.297 23.797 1.054 1 98.38 114 VAL B O 1
ATOM 2601 N N . SER B 1 115 ? 15.344 25.75 1.069 1 98.12 115 SER B N 1
ATOM 2602 C CA . SER B 1 115 ? 16.562 25.188 1.651 1 98.12 115 SER B CA 1
ATOM 2603 C C . SER B 1 115 ? 16.281 24.531 3.004 1 98.12 115 SER B C 1
ATOM 2605 O O . SER B 1 115 ? 16.703 23.406 3.258 1 98.12 115 SER B O 1
ATOM 2607 N N . GLU B 1 116 ? 15.562 25.172 3.848 1 97.69 116 GLU B N 1
ATOM 2608 C CA . GLU B 1 116 ? 15.227 24.672 5.18 1 97.69 116 GLU B CA 1
ATOM 2609 C C . GLU B 1 116 ? 14.383 23.406 5.098 1 97.69 116 GLU B C 1
ATOM 2611 O O . GLU B 1 116 ? 14.625 22.438 5.828 1 97.69 116 GLU B O 1
ATOM 2616 N N . SER B 1 117 ? 13.391 23.438 4.234 1 97.94 117 SER B N 1
ATOM 2617 C CA . SER B 1 117 ? 12.484 22.297 4.102 1 97.94 117 SER B CA 1
ATOM 2618 C C . SER B 1 117 ? 13.211 21.078 3.557 1 97.94 117 SER B C 1
ATOM 2620 O O . SER B 1 117 ? 12.992 19.953 4.031 1 97.94 117 SER B O 1
ATOM 2622 N N . LEU B 1 118 ? 14.062 21.312 2.584 1 98.44 118 LEU B N 1
ATOM 2623 C CA . LEU B 1 118 ? 14.836 20.203 2.031 1 98.44 118 LEU B CA 1
ATOM 2624 C C . LEU B 1 118 ? 15.789 19.641 3.074 1 98.44 118 LEU B C 1
ATOM 2626 O O . LEU B 1 118 ? 15.938 18.422 3.191 1 98.44 118 LEU B O 1
ATOM 2630 N N . ALA B 1 119 ? 16.391 20.469 3.834 1 97.5 119 ALA B N 1
ATOM 2631 C CA . ALA B 1 119 ? 17.266 20.031 4.902 1 97.5 119 ALA B CA 1
ATOM 2632 C C . ALA B 1 119 ? 16.516 19.203 5.938 1 97.5 119 ALA B C 1
ATOM 2634 O O . ALA B 1 119 ? 17.016 18.188 6.422 1 97.5 119 ALA B O 1
ATOM 2635 N N . ALA B 1 120 ? 15.328 19.531 6.234 1 95.81 120 ALA B N 1
ATOM 2636 C CA . ALA B 1 120 ? 14.508 18.891 7.246 1 95.81 120 ALA B CA 1
ATOM 2637 C C . ALA B 1 120 ? 14.195 17.438 6.863 1 95.81 120 ALA B C 1
ATOM 2639 O O . ALA B 1 120 ? 13.891 16.609 7.723 1 95.81 120 ALA B O 1
ATOM 2640 N N . VAL B 1 121 ? 14.266 17.141 5.551 1 96.75 121 VAL B N 1
ATOM 2641 C CA . VAL B 1 121 ? 13.953 15.781 5.109 1 96.75 121 VAL B CA 1
ATOM 2642 C C . VAL B 1 121 ? 15.203 15.125 4.535 1 96.75 121 VAL B C 1
ATOM 2644 O O . VAL B 1 121 ? 15.117 14.211 3.713 1 96.75 121 VAL B O 1
ATOM 2647 N N . ASN B 1 122 ? 16.359 15.695 4.805 1 95.5 122 ASN B N 1
ATOM 2648 C CA . ASN B 1 122 ? 17.672 15.172 4.414 1 95.5 122 ASN B CA 1
ATOM 2649 C C . ASN B 1 122 ? 17.859 15.203 2.898 1 95.5 122 ASN B C 1
ATOM 2651 O O . ASN B 1 122 ? 18.281 14.211 2.303 1 95.5 122 ASN B O 1
ATOM 2655 N N . PHE B 1 123 ? 17.391 16.312 2.258 1 96.62 123 PHE B N 1
ATOM 2656 C CA . PHE B 1 123 ? 17.562 16.562 0.831 1 96.62 123 PHE B CA 1
ATOM 2657 C C . PHE B 1 123 ? 18.438 17.781 0.593 1 96.62 123 PHE B C 1
ATOM 2659 O O . PHE B 1 123 ? 18.359 18.422 -0.466 1 96.62 123 PHE B O 1
ATOM 2666 N N . ALA B 1 124 ? 19.234 18.234 1.618 1 97 124 ALA B N 1
ATOM 2667 C CA . ALA B 1 124 ? 20.094 19.406 1.446 1 97 124 ALA B CA 1
ATOM 2668 C C . ALA B 1 124 ? 21 19.234 0.236 1 97 124 ALA B C 1
ATOM 2670 O O . ALA B 1 124 ? 21.672 18.203 0.088 1 97 124 ALA B O 1
ATOM 2671 N N . GLY B 1 125 ? 21 20.203 -0.674 1 96.38 125 GLY B N 1
ATOM 2672 C CA . GLY B 1 125 ? 21.906 20.188 -1.814 1 96.38 125 GLY B CA 1
ATOM 2673 C C . GLY B 1 125 ? 21.359 19.422 -3 1 96.38 125 GLY B C 1
ATOM 2674 O O . GLY B 1 125 ? 22.031 19.266 -4.016 1 96.38 125 GLY B O 1
ATOM 2675 N N . ARG B 1 126 ? 20.094 18.984 -2.912 1 97.56 126 ARG B N 1
ATOM 2676 C CA . ARG B 1 126 ? 19.516 18.156 -3.971 1 97.56 126 ARG B CA 1
ATOM 2677 C C . ARG B 1 126 ? 18.453 18.938 -4.742 1 97.56 126 ARG B C 1
ATOM 2679 O O . ARG B 1 126 ? 17.547 18.328 -5.324 1 97.56 126 ARG B O 1
ATOM 2686 N N . GLU B 1 127 ? 18.547 20.203 -4.781 1 97.56 127 GLU B N 1
ATOM 2687 C CA . GLU B 1 127 ? 17.516 21.062 -5.371 1 97.56 127 GLU B CA 1
ATOM 2688 C C . GLU B 1 127 ? 17.359 20.797 -6.867 1 97.56 127 GLU B C 1
ATOM 2690 O O . GLU B 1 127 ? 16.25 20.844 -7.398 1 97.56 127 GLU B O 1
ATOM 2695 N N . ASP B 1 128 ? 18.422 20.469 -7.52 1 97.62 128 ASP B N 1
ATOM 2696 C CA . ASP B 1 128 ? 18.422 20.359 -8.977 1 97.62 128 ASP B CA 1
ATOM 2697 C C . ASP B 1 128 ? 18.109 18.922 -9.422 1 97.62 128 ASP B C 1
ATOM 2699 O O . ASP B 1 128 ? 17.984 18.656 -10.617 1 97.62 128 ASP B O 1
ATOM 2703 N N . GLU B 1 129 ? 17.969 18.109 -8.492 1 97.88 129 GLU B N 1
ATOM 2704 C CA . GLU B 1 129 ? 17.672 16.719 -8.836 1 97.88 129 GLU B CA 1
ATOM 2705 C C . GLU B 1 129 ? 16.281 16.594 -9.461 1 97.88 129 GLU B C 1
ATOM 2707 O O . GLU B 1 129 ? 15.352 17.312 -9.078 1 97.88 129 GLU B O 1
ATOM 2712 N N . ARG B 1 130 ? 16.219 15.656 -10.438 1 97.69 130 ARG B N 1
ATOM 2713 C CA . ARG B 1 130 ? 14.93 15.406 -11.094 1 97.69 130 ARG B CA 1
ATOM 2714 C C . ARG B 1 130 ? 14.008 14.594 -10.188 1 97.69 130 ARG B C 1
ATOM 2716 O O . ARG B 1 130 ? 14.438 13.633 -9.555 1 97.69 130 ARG B O 1
ATOM 2723 N N . VAL B 1 131 ? 12.711 14.914 -10.148 1 97.75 131 VAL B N 1
ATOM 2724 C CA . VAL B 1 131 ? 11.703 14.258 -9.312 1 97.75 131 VAL B CA 1
ATOM 2725 C C . VAL B 1 131 ? 11.523 12.812 -9.766 1 97.75 131 VAL B C 1
ATOM 2727 O O . VAL B 1 131 ? 11.336 11.914 -8.945 1 97.75 131 VAL B O 1
ATOM 2730 N N . ASP B 1 132 ? 11.617 12.578 -11.047 1 95.19 132 ASP B N 1
ATOM 2731 C CA . ASP B 1 132 ? 11.328 11.25 -11.594 1 95.19 132 ASP B CA 1
ATOM 2732 C C . ASP B 1 132 ? 12.438 10.266 -11.258 1 95.19 132 ASP B C 1
ATOM 2734 O O . ASP B 1 132 ? 12.305 9.062 -11.484 1 95.19 132 ASP B O 1
ATOM 2738 N N . SER B 1 133 ? 13.516 10.672 -10.703 1 94.81 133 SER B N 1
ATOM 2739 C CA . SER B 1 133 ? 14.633 9.805 -10.336 1 94.81 133 SER B CA 1
ATOM 2740 C C . SER B 1 133 ? 14.523 9.352 -8.883 1 94.81 133 SER B C 1
ATOM 2742 O O . SER B 1 133 ? 15.312 8.516 -8.43 1 94.81 133 SER B O 1
ATOM 2744 N N . LEU B 1 134 ? 13.578 9.82 -8.195 1 95.38 134 LEU B N 1
ATOM 2745 C CA . LEU B 1 134 ? 13.461 9.578 -6.758 1 95.38 134 LEU B CA 1
ATOM 2746 C C . LEU B 1 134 ? 12.812 8.227 -6.484 1 95.38 134 LEU B C 1
ATOM 2748 O O . LEU B 1 134 ? 11.945 7.785 -7.238 1 95.38 134 LEU B O 1
ATOM 2752 N N . SER B 1 135 ? 13.289 7.586 -5.375 1 92.75 135 SER B N 1
ATOM 2753 C CA . SER B 1 135 ? 12.641 6.375 -4.879 1 92.75 135 SER B CA 1
ATOM 2754 C C . SER B 1 135 ? 11.312 6.699 -4.199 1 92.75 135 SER B C 1
ATOM 2756 O O . SER B 1 135 ? 11 7.871 -3.971 1 92.75 135 SER B O 1
ATOM 2758 N N . GLY B 1 136 ? 10.539 5.707 -3.881 1 90.56 136 GLY B N 1
ATOM 2759 C CA . GLY B 1 136 ? 9.273 5.898 -3.188 1 90.56 136 GLY B CA 1
ATOM 2760 C C . GLY B 1 136 ? 9.422 6.629 -1.866 1 90.56 136 GLY B C 1
ATOM 2761 O O . GLY B 1 136 ? 8.656 7.547 -1.568 1 90.56 136 GLY B O 1
ATOM 2762 N N . GLY B 1 137 ? 10.383 6.176 -1.05 1 94.12 137 GLY B N 1
ATOM 2763 C CA . GLY B 1 137 ? 10.648 6.848 0.212 1 94.12 137 GLY B CA 1
ATOM 2764 C C . GLY B 1 137 ? 11.102 8.289 0.04 1 94.12 137 GLY B C 1
ATOM 2765 O O . GLY B 1 137 ? 10.766 9.148 0.85 1 94.12 137 GLY B O 1
ATOM 2766 N N . GLU B 1 138 ? 11.82 8.539 -1.052 1 96.56 138 GLU B N 1
ATOM 2767 C CA . GLU B 1 138 ? 12.281 9.891 -1.341 1 96.56 138 GLU B CA 1
ATOM 2768 C C . GLU B 1 138 ? 11.133 10.781 -1.816 1 96.56 138 GLU B C 1
ATOM 2770 O O . GLU B 1 138 ? 11.078 11.961 -1.48 1 96.56 138 GLU B O 1
ATOM 2775 N N . VAL B 1 139 ? 10.234 10.195 -2.568 1 97.25 139 VAL B N 1
ATOM 2776 C CA . VAL B 1 139 ? 9.047 10.914 -3.018 1 97.25 139 VAL B CA 1
ATOM 2777 C C . VAL B 1 139 ? 8.234 11.367 -1.81 1 97.25 139 VAL B C 1
ATOM 2779 O O . VAL B 1 139 ? 7.785 12.516 -1.749 1 97.25 139 VAL B O 1
ATOM 2782 N N . GLU B 1 140 ? 8.102 10.469 -0.899 1 97.19 140 GLU B N 1
ATOM 2783 C CA . GLU B 1 140 ? 7.375 10.812 0.318 1 97.19 140 GLU B CA 1
ATOM 2784 C C . GLU B 1 140 ? 8.062 11.953 1.067 1 97.19 140 GLU B C 1
ATOM 2786 O O . GLU B 1 140 ? 7.41 12.914 1.476 1 97.19 140 GLU B O 1
ATOM 2791 N N . ARG B 1 141 ? 9.305 11.859 1.227 1 97.75 141 ARG B N 1
ATOM 2792 C CA . ARG B 1 141 ? 10.062 12.891 1.937 1 97.75 141 ARG B CA 1
ATOM 2793 C C . ARG B 1 141 ? 10 14.219 1.193 1 97.75 141 ARG B C 1
ATOM 2795 O O . ARG B 1 141 ? 9.906 15.281 1.815 1 97.75 141 ARG B O 1
ATOM 2802 N N . LEU B 1 142 ? 10.031 14.172 -0.115 1 98.5 142 LEU B N 1
ATOM 2803 C CA . LEU B 1 142 ? 9.891 15.391 -0.9 1 98.5 142 LEU B CA 1
ATOM 2804 C C . LEU B 1 142 ? 8.523 16.031 -0.68 1 98.5 142 LEU B C 1
ATOM 2806 O O . LEU B 1 142 ? 8.422 17.234 -0.501 1 98.5 142 LEU B O 1
ATOM 2810 N N . ALA B 1 143 ? 7.512 15.172 -0.679 1 98.12 143 ALA B N 1
ATOM 2811 C CA . ALA B 1 143 ? 6.168 15.68 -0.423 1 98.12 143 ALA B CA 1
ATOM 2812 C C . ALA B 1 143 ? 6.086 16.359 0.941 1 98.12 143 ALA B C 1
ATOM 2814 O O . ALA B 1 143 ? 5.445 17.406 1.085 1 98.12 143 ALA B O 1
ATOM 2815 N N . ILE B 1 144 ? 6.754 15.773 1.899 1 98.12 144 ILE B N 1
ATOM 2816 C CA . ILE B 1 144 ? 6.809 16.359 3.236 1 98.12 144 ILE B CA 1
ATOM 2817 C C . ILE B 1 144 ? 7.52 17.703 3.182 1 98.12 144 ILE B C 1
ATOM 2819 O O . ILE B 1 144 ? 7.055 18.688 3.768 1 98.12 144 ILE B O 1
ATOM 2823 N N . ALA B 1 145 ? 8.602 17.797 2.436 1 98.31 145 ALA B N 1
ATOM 2824 C CA . ALA B 1 145 ? 9.344 19.047 2.295 1 98.31 145 ALA B CA 1
ATOM 2825 C C . ALA B 1 145 ? 8.469 20.141 1.676 1 98.31 145 ALA B C 1
ATOM 2827 O O . ALA B 1 145 ? 8.469 21.281 2.135 1 98.31 145 ALA B O 1
ATOM 2828 N N . GLY B 1 146 ? 7.777 19.797 0.657 1 97.94 146 GLY B N 1
ATOM 2829 C CA . GLY B 1 146 ? 6.863 20.75 0.042 1 97.94 146 GLY B CA 1
ATOM 2830 C C . GLY B 1 146 ? 5.828 21.297 1.008 1 97.94 146 GLY B C 1
ATOM 2831 O O . GLY B 1 146 ? 5.516 22.484 0.984 1 97.94 146 GLY B O 1
ATOM 2832 N N . ALA B 1 147 ? 5.363 20.391 1.804 1 97.25 147 ALA B N 1
ATOM 2833 C CA . ALA B 1 147 ? 4.402 20.797 2.824 1 97.25 147 ALA B CA 1
ATOM 2834 C C . ALA B 1 147 ? 5.055 21.719 3.854 1 97.25 147 ALA B C 1
ATOM 2836 O O . ALA B 1 147 ? 4.488 22.75 4.227 1 97.25 147 ALA B O 1
ATOM 2837 N N . LEU B 1 148 ? 6.25 21.422 4.27 1 97.5 148 LEU B N 1
ATOM 2838 C CA . LEU B 1 148 ? 6.961 22.172 5.305 1 97.5 148 LEU B CA 1
ATOM 2839 C C . LEU B 1 148 ? 7.32 23.562 4.82 1 97.5 148 LEU B C 1
ATOM 2841 O O . LEU B 1 148 ? 7.395 24.5 5.617 1 97.5 148 LEU B O 1
ATOM 2845 N N . ALA B 1 149 ? 7.516 23.688 3.521 1 97.69 149 ALA B N 1
ATOM 2846 C CA . ALA B 1 149 ? 7.902 24.969 2.947 1 97.69 149 ALA B CA 1
ATOM 2847 C C . ALA B 1 149 ? 6.828 26.031 3.191 1 97.69 149 ALA B C 1
ATOM 2849 O O . ALA B 1 149 ? 7.109 27.234 3.152 1 97.69 149 ALA B O 1
ATOM 2850 N N . MET B 1 150 ? 5.688 25.562 3.463 1 96.25 150 MET B N 1
ATOM 2851 C CA . MET B 1 150 ? 4.578 26.469 3.738 1 96.25 150 MET B CA 1
ATOM 2852 C C . MET B 1 150 ? 4.59 26.906 5.195 1 96.25 150 MET B C 1
ATOM 2854 O O . MET B 1 150 ? 3.791 27.766 5.598 1 96.25 150 MET B O 1
ATOM 2858 N N . ARG B 1 151 ? 5.48 26.281 5.984 1 95.94 151 ARG B N 1
ATOM 2859 C CA . ARG B 1 151 ? 5.613 26.547 7.414 1 95.94 151 ARG B CA 1
ATOM 2860 C C . ARG B 1 151 ? 4.281 26.359 8.133 1 95.94 151 ARG B C 1
ATOM 2862 O O . ARG B 1 151 ? 3.807 27.266 8.82 1 95.94 151 ARG B O 1
ATOM 2869 N N . PRO B 1 152 ? 3.752 25.156 8.016 1 96.69 152 PRO B N 1
ATOM 2870 C CA . PRO B 1 152 ? 2.453 24.859 8.625 1 96.69 152 PRO B CA 1
ATOM 2871 C C . PRO B 1 152 ? 2.531 24.719 10.141 1 96.69 152 PRO B C 1
ATOM 2873 O O . PRO B 1 152 ? 3.604 24.438 10.688 1 96.69 152 PRO B O 1
ATOM 2876 N N . ASP B 1 153 ? 1.412 25 10.773 1 96.38 153 ASP B N 1
ATOM 2877 C CA . ASP B 1 153 ? 1.291 24.703 12.195 1 96.38 153 ASP B CA 1
ATOM 2878 C C . ASP B 1 153 ? 1.036 23.219 12.422 1 96.38 153 ASP B C 1
ATOM 2880 O O . ASP B 1 153 ? 1.455 22.656 13.438 1 96.38 153 ASP B O 1
ATOM 2884 N N . HIS B 1 154 ? 0.404 22.594 11.508 1 97.69 154 HIS B N 1
ATOM 2885 C CA . HIS B 1 154 ? 0.068 21.188 11.562 1 97.69 154 HIS B CA 1
ATOM 2886 C C . HIS B 1 154 ? 0.396 20.484 10.25 1 97.69 154 HIS B C 1
ATOM 2888 O O . HIS B 1 154 ? 0.039 20.969 9.172 1 97.69 154 HIS B O 1
ATOM 2894 N N . LEU B 1 155 ? 1.07 19.375 10.359 1 98.19 155 LEU B N 1
ATOM 2895 C CA . LEU B 1 155 ? 1.35 18.531 9.211 1 98.19 155 LEU B CA 1
ATOM 2896 C C . LEU B 1 155 ? 0.529 17.25 9.273 1 98.19 155 LEU B C 1
ATOM 2898 O O . LEU B 1 155 ? 0.633 16.484 10.242 1 98.19 155 LEU B O 1
ATOM 2902 N N . VAL B 1 156 ? -0.359 17.078 8.289 1 98.56 156 VAL B N 1
ATOM 2903 C CA . VAL B 1 156 ? -1.212 15.891 8.195 1 98.56 156 VAL B CA 1
ATOM 2904 C C . VAL B 1 156 ? -0.682 14.953 7.117 1 98.56 156 VAL B C 1
ATOM 2906 O O . VAL B 1 156 ? -0.457 15.367 5.98 1 98.56 156 VAL B O 1
ATOM 2909 N N . LEU B 1 157 ? -0.444 13.719 7.469 1 98.25 157 LEU B N 1
ATOM 2910 C CA . LEU B 1 157 ? 0.027 12.711 6.523 1 98.25 157 LEU B CA 1
ATOM 2911 C C . LEU B 1 157 ? -0.987 11.578 6.383 1 98.25 157 LEU B C 1
ATOM 2913 O O . LEU B 1 157 ? -1.297 10.898 7.355 1 98.25 157 LEU B O 1
ATOM 2917 N N . ASP B 1 158 ? -1.499 11.492 5.207 1 97.19 158 ASP B N 1
ATOM 2918 C CA . ASP B 1 158 ? -2.494 10.461 4.941 1 97.19 158 ASP B CA 1
ATOM 2919 C C . ASP B 1 158 ? -1.837 9.188 4.41 1 97.19 158 ASP B C 1
ATOM 2921 O O . ASP B 1 158 ? -1.499 9.109 3.227 1 97.19 158 ASP B O 1
ATOM 2925 N N . GLU B 1 159 ? -1.633 8.141 5.25 1 95.31 159 GLU B N 1
ATOM 2926 C CA . GLU B 1 159 ? -1.049 6.832 4.961 1 95.31 159 GLU B CA 1
ATOM 2927 C C . GLU B 1 159 ? 0.353 6.973 4.371 1 95.31 159 GLU B C 1
ATOM 2929 O O . GLU B 1 159 ? 0.646 6.414 3.312 1 95.31 159 GLU B O 1
ATOM 2934 N N . PRO B 1 160 ? 1.24 7.57 5.125 1 95.56 160 PRO B N 1
ATOM 2935 C CA . PRO B 1 160 ? 2.549 7.934 4.578 1 95.56 160 PRO B CA 1
ATOM 2936 C C . PRO B 1 160 ? 3.445 6.719 4.332 1 95.56 160 PRO B C 1
ATOM 2938 O O . PRO B 1 160 ? 4.465 6.828 3.648 1 95.56 160 PRO B O 1
ATOM 2941 N N . PHE B 1 161 ? 3.055 5.566 4.82 1 93.5 161 PHE B N 1
ATOM 2942 C CA . PHE B 1 161 ? 3.975 4.434 4.758 1 93.5 161 PHE B CA 1
ATOM 2943 C C . PHE B 1 161 ? 3.471 3.381 3.775 1 93.5 161 PHE B C 1
ATOM 2945 O O . PHE B 1 161 ? 4.121 2.354 3.576 1 93.5 161 PHE B O 1
ATOM 2952 N N . THR B 1 162 ? 2.355 3.623 3.229 1 89.31 162 THR B N 1
ATOM 2953 C CA . THR B 1 162 ? 1.78 2.656 2.301 1 89.31 162 THR B CA 1
ATOM 2954 C C . THR B 1 162 ? 2.715 2.42 1.116 1 89.31 162 THR B C 1
ATOM 2956 O O . THR B 1 162 ? 3.203 3.373 0.506 1 89.31 162 THR B O 1
ATOM 2959 N N . GLY B 1 163 ? 3.004 1.121 0.858 1 87.5 163 GLY B N 1
ATOM 2960 C CA . GLY B 1 163 ? 3.771 0.75 -0.321 1 87.5 163 GLY B CA 1
ATOM 2961 C C . GLY B 1 163 ? 5.266 0.915 -0.136 1 87.5 163 GLY B C 1
ATOM 2962 O O . GLY B 1 163 ? 6.047 0.618 -1.044 1 87.5 163 GLY B O 1
ATOM 2963 N N . LEU B 1 164 ? 5.676 1.379 1.012 1 91.94 164 LEU B N 1
ATOM 2964 C CA . LEU B 1 164 ? 7.098 1.585 1.266 1 91.94 164 LEU B CA 1
ATOM 2965 C C . LEU B 1 164 ? 7.75 0.303 1.773 1 91.94 164 LEU B C 1
ATOM 2967 O O . LEU B 1 164 ? 7.164 -0.418 2.584 1 91.94 164 LEU B O 1
ATOM 2971 N N . ASP B 1 165 ? 8.945 0.049 1.235 1 92.5 165 ASP B N 1
ATOM 2972 C CA . ASP B 1 165 ? 9.719 -1.045 1.812 1 92.5 165 ASP B CA 1
ATOM 2973 C C . ASP B 1 165 ? 10.359 -0.627 3.133 1 92.5 165 ASP B C 1
ATOM 2975 O O . ASP B 1 165 ? 10.156 0.492 3.604 1 92.5 165 ASP B O 1
ATOM 2979 N N . GLU B 1 166 ? 11.133 -1.533 3.701 1 92 166 GLU B N 1
ATOM 2980 C CA . GLU B 1 166 ? 11.633 -1.322 5.055 1 92 166 GLU B CA 1
ATOM 2981 C C . GLU B 1 166 ? 12.586 -0.129 5.109 1 92 166 GLU B C 1
ATOM 2983 O O . GLU B 1 166 ? 12.406 0.775 5.93 1 92 166 GLU B O 1
ATOM 2988 N N . PRO B 1 167 ? 13.562 -0.025 4.168 1 91.94 167 PRO B N 1
ATOM 2989 C CA . PRO B 1 167 ? 14.461 1.132 4.227 1 91.94 167 PRO B CA 1
ATOM 2990 C C . PRO B 1 167 ? 13.727 2.457 4.039 1 91.94 167 PRO B C 1
ATOM 2992 O O . PRO B 1 167 ? 13.992 3.424 4.758 1 91.94 167 PRO B O 1
ATOM 2995 N N . ALA B 1 168 ? 12.859 2.494 3.086 1 93.06 168 ALA B N 1
ATOM 2996 C CA . ALA B 1 168 ? 12.086 3.705 2.822 1 93.06 168 ALA B CA 1
ATOM 2997 C C . ALA B 1 168 ? 11.234 4.086 4.031 1 93.06 168 ALA B C 1
ATOM 2999 O O . ALA B 1 168 ? 11.172 5.258 4.406 1 93.06 168 ALA B O 1
ATOM 3000 N N . ARG B 1 169 ? 10.625 3.139 4.594 1 93.19 169 ARG B N 1
ATOM 3001 C CA . ARG B 1 169 ? 9.797 3.367 5.777 1 93.19 169 ARG B CA 1
ATOM 3002 C C . ARG B 1 169 ? 10.617 3.982 6.906 1 93.19 169 ARG B C 1
ATOM 3004 O O . ARG B 1 169 ? 10.211 4.98 7.504 1 93.19 169 ARG B O 1
ATOM 3011 N N . TRP B 1 170 ? 11.719 3.42 7.184 1 93.81 170 TRP B N 1
ATOM 3012 C CA . TRP B 1 170 ? 12.578 3.918 8.25 1 93.81 170 TRP B CA 1
ATOM 3013 C C . TRP B 1 170 ? 13.047 5.336 7.953 1 93.81 170 TRP B C 1
ATOM 3015 O O . TRP B 1 170 ? 13.141 6.168 8.859 1 93.81 170 TRP B O 1
ATOM 3025 N N . SER B 1 171 ? 13.297 5.535 6.734 1 94.69 171 SER B N 1
ATOM 3026 C CA . SER B 1 171 ? 13.734 6.867 6.332 1 94.69 171 SER B CA 1
ATOM 3027 C C . SER B 1 171 ? 12.664 7.914 6.613 1 94.69 171 SER B C 1
ATOM 3029 O O . SER B 1 171 ? 12.945 8.961 7.191 1 94.69 171 SER B O 1
ATOM 3031 N N . VAL B 1 172 ? 11.469 7.637 6.27 1 95.38 172 VAL B N 1
ATOM 3032 C CA . VAL B 1 172 ? 10.359 8.555 6.5 1 95.38 172 VAL B CA 1
ATOM 3033 C C . VAL B 1 172 ? 10.109 8.695 8 1 95.38 172 VAL B C 1
ATOM 3035 O O . VAL B 1 172 ? 9.961 9.812 8.508 1 95.38 172 VAL B O 1
ATOM 3038 N N . LEU B 1 173 ? 10.148 7.586 8.711 1 96.12 173 LEU B N 1
ATOM 3039 C CA . LEU B 1 173 ? 9.93 7.586 10.148 1 96.12 173 LEU B CA 1
ATOM 3040 C C . LEU B 1 173 ? 10.969 8.453 10.859 1 96.12 173 LEU B C 1
ATOM 3042 O O . LEU B 1 173 ? 10.633 9.211 11.773 1 96.12 173 LEU B O 1
ATOM 3046 N N . ALA B 1 174 ? 12.133 8.336 10.43 1 96.19 174 ALA B N 1
ATOM 3047 C CA . ALA B 1 174 ? 13.211 9.117 11.031 1 96.19 174 ALA B CA 1
ATOM 3048 C C . ALA B 1 174 ? 12.953 10.617 10.883 1 96.19 174 ALA B C 1
ATOM 3050 O O . ALA B 1 174 ? 13.164 11.383 11.82 1 96.19 174 ALA B O 1
ATOM 3051 N N . ARG B 1 175 ? 12.484 10.977 9.773 1 94.69 175 ARG B N 1
ATOM 3052 C CA . ARG B 1 175 ? 12.203 12.391 9.539 1 94.69 175 ARG B CA 1
ATOM 3053 C C . ARG B 1 175 ? 11.016 12.859 10.383 1 94.69 175 ARG B C 1
ATOM 3055 O O . ARG B 1 175 ? 11.047 13.961 10.938 1 94.69 175 ARG B O 1
ATOM 3062 N N . LEU B 1 176 ? 10.047 12.047 10.477 1 96.44 176 LEU B N 1
ATOM 3063 C CA . LEU B 1 176 ? 8.891 12.406 11.289 1 96.44 176 LEU B CA 1
ATOM 3064 C C . LEU B 1 176 ? 9.281 12.562 12.758 1 96.44 176 LEU B C 1
ATOM 3066 O O . LEU B 1 176 ? 8.781 13.461 13.445 1 96.44 176 LEU B O 1
ATOM 3070 N N . ARG B 1 177 ? 10.148 11.773 13.211 1 96.31 177 ARG B N 1
ATOM 3071 C CA . ARG B 1 177 ? 10.656 11.883 14.57 1 96.31 177 ARG B CA 1
ATOM 3072 C C . ARG B 1 177 ? 11.367 13.211 14.789 1 96.31 177 ARG B C 1
ATOM 3074 O O . ARG B 1 177 ? 11.148 13.883 15.805 1 96.31 177 ARG B O 1
ATOM 3081 N N . GLU B 1 178 ? 12.148 13.5 13.859 1 95.44 178 GLU B N 1
ATOM 3082 C CA . GLU B 1 178 ? 12.883 14.758 13.945 1 95.44 178 GLU B CA 1
ATOM 3083 C C . GLU B 1 178 ? 11.93 15.953 13.945 1 95.44 178 GLU B C 1
ATOM 3085 O O . GLU B 1 178 ? 12.117 16.906 14.711 1 95.44 178 GLU B O 1
ATOM 3090 N N . LEU B 1 179 ? 10.992 15.898 13.102 1 94.44 179 LEU B N 1
ATOM 3091 C CA . LEU B 1 179 ? 10.008 16.969 13.047 1 94.44 179 LEU B CA 1
ATOM 3092 C C . LEU B 1 179 ? 9.242 17.078 14.359 1 94.44 179 LEU B C 1
ATOM 3094 O O . LEU B 1 179 ? 9.008 18.188 14.852 1 94.44 179 LEU B O 1
ATOM 3098 N N . ARG B 1 180 ? 8.945 15.961 14.891 1 94.5 180 ARG B N 1
ATOM 3099 C CA . ARG B 1 180 ? 8.266 15.938 16.188 1 94.5 180 ARG B CA 1
ATOM 3100 C C . ARG B 1 180 ? 9.133 16.562 17.266 1 94.5 180 ARG B C 1
ATOM 3102 O O . ARG B 1 180 ? 8.656 17.391 18.062 1 94.5 180 ARG B O 1
ATOM 3109 N N . GLU B 1 181 ? 10.281 16.219 17.266 1 93.62 181 GLU B N 1
ATOM 3110 C CA . GLU B 1 181 ? 11.219 16.734 18.266 1 93.62 181 GLU B CA 1
ATOM 3111 C C . GLU B 1 181 ? 11.391 18.25 18.109 1 93.62 181 GLU B C 1
ATOM 3113 O O . GLU B 1 181 ? 11.633 18.938 19.109 1 93.62 181 GLU B O 1
ATOM 3118 N N . ALA B 1 182 ? 11.211 18.688 16.953 1 91.44 182 ALA B N 1
ATOM 3119 C CA . ALA B 1 182 ? 11.336 20.109 16.672 1 91.44 182 ALA B CA 1
ATOM 3120 C C . ALA B 1 182 ? 10.047 20.859 17.031 1 91.44 182 ALA B C 1
ATOM 3122 O O . ALA B 1 182 ? 9.977 22.078 16.922 1 91.44 182 ALA B O 1
ATOM 3123 N N . GLY B 1 183 ? 9.031 20.125 17.422 1 90.94 183 GLY B N 1
ATOM 3124 C CA . GLY B 1 183 ? 7.812 20.75 17.922 1 90.94 183 GLY B CA 1
ATOM 3125 C C . GLY B 1 183 ? 6.711 20.828 16.875 1 90.94 183 GLY B C 1
ATOM 3126 O O . GLY B 1 183 ? 5.684 21.469 17.109 1 90.94 183 GLY B O 1
ATOM 3127 N N . THR B 1 184 ? 6.953 20.188 15.734 1 91.31 184 THR B N 1
ATOM 3128 C CA . THR B 1 184 ? 5.934 20.203 14.688 1 91.31 184 THR B CA 1
ATOM 3129 C C . THR B 1 184 ? 4.73 19.359 15.102 1 91.31 184 THR B C 1
ATOM 3131 O O . THR B 1 184 ? 4.887 18.281 15.664 1 91.31 184 THR B O 1
ATOM 3134 N N . SER B 1 185 ? 3.523 19.938 14.938 1 96.25 185 SER B N 1
ATOM 3135 C CA . SER B 1 185 ? 2.301 19.172 15.156 1 96.25 185 SER B CA 1
ATOM 3136 C C . SER B 1 185 ? 2.057 18.188 14.023 1 96.25 185 SER B C 1
ATOM 3138 O O . SER B 1 185 ? 2.039 18.562 12.852 1 96.25 185 SER B O 1
ATOM 3140 N N . LEU B 1 186 ? 1.871 16.922 14.383 1 97.81 186 LEU B N 1
ATOM 3141 C CA . LEU B 1 186 ? 1.727 15.867 13.375 1 97.81 186 LEU B CA 1
ATOM 3142 C C . LEU B 1 186 ? 0.392 15.148 13.539 1 97.81 186 LEU B C 1
ATOM 3144 O O . LEU B 1 186 ? -0.037 14.859 14.656 1 97.81 186 LEU B O 1
ATOM 3148 N N . VAL B 1 187 ? -0.3 14.977 12.469 1 98.44 187 VAL B N 1
ATOM 3149 C CA . VAL B 1 187 ? -1.439 14.07 12.383 1 98.44 187 VAL B CA 1
ATOM 3150 C C . VAL B 1 187 ? -1.151 12.977 11.344 1 98.44 187 VAL B C 1
ATOM 3152 O O . VAL B 1 187 ? -1.045 13.258 10.148 1 98.44 187 VAL B O 1
ATOM 3155 N N . ILE B 1 188 ? -1.066 11.758 11.789 1 98.19 188 ILE B N 1
ATOM 3156 C CA . ILE B 1 188 ? -0.738 10.641 10.906 1 98.19 188 ILE B CA 1
ATOM 3157 C C . ILE B 1 188 ? -1.947 9.719 10.766 1 98.19 188 ILE B C 1
ATOM 3159 O O . ILE B 1 188 ? -2.361 9.078 11.734 1 98.19 188 ILE B O 1
ATOM 3163 N N . VAL B 1 189 ? -2.488 9.75 9.594 1 97.81 189 VAL B N 1
ATOM 3164 C CA . VAL B 1 189 ? -3.615 8.875 9.289 1 97.81 189 VAL B CA 1
ATOM 3165 C C . VAL B 1 189 ? -3.104 7.504 8.844 1 97.81 189 VAL B C 1
ATOM 3167 O O . VAL B 1 189 ? -2.33 7.402 7.887 1 97.81 189 VAL B O 1
ATOM 3170 N N . THR B 1 190 ? -3.537 6.453 9.516 1 95.12 190 THR B N 1
ATOM 3171 C CA . THR B 1 190 ? -3.068 5.121 9.148 1 95.12 190 THR B CA 1
ATOM 3172 C C . THR B 1 190 ? -3.965 4.047 9.758 1 95.12 190 THR B C 1
ATOM 3174 O O . THR B 1 190 ? -4.676 4.301 10.734 1 95.12 190 THR B O 1
ATOM 3177 N N . HIS B 1 191 ? -3.914 2.883 9.18 1 93 191 HIS B N 1
ATOM 3178 C CA . HIS B 1 191 ? -4.59 1.725 9.758 1 93 191 HIS B CA 1
ATOM 3179 C C . HIS B 1 191 ? -3.596 0.765 10.398 1 93 191 HIS B C 1
ATOM 3181 O O . HIS B 1 191 ? -3.988 -0.264 10.953 1 93 191 HIS B O 1
ATOM 3187 N N . ASP B 1 192 ? -2.375 1.144 10.391 1 90.38 192 ASP B N 1
ATOM 3188 C CA . ASP B 1 192 ? -1.308 0.296 10.914 1 90.38 192 ASP B CA 1
ATOM 3189 C C . ASP B 1 192 ? -0.367 1.09 11.82 1 90.38 192 ASP B C 1
ATOM 3191 O O . ASP B 1 192 ? 0.379 1.949 11.344 1 90.38 192 ASP B O 1
ATOM 3195 N N . LEU B 1 193 ? -0.304 0.668 13.016 1 92.56 193 LEU B N 1
ATOM 3196 C CA . LEU B 1 193 ? 0.448 1.454 13.984 1 92.56 193 LEU B CA 1
ATOM 3197 C C . LEU B 1 193 ? 1.855 0.895 14.164 1 92.56 193 LEU B C 1
ATOM 3199 O O . LEU B 1 193 ? 2.629 1.398 14.984 1 92.56 193 LEU B O 1
ATOM 3203 N N . ARG B 1 194 ? 2.199 -0.063 13.312 1 87 194 ARG B N 1
ATOM 3204 C CA . ARG B 1 194 ? 3.533 -0.641 13.422 1 87 194 ARG B CA 1
ATOM 3205 C C . ARG B 1 194 ? 4.609 0.428 13.258 1 87 194 ARG B C 1
ATOM 3207 O O . ARG B 1 194 ? 4.621 1.156 12.258 1 87 194 ARG B O 1
ATOM 3214 N N . ASP B 1 195 ? 5.457 0.705 14.258 1 89 195 ASP B N 1
ATOM 3215 C CA . ASP B 1 195 ? 6.633 1.568 14.297 1 89 195 ASP B CA 1
ATOM 3216 C C . ASP B 1 195 ? 6.238 3.027 14.5 1 89 195 ASP B C 1
ATOM 3218 O O . ASP B 1 195 ? 7.082 3.867 14.82 1 89 195 ASP B O 1
ATOM 3222 N N . VAL B 1 196 ? 4.891 3.301 14.312 1 93.31 196 VAL B N 1
ATOM 3223 C CA . VAL B 1 196 ? 4.508 4.711 14.336 1 93.31 196 VAL B CA 1
ATOM 3224 C C . VAL B 1 196 ? 3.92 5.062 15.703 1 93.31 196 VAL B C 1
ATOM 3226 O O . VAL B 1 196 ? 3.893 6.234 16.094 1 93.31 196 VAL B O 1
ATOM 3229 N N . ALA B 1 197 ? 3.48 4.109 16.422 1 93.62 197 ALA B N 1
ATOM 3230 C CA . ALA B 1 197 ? 2.836 4.332 17.703 1 93.62 197 ALA B CA 1
ATOM 3231 C C . ALA B 1 197 ? 3.768 5.066 18.672 1 93.62 197 ALA B C 1
ATOM 3233 O O . ALA B 1 197 ? 3.32 5.891 19.469 1 93.62 197 ALA B O 1
ATOM 3234 N N . SER B 1 198 ? 4.992 4.816 18.562 1 90.81 198 SER B N 1
ATOM 3235 C CA . SER B 1 198 ? 5.961 5.387 19.484 1 90.81 198 SER B CA 1
ATOM 3236 C C . SER B 1 198 ? 6.125 6.887 19.266 1 90.81 198 SER B C 1
ATOM 3238 O O . SER B 1 198 ? 6.648 7.59 20.141 1 90.81 198 SER B O 1
ATOM 3240 N N . LEU B 1 199 ? 5.691 7.363 18.125 1 93.5 199 LEU B N 1
ATOM 3241 C CA . LEU B 1 199 ? 5.773 8.781 17.797 1 93.5 199 LEU B CA 1
ATOM 3242 C C . LEU B 1 199 ? 4.605 9.547 18.422 1 93.5 199 LEU B C 1
ATOM 3244 O O . LEU B 1 199 ? 4.684 10.766 18.609 1 93.5 199 LEU B O 1
ATOM 3248 N N . ALA B 1 200 ? 3.598 8.875 18.703 1 95.88 200 ALA B N 1
ATOM 3249 C CA . ALA B 1 200 ? 2.322 9.547 18.922 1 95.88 200 ALA B CA 1
ATOM 3250 C C . ALA B 1 200 ? 2.107 9.836 20.406 1 95.88 200 ALA B C 1
ATOM 3252 O O . ALA B 1 200 ? 2.49 9.039 21.266 1 95.88 200 ALA B O 1
ATOM 3253 N N . ASP B 1 201 ? 1.504 10.953 20.703 1 97.19 201 ASP B N 1
ATOM 3254 C CA . ASP B 1 201 ? 0.997 11.266 22.031 1 97.19 201 ASP B CA 1
ATOM 3255 C C . ASP B 1 201 ? -0.365 10.617 22.266 1 97.19 201 ASP B C 1
ATOM 3257 O O . ASP B 1 201 ? -0.706 10.281 23.406 1 97.19 201 ASP B O 1
ATOM 3261 N N . ARG B 1 202 ? -1.019 10.57 21.188 1 97.06 202 ARG B N 1
ATOM 3262 C CA . ARG B 1 202 ? -2.42 10.164 21.25 1 97.06 202 ARG B CA 1
ATOM 3263 C C . ARG B 1 202 ? -2.814 9.367 20 1 97.06 202 ARG B C 1
ATOM 3265 O O . ARG B 1 202 ? -2.332 9.648 18.906 1 97.06 202 ARG B O 1
ATOM 3272 N N . VAL B 1 203 ? -3.668 8.344 20.266 1 97.81 203 VAL B N 1
ATOM 3273 C CA . VAL B 1 203 ? -4.254 7.559 19.188 1 97.81 203 VAL B CA 1
ATOM 3274 C C . VAL B 1 203 ? -5.77 7.742 19.172 1 97.81 203 VAL B C 1
ATOM 3276 O O . VAL B 1 203 ? -6.438 7.504 20.188 1 97.81 203 VAL B O 1
ATOM 3279 N N . VAL B 1 204 ? -6.258 8.195 18.078 1 98.44 204 VAL B N 1
ATOM 3280 C CA . VAL B 1 204 ? -7.688 8.352 17.844 1 98.44 204 VAL B CA 1
ATOM 3281 C C . VAL B 1 204 ? -8.156 7.363 16.781 1 98.44 204 VAL B C 1
ATOM 3283 O O . VAL B 1 204 ? -7.617 7.344 15.664 1 98.44 204 VAL B O 1
ATOM 3286 N N . VAL B 1 205 ? -9.141 6.543 17.109 1 98.19 205 VAL B N 1
ATOM 3287 C CA . VAL B 1 205 ? -9.625 5.551 16.156 1 98.19 205 VAL B CA 1
ATOM 3288 C C . VAL B 1 205 ? -11.023 5.941 15.68 1 98.19 205 VAL B C 1
ATOM 3290 O O . VAL B 1 205 ? -11.922 6.168 16.5 1 98.19 205 VAL B O 1
ATOM 3293 N N . LEU B 1 206 ? -11.141 6.102 14.414 1 97.81 206 LEU B N 1
ATOM 3294 C CA . LEU B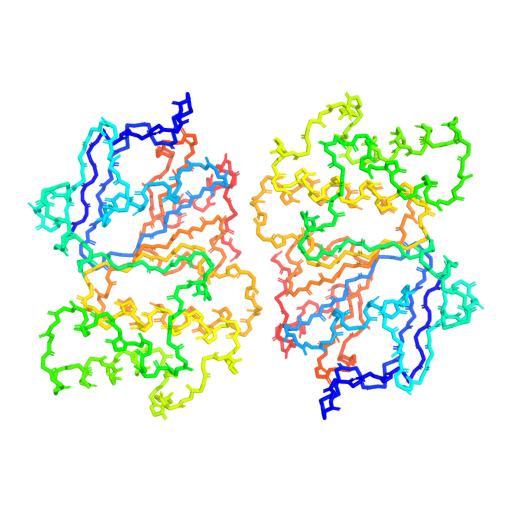 1 206 ? -12.445 6.324 13.797 1 97.81 206 LEU B CA 1
ATOM 3295 C C . LEU B 1 206 ? -13.062 5.008 13.344 1 97.81 206 LEU B C 1
ATOM 3297 O O . LEU B 1 206 ? -12.383 4.176 12.734 1 97.81 206 LEU B O 1
ATOM 3301 N N . SER B 1 207 ? -14.266 4.82 13.68 1 96.25 207 SER B N 1
ATOM 3302 C CA . SER B 1 207 ? -15.062 3.668 13.273 1 96.25 207 SER B CA 1
ATOM 3303 C C . SER B 1 207 ? -16.484 4.078 12.922 1 96.25 207 SER B C 1
ATOM 3305 O O . SER B 1 207 ? -17.188 4.664 13.75 1 96.25 207 SER B O 1
ATOM 3307 N N . GLY B 1 208 ? -16.906 3.77 11.688 1 93.88 208 GLY B N 1
ATOM 3308 C CA . GLY B 1 208 ? -18.25 4.141 11.258 1 93.88 208 GLY B CA 1
ATOM 3309 C C . GLY B 1 208 ? -18.5 5.637 11.312 1 93.88 208 GLY B C 1
ATOM 3310 O O . GLY B 1 208 ? -19.578 6.07 11.703 1 93.88 208 GLY B O 1
ATOM 3311 N N . GLY B 1 209 ? -17.469 6.383 11.117 1 97.12 209 GLY B N 1
ATOM 3312 C CA . GLY B 1 209 ? -17.594 7.828 11.047 1 97.12 209 GLY B CA 1
ATOM 3313 C C . GLY B 1 209 ? -17.562 8.492 12.406 1 97.12 209 GLY B C 1
ATOM 3314 O O . GLY B 1 209 ? -17.719 9.711 12.516 1 97.12 209 GLY B O 1
ATOM 3315 N N . ARG B 1 210 ? -17.344 7.676 13.422 1 98.06 210 ARG B N 1
ATOM 3316 C CA . ARG B 1 210 ? -17.328 8.195 14.789 1 98.06 210 ARG B CA 1
ATOM 3317 C C . ARG B 1 210 ? -16.016 7.84 15.484 1 98.06 210 ARG B C 1
ATOM 3319 O O . ARG B 1 210 ? -15.336 6.891 15.094 1 98.06 210 ARG B O 1
ATOM 3326 N N . ILE B 1 211 ? -15.703 8.602 16.516 1 98.25 211 ILE B N 1
ATOM 3327 C CA . ILE B 1 211 ? -14.516 8.289 17.312 1 98.25 211 ILE B CA 1
ATOM 3328 C C . ILE B 1 211 ? -14.82 7.141 18.266 1 98.25 211 ILE B C 1
ATOM 3330 O O . ILE B 1 211 ? -15.688 7.258 19.125 1 98.25 211 ILE B O 1
ATOM 3334 N N . ALA B 1 212 ? -14.125 6.078 18.094 1 98 212 ALA B N 1
ATOM 3335 C CA . ALA B 1 212 ? -14.336 4.883 18.906 1 98 212 ALA B CA 1
ATOM 3336 C C . ALA B 1 212 ? -13.336 4.816 20.062 1 98 212 ALA B C 1
ATOM 3338 O O . ALA B 1 212 ? -13.57 4.129 21.062 1 98 212 ALA B O 1
ATOM 3339 N N . LEU B 1 213 ? -12.258 5.434 19.891 1 97.81 213 LEU B N 1
ATOM 3340 C CA . LEU B 1 213 ? -11.172 5.418 20.859 1 97.81 213 LEU B CA 1
ATOM 3341 C C . LEU B 1 213 ? -10.352 6.699 20.781 1 97.81 213 LEU B C 1
ATOM 3343 O O . LEU B 1 213 ? -10.117 7.227 19.688 1 97.81 213 LEU B O 1
ATOM 3347 N N . ASP B 1 214 ? -9.984 7.262 21.859 1 98 214 ASP B N 1
ATOM 3348 C CA . ASP B 1 214 ? -9.109 8.422 21.984 1 98 214 ASP B CA 1
ATOM 3349 C C . ASP B 1 214 ? -8.258 8.32 23.25 1 98 214 ASP B C 1
ATOM 3351 O O . ASP B 1 214 ? -8.695 8.719 24.344 1 98 214 ASP B O 1
ATOM 3355 N N . GLU B 1 215 ? -7.082 7.746 23.062 1 97.44 215 GLU B N 1
ATOM 3356 C CA . GLU B 1 215 ? -6.238 7.406 24.203 1 97.44 215 GLU B CA 1
ATOM 3357 C C . GLU B 1 215 ? -4.758 7.504 23.844 1 97.44 215 GLU B C 1
ATOM 3359 O O . GLU B 1 215 ? -4.41 7.73 22.688 1 97.44 215 GLU B O 1
ATOM 3364 N N . ASP B 1 216 ? -3.955 7.449 24.875 1 96.31 216 ASP B N 1
ATOM 3365 C CA . ASP B 1 216 ? -2.527 7.305 24.609 1 96.31 216 ASP B CA 1
ATOM 3366 C C . ASP B 1 216 ? -2.217 5.941 24 1 96.31 216 ASP B C 1
ATOM 3368 O O . ASP B 1 216 ? -2.98 4.988 24.172 1 96.31 216 ASP B O 1
ATOM 3372 N N . PRO B 1 217 ? -1.08 5.832 23.297 1 94.75 217 PRO B N 1
ATOM 3373 C CA . PRO B 1 217 ? -0.764 4.605 22.547 1 94.75 217 PRO B CA 1
ATOM 3374 C C . PRO B 1 217 ? -0.736 3.369 23.453 1 94.75 217 PRO B C 1
ATOM 3376 O O . PRO B 1 217 ? -1.236 2.311 23.062 1 94.75 217 PRO B O 1
ATOM 3379 N N . ASP B 1 218 ? -0.225 3.445 24.594 1 93.81 218 ASP B N 1
ATOM 3380 C CA . ASP B 1 218 ? -0.115 2.295 25.484 1 93.81 218 ASP B CA 1
ATOM 3381 C C . ASP B 1 218 ? -1.494 1.789 25.906 1 93.81 218 ASP B C 1
ATOM 3383 O O . ASP B 1 218 ? -1.754 0.584 25.875 1 93.81 218 ASP B O 1
ATOM 3387 N N . SER B 1 219 ? -2.33 2.672 26.203 1 94.5 219 SER B N 1
ATOM 3388 C CA . SER B 1 219 ? -3.684 2.328 26.625 1 94.5 219 SER B CA 1
ATOM 3389 C C . SER B 1 219 ? -4.508 1.797 25.453 1 94.5 219 SER B C 1
ATOM 3391 O O . SER B 1 219 ? -5.406 0.975 25.641 1 94.5 219 SER B O 1
ATOM 3393 N N . ALA B 1 220 ? -4.16 2.227 24.266 1 94.12 220 ALA B N 1
ATOM 3394 C CA . ALA B 1 220 ? -4.93 1.884 23.078 1 94.12 220 ALA B CA 1
ATOM 3395 C C . ALA B 1 220 ? -4.535 0.508 22.547 1 94.12 220 ALA B C 1
ATOM 3397 O O . ALA B 1 220 ? -5.332 -0.161 21.875 1 94.12 220 ALA B O 1
ATOM 3398 N N . ALA B 1 221 ? -3.406 0.055 22.828 1 92.19 221 ALA B N 1
ATOM 3399 C CA . ALA B 1 221 ? -2.756 -1.06 22.156 1 92.19 221 ALA B CA 1
ATOM 3400 C C . ALA B 1 221 ? -3.629 -2.311 22.188 1 92.19 221 ALA B C 1
ATOM 3402 O O . ALA B 1 221 ? -3.861 -2.943 21.156 1 92.19 221 ALA B O 1
ATOM 3403 N N . ASP B 1 222 ? -4.219 -2.617 23.266 1 92.25 222 ASP B N 1
ATOM 3404 C CA . ASP B 1 222 ? -4.941 -3.875 23.438 1 92.25 222 ASP B CA 1
ATOM 3405 C C . ASP B 1 222 ? -6.344 -3.787 22.844 1 92.25 222 ASP B C 1
ATOM 3407 O O . ASP B 1 222 ? -7 -4.812 22.641 1 92.25 222 ASP B O 1
ATOM 3411 N N . LYS B 1 223 ? -6.762 -2.605 22.594 1 94.62 223 LYS B N 1
ATOM 3412 C CA . LYS B 1 223 ? -8.125 -2.389 22.125 1 94.62 223 LYS B CA 1
ATOM 3413 C C . LYS B 1 223 ? -8.172 -2.275 20.594 1 94.62 223 LYS B C 1
ATOM 3415 O O . LYS B 1 223 ? -9.242 -2.379 20 1 94.62 223 LYS B O 1
ATOM 3420 N N . LEU B 1 224 ? -7.086 -2.084 20.016 1 94.19 224 LEU B N 1
ATOM 3421 C CA . LEU B 1 224 ? -6.988 -1.735 18.594 1 94.19 224 LEU B CA 1
ATOM 3422 C C . LEU B 1 224 ? -7.516 -2.867 17.719 1 94.19 224 LEU B C 1
ATOM 3424 O O . LEU B 1 224 ? -8.258 -2.625 16.766 1 94.19 224 LEU B O 1
ATOM 3428 N N . PRO B 1 225 ? -7.18 -4.117 18.094 1 89.88 225 PRO B N 1
ATOM 3429 C CA . PRO B 1 225 ? -7.66 -5.203 17.234 1 89.88 225 PRO B CA 1
ATOM 3430 C C . PRO B 1 225 ? -9.18 -5.266 17.156 1 89.88 225 PRO B C 1
ATOM 3432 O O . PRO B 1 225 ? -9.742 -5.543 16.094 1 89.88 225 PRO B O 1
ATOM 3435 N N . ASP B 1 226 ? -9.828 -4.914 18.203 1 92.62 226 ASP B N 1
ATOM 3436 C CA . ASP B 1 226 ? -11.289 -4.934 18.25 1 92.62 226 ASP B CA 1
ATOM 3437 C C . ASP B 1 226 ? -11.883 -3.834 17.375 1 92.62 226 ASP B C 1
ATOM 3439 O O . ASP B 1 226 ? -13.07 -3.859 17.062 1 92.62 226 ASP B O 1
ATOM 3443 N N . LEU B 1 227 ? -11.047 -2.906 16.984 1 93.75 227 LEU B N 1
ATOM 3444 C CA . LEU B 1 227 ? -11.492 -1.767 16.203 1 93.75 227 LEU B CA 1
ATOM 3445 C C . LEU B 1 227 ? -10.961 -1.858 14.773 1 93.75 227 LEU B C 1
ATOM 3447 O O . LEU B 1 227 ? -10.906 -0.854 14.055 1 93.75 227 LEU B O 1
ATOM 3451 N N . ASP B 1 228 ? -10.477 -2.984 14.406 1 91.5 228 ASP B N 1
ATOM 3452 C CA . ASP B 1 228 ? -10.008 -3.271 13.047 1 91.5 228 ASP B CA 1
ATOM 3453 C C . ASP B 1 228 ? -8.742 -2.48 12.719 1 91.5 228 ASP B C 1
ATOM 3455 O O . ASP B 1 228 ? -8.547 -2.068 11.578 1 91.5 228 ASP B O 1
ATOM 3459 N N . VAL B 1 229 ? -8.008 -2.17 13.742 1 92.88 229 VAL B N 1
ATOM 3460 C CA . VAL B 1 229 ? -6.723 -1.485 13.602 1 92.88 229 VAL B CA 1
ATOM 3461 C C . VAL B 1 229 ? -5.594 -2.408 14.047 1 92.88 229 VAL B C 1
ATOM 3463 O O . VAL B 1 229 ? -5.719 -3.113 15.055 1 92.88 229 VAL B O 1
ATOM 3466 N N . ARG B 1 230 ? -4.582 -2.432 13.281 1 89.12 230 ARG B N 1
ATOM 3467 C CA . ARG B 1 230 ? -3.443 -3.289 13.602 1 89.12 230 ARG B CA 1
ATOM 3468 C C . ARG B 1 230 ? -2.594 -2.68 14.711 1 89.12 230 ARG B C 1
ATOM 3470 O O . ARG B 1 230 ? -2.078 -1.568 14.57 1 89.12 230 ARG B O 1
ATOM 3477 N N . PRO B 1 231 ? -2.428 -3.396 15.805 1 88.25 231 PRO B N 1
ATOM 3478 C CA . PRO B 1 231 ? -1.645 -2.852 16.922 1 88.25 231 PRO B CA 1
ATOM 3479 C C . PRO B 1 231 ? -0.141 -2.881 16.656 1 88.25 231 PRO B C 1
ATOM 3481 O O . PRO B 1 231 ? 0.312 -3.559 15.727 1 88.25 231 PRO B O 1
ATOM 3484 N N . PRO B 1 232 ? 0.614 -2.156 17.422 1 85 232 PRO B N 1
ATOM 3485 C CA . PRO B 1 232 ? 2.072 -2.197 17.297 1 85 232 PRO B CA 1
ATOM 3486 C C . PRO B 1 232 ? 2.664 -3.543 17.719 1 85 232 PRO B C 1
ATOM 3488 O O . PRO B 1 232 ? 2.025 -4.305 18.453 1 85 232 PRO B O 1
ATOM 3491 N N . CYS B 1 233 ? 3.736 -4.047 17.047 1 75 233 CYS B N 1
ATOM 3492 C CA . CYS B 1 233 ? 4.426 -5.273 17.438 1 75 233 CYS B CA 1
ATOM 3493 C C . CYS B 1 233 ? 5.418 -5.004 18.562 1 75 233 CYS B C 1
ATOM 3495 O O . CYS B 1 233 ? 5.945 -3.898 18.688 1 75 233 CYS B O 1
#

Radius of gyration: 23.98 Å; Cα contacts (8 Å, |Δi|>4): 1018; chains: 2; bounding box: 49×67×53 Å

pLDDT: mean 95.83, std 2.9, range [74.94, 98.69]

Foldseek 3Di:
DKWWAQFWADDVPATQAGGETDDFDFLAEEEEAFDPSLNSVVVVCPQLDVDDTPDTFMDDPRHTCVVPNVVSCLQEFEQAQPLVVVFDDFWLLVRLLVQVVVVVDDPVLSVVLSQVLCVLLPNHPRGGPTQVPDDLLRSLSSSSSSRCSSVHSEYEYANSCPPPDDVSNVSNQVSLQSCSVVSRHYYYYYLECAVPLVSHQWYWYGGSNYTPDIGRLVVCQVVSVVRNGHHYD/DKWWAQFWADDVPATQAGGETDDFDFLAEEEEAFDPSLNSVVVVCPQLPVDDTPDTFMDDPRHTCVVPNVVSPLQEFEQAQPLVVVADDFWLLCRLLVQVVVVVDDPVLSVVLSQVLCVLLPNHPRGGPTQVPDDLLRSLSSSSSSRCSSVHSEYEYANSCPPPDDVSNVSNQVSLQSCSVVSRHYYYYYLECAVPLVSHQWYWYGGSNYTPDIGRLVVCQVVSVVRSGHHYD

Organism: Haloferax mediterranei (strain ATCC 33500 / DSM 1411 / JCM 8866 / NBRC 14739 / NCIMB 2177 / R-4) (NCBI:txid523841)

Nearest PDB structures (foldseek):
  5x40-assembly1_B  TM=9.014E-01  e=1.734E-24  Rhodobacter capsulatus
  4rfs-assembly1_B  TM=9.293E-01  e=2.772E-22  Levilactobacillus brevis
  8bms-assembly1_A  TM=8.793E-01  e=1.834E-22  Lactobacillus delbrueckii subsp. bulgaricus ATCC 11842 = JCM 1002
  4yer-assembly1_A  TM=9.245E-01  e=2.610E-21  Thermotoga maritima MSB8
  4yer-assembly1_B  TM=9.207E-01  e=1.141E-20  Thermotoga maritima MSB8

Secondary structure (DSSP, 8-state):
-EEEEEEEEEETTEEEEEEEEEEE-TT-EEEEE--TTSSHHHHHTTTTTSS--SEEEEEETTEEGGG-HHHHHHHEEEE-SSGGGG--SSBHHHHHHHHHHHTT--HHHHHHHHHHHHHHTT-TT-TTSBGGG--HHHHHHHHHHHHHTT--SEEEEESTTTT--HHHHHHHHHHHHHHHHTT-EEEEEESB-TTTGGG-SEEEEEETTEEEEEE-HHHHGGGTGGGT-BPP-/-EEEEEEEEEETTEEEEEEEEEEE-TT-EEEEE--TTSSHHHHHTTTTTSS--SEEEEEETTEEGGG-HHHHHHHEEEE-SSGGGG--SSBHHHHHHHHHHHTT--HHHHHHHHHHHHHHTT-TT-TTSBGGG--HHHHHHHHHHHHHTT--SEEEEESTTTT--HHHHHHHHHHHHHHHHTT-EEEEEESB-TTTGGG-SEEEEEETTEEEEEE-HHHHGGGTGGGT-BPP-

Solvent-accessible surface area (backbone atoms only — not comparable to full-atom values): 23137 Å² total; per-residue (Å²): 66,42,38,34,41,48,27,22,33,62,62,86,90,43,64,37,29,54,55,32,68,48,76,44,56,72,44,38,28,34,32,42,28,21,34,82,86,14,22,63,71,66,56,58,32,35,57,32,43,80,40,78,64,76,36,58,46,40,28,46,70,86,37,49,17,93,82,33,44,69,60,20,43,41,36,32,24,68,35,55,61,58,35,75,78,72,61,83,44,65,24,45,37,58,36,22,31,47,54,32,52,74,71,64,55,54,69,68,58,37,53,50,32,33,51,53,21,27,43,64,50,74,40,66,92,41,42,81,39,54,49,88,75,50,52,72,39,50,40,44,34,48,38,49,18,27,32,45,28,49,63,37,60,31,42,34,30,34,33,78,55,64,88,47,34,45,63,32,38,51,53,45,51,52,35,52,50,52,41,41,72,71,46,44,13,34,36,39,33,36,37,58,29,59,86,48,43,83,69,33,62,30,34,32,29,30,49,79,14,25,76,75,42,78,36,39,42,79,77,37,42,83,52,25,59,83,54,36,19,41,48,60,117,66,40,40,34,40,48,27,22,33,62,61,85,92,43,64,35,31,54,54,33,68,47,74,44,55,72,42,37,27,34,32,42,30,21,35,82,85,14,22,63,71,66,55,58,33,34,59,31,43,80,41,78,66,76,36,59,46,41,28,45,70,86,37,49,17,91,82,33,43,69,61,21,43,40,36,33,23,70,34,55,61,58,34,74,77,70,61,81,43,66,25,44,38,56,35,22,32,48,54,33,53,75,72,64,54,54,69,68,58,37,52,50,33,34,50,53,18,27,44,64,50,74,40,64,92,42,40,80,39,53,48,88,75,51,51,72,38,49,41,45,34,48,38,49,18,28,31,45,28,50,62,36,58,30,42,34,30,34,34,78,54,66,88,47,33,45,63,32,37,51,53,47,50,51,34,52,50,52,41,42,74,72,46,43,12,35,37,39,32,36,39,60,30,58,88,49,45,83,70,32,62,29,35,34,30,29,49,81,14,25,75,74,42,78,36,39,43,78,76,36,41,82,53,26,59,83,56,36,20,41,48,60,118